Protein AF-A0A453R6P7-F1 (afdb_monomer_lite)

Organism: Aegilops tauschii subsp. strangulata (NCBI:txid200361)

InterPro domains:
  IPR002710 Dilute domain [PS51126] (337-469)
  IPR027417 P-loop containing nucleoside triphosphate hydrolase [SSF52540] (13-60)
  IPR052072 Vascular development regulator domain-containing protein [PTHR16027] (50-469)

Sequence (469 aa):
MSSDIKSDLRQRLQFRARYRCHRAHSYHKKLKAAAIVAQCRWRGRIARKELRKLKMEARETGALKQAKDKLEKTVEELTWRVQLEKRMRTDLEEAKAQELSKFQSSMDALQAKLDETNAVLLKEREAAKKAIAEAPPVVKETEVIVQDTEKVHTLKAEVDELKTSLQSEKQRADELEKKRSEEAQANEEKQKKIEETEVKIRQFQDYLRRLEEKLSNVESENKVLRQQAVSVAPAKILSGRSKSNLQRNAESGHVSVSDSKITPESAVVASPKKEYDIDDKPQKSLNEKQQENQDLLIRCIAQHLGFAGNRPVAACIIYKCLLHWRSFEVERTSVFDRIIQTIGHAIETQDNNEVLAYWLSNASTLLLLLQRTLKASGSTGMAPQRRRSSSATLFGRMTQSFRGTPQGVNLALINGSMVSGVETLRQVEAKYPALLFKQQLTAYVEKIYGMIRDNLKKEISPLLGLCIQ

pLDDT: mean 76.2, std 24.87, range [26.17, 98.06]

Structure (mmCIF, N/CA/C/O backbone):
data_AF-A0A453R6P7-F1
#
_entry.id   AF-A0A453R6P7-F1
#
loop_
_atom_site.group_PDB
_atom_site.id
_atom_site.type_symbol
_atom_site.label_atom_id
_atom_site.label_alt_id
_atom_site.label_comp_id
_atom_site.label_asym_id
_atom_site.label_entity_id
_atom_site.label_seq_id
_atom_site.pdbx_PDB_ins_code
_atom_site.Cartn_x
_atom_site.Cartn_y
_atom_site.Cartn_z
_atom_site.occupancy
_atom_site.B_iso_or_equiv
_atom_site.auth_seq_id
_atom_site.auth_comp_id
_atom_site.auth_asym_id
_atom_site.auth_atom_id
_atom_site.pdbx_PDB_model_num
ATOM 1 N N . MET A 1 1 ? 47.457 -13.062 -76.653 1.00 58.88 1 MET A N 1
ATOM 2 C CA . MET A 1 1 ? 46.719 -11.897 -76.097 1.00 58.88 1 MET A CA 1
ATOM 3 C C . MET A 1 1 ? 45.221 -12.162 -75.894 1.00 58.88 1 MET A C 1
ATOM 5 O O . MET A 1 1 ? 44.773 -12.182 -74.753 1.00 58.88 1 MET A O 1
ATOM 9 N N . SER A 1 2 ? 44.404 -12.351 -76.948 1.00 69.38 2 SER A N 1
ATOM 10 C CA . SER A 1 2 ? 42.933 -12.510 -76.785 1.00 69.38 2 SER A CA 1
ATOM 11 C C . SER A 1 2 ? 42.535 -13.757 -75.971 1.00 69.38 2 SER A C 1
ATOM 13 O O . SER A 1 2 ? 41.555 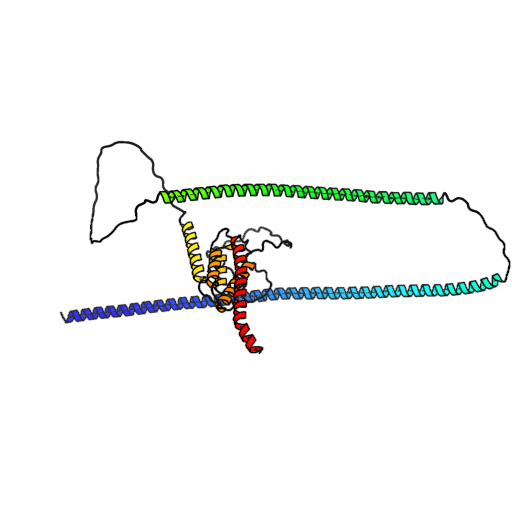-13.736 -75.228 1.00 69.38 2 SER A O 1
ATOM 15 N N . SER A 1 3 ? 43.320 -14.830 -76.076 1.00 70.94 3 SER A N 1
ATOM 16 C CA . SER A 1 3 ? 43.245 -16.051 -75.262 1.00 70.94 3 SER A CA 1
ATOM 17 C C . SER A 1 3 ? 43.363 -15.782 -73.758 1.00 70.94 3 SER A C 1
ATOM 19 O O . SER A 1 3 ? 42.597 -16.327 -72.963 1.00 70.94 3 SER A O 1
ATOM 21 N N . ASP A 1 4 ? 44.299 -14.914 -73.387 1.00 74.62 4 ASP A N 1
ATOM 22 C CA . ASP A 1 4 ? 44.862 -14.829 -72.035 1.00 74.62 4 ASP A CA 1
ATOM 23 C C . ASP A 1 4 ? 44.023 -13.883 -71.169 1.00 74.62 4 ASP A C 1
ATOM 25 O O . ASP A 1 4 ? 43.687 -14.177 -70.025 1.00 74.62 4 ASP A O 1
ATOM 29 N N . ILE A 1 5 ? 43.527 -12.807 -71.784 1.00 79.19 5 ILE A N 1
ATOM 30 C CA . ILE A 1 5 ? 42.480 -11.954 -71.208 1.00 79.19 5 ILE A CA 1
ATOM 31 C C . ILE A 1 5 ? 41.210 -12.787 -70.944 1.00 79.19 5 ILE A C 1
ATOM 33 O O . ILE A 1 5 ? 40.559 -12.639 -69.908 1.00 79.19 5 ILE A O 1
ATOM 37 N N . LYS A 1 6 ? 40.867 -13.725 -71.844 1.00 81.31 6 LYS A N 1
ATOM 38 C CA . LYS A 1 6 ? 39.719 -14.631 -71.668 1.00 81.31 6 LYS A CA 1
ATOM 39 C C . LYS A 1 6 ? 39.958 -15.708 -70.602 1.00 81.31 6 LYS A C 1
ATOM 41 O O . LYS A 1 6 ? 38.973 -16.207 -70.057 1.00 81.31 6 LYS A O 1
ATOM 46 N N . SER A 1 7 ? 41.190 -16.123 -70.298 1.00 82.25 7 SER A N 1
ATOM 47 C CA . SER A 1 7 ? 41.460 -17.047 -69.181 1.00 82.25 7 SER A CA 1
ATOM 48 C C . SER A 1 7 ? 41.469 -16.315 -67.836 1.00 82.25 7 SER A C 1
ATOM 50 O O . SER A 1 7 ? 40.773 -16.765 -66.925 1.00 82.25 7 SER A O 1
ATOM 52 N N . ASP A 1 8 ? 42.115 -15.151 -67.734 1.00 85.62 8 ASP A N 1
ATOM 53 C CA . ASP A 1 8 ? 42.104 -14.303 -66.532 1.00 85.62 8 ASP A CA 1
ATOM 54 C C . ASP A 1 8 ? 40.672 -13.896 -66.129 1.00 85.62 8 ASP A C 1
ATOM 56 O O . ASP A 1 8 ? 40.233 -14.162 -65.008 1.00 85.62 8 ASP A O 1
ATOM 60 N N . LEU A 1 9 ? 39.860 -13.382 -67.064 1.00 87.06 9 LEU A N 1
ATOM 61 C CA . LEU A 1 9 ? 38.448 -13.064 -66.794 1.00 87.06 9 LEU A CA 1
ATOM 62 C C . LEU A 1 9 ? 37.658 -14.271 -66.254 1.00 87.06 9 LEU A C 1
ATOM 64 O O . LEU A 1 9 ? 36.848 -14.115 -65.336 1.00 87.06 9 LEU A O 1
ATOM 68 N N . ARG A 1 10 ? 37.913 -15.484 -66.767 1.00 86.19 10 ARG A N 1
ATOM 69 C CA . ARG A 1 10 ? 37.281 -16.718 -66.268 1.00 86.19 10 ARG A CA 1
ATOM 70 C C . ARG A 1 10 ? 37.772 -17.088 -64.865 1.00 86.19 10 ARG A C 1
ATOM 72 O O . ARG A 1 10 ? 36.942 -17.444 -64.029 1.00 86.19 10 ARG A O 1
ATOM 79 N N . GLN A 1 11 ? 39.062 -16.940 -64.562 1.00 90.25 11 GLN A N 1
ATOM 80 C CA . GLN A 1 11 ? 39.603 -17.154 -63.213 1.00 90.25 11 GLN A CA 1
ATOM 81 C C . GLN A 1 11 ? 39.025 -16.147 -62.202 1.00 90.25 11 GLN A C 1
ATOM 83 O O . GLN A 1 11 ? 38.522 -16.555 -61.152 1.00 90.25 11 GLN A O 1
ATOM 88 N N . ARG A 1 12 ? 38.982 -14.848 -62.541 1.00 90.25 12 ARG A N 1
ATOM 89 C CA . ARG A 1 12 ? 38.360 -13.797 -61.709 1.00 90.25 12 ARG A CA 1
ATOM 90 C C . ARG A 1 12 ? 36.877 -14.069 -61.448 1.00 90.25 12 ARG A C 1
ATOM 92 O O . ARG A 1 12 ? 36.415 -13.917 -60.315 1.00 90.25 12 ARG A O 1
ATOM 99 N N . LEU A 1 13 ? 36.126 -14.513 -62.461 1.00 91.94 13 LEU A N 1
ATOM 100 C CA . LEU A 1 13 ? 34.717 -14.900 -62.317 1.00 91.94 13 LEU A CA 1
ATOM 101 C C . LEU A 1 13 ? 34.543 -16.119 -61.398 1.00 91.94 13 LEU A C 1
ATOM 103 O O . LEU A 1 13 ? 33.717 -16.070 -60.484 1.00 91.94 13 LEU A O 1
ATOM 107 N N . GLN A 1 14 ? 35.346 -17.174 -61.575 1.00 92.94 14 GLN A N 1
ATOM 108 C CA . GLN A 1 14 ? 35.319 -18.355 -60.704 1.00 92.94 14 GLN A CA 1
ATOM 109 C C . GLN A 1 14 ? 35.674 -18.006 -59.252 1.00 92.94 14 GLN A C 1
ATOM 111 O O . GLN A 1 14 ? 34.979 -18.445 -58.335 1.00 92.94 14 GLN A O 1
ATOM 116 N N . PHE A 1 15 ? 36.695 -17.176 -59.022 1.00 93.56 15 PHE A N 1
ATOM 117 C CA . PHE A 1 15 ? 37.054 -16.697 -57.686 1.00 93.56 15 PHE A CA 1
ATOM 118 C C . PHE A 1 15 ? 35.908 -15.899 -57.045 1.00 93.56 15 PHE A C 1
ATOM 120 O O . PHE A 1 15 ? 35.499 -16.190 -55.920 1.00 93.56 15 PHE A O 1
ATOM 127 N N . ARG A 1 16 ? 35.308 -14.953 -57.784 1.00 93.94 16 ARG A N 1
ATOM 128 C CA . ARG A 1 16 ? 34.164 -14.151 -57.313 1.00 93.94 16 ARG A CA 1
ATOM 129 C C . ARG A 1 16 ? 32.939 -15.018 -56.994 1.00 93.94 16 ARG A C 1
ATOM 131 O O . ARG A 1 16 ? 32.235 -14.731 -56.024 1.00 93.94 16 ARG A O 1
ATOM 138 N N . ALA A 1 17 ? 32.696 -16.080 -57.763 1.00 94.56 17 ALA A N 1
ATOM 139 C CA . ALA A 1 17 ? 31.634 -17.054 -57.507 1.00 94.56 17 ALA A CA 1
ATOM 140 C C . ALA A 1 17 ? 31.916 -17.905 -56.254 1.00 94.56 17 ALA A C 1
ATOM 142 O O . ALA A 1 17 ? 31.064 -17.981 -55.366 1.00 94.56 17 ALA A O 1
ATOM 143 N N . ARG A 1 18 ? 33.127 -18.470 -56.127 1.00 95.75 18 ARG A N 1
ATOM 144 C CA . ARG A 1 18 ? 33.565 -19.239 -54.944 1.00 95.75 18 ARG A CA 1
ATOM 145 C C . ARG A 1 18 ? 33.486 -18.398 -53.666 1.00 95.75 18 ARG A C 1
ATOM 147 O O . ARG A 1 18 ? 32.909 -18.852 -52.680 1.00 95.75 18 ARG A O 1
ATOM 154 N N . TYR A 1 19 ? 33.961 -17.150 -53.701 1.00 95.75 19 TYR A N 1
ATOM 155 C CA . TYR A 1 19 ? 33.863 -16.212 -52.577 1.00 95.75 19 TYR A CA 1
ATOM 156 C C . TYR A 1 19 ? 32.405 -15.904 -52.196 1.00 95.75 19 TYR A C 1
ATOM 158 O O . TYR A 1 19 ? 32.053 -15.960 -51.017 1.00 95.75 19 TYR A O 1
ATOM 166 N N . ARG A 1 20 ? 31.526 -15.631 -53.175 1.00 95.88 20 ARG A N 1
ATOM 167 C CA . ARG A 1 20 ? 30.085 -15.420 -52.929 1.00 95.88 20 ARG A CA 1
ATOM 168 C C . ARG A 1 20 ? 29.433 -16.644 -52.275 1.00 95.88 20 ARG A C 1
ATOM 170 O O . ARG A 1 20 ? 28.716 -16.477 -51.290 1.00 95.88 20 ARG A O 1
ATOM 177 N N . CYS A 1 21 ? 29.724 -17.848 -52.772 1.00 95.81 21 CYS A N 1
ATOM 178 C CA . CYS A 1 21 ? 29.221 -19.105 -52.214 1.00 95.81 21 CYS A CA 1
ATOM 179 C C . CYS A 1 21 ? 29.709 -19.325 -50.770 1.00 95.81 21 CYS A C 1
ATOM 181 O O . CYS A 1 21 ? 28.896 -19.525 -49.867 1.00 95.81 21 CYS A O 1
ATOM 183 N N . HIS A 1 22 ? 31.014 -19.173 -50.515 1.00 96.56 22 HIS A N 1
ATOM 184 C CA . HIS A 1 22 ? 31.581 -19.272 -49.168 1.00 96.56 22 HIS A CA 1
ATOM 185 C C . HIS A 1 22 ? 30.956 -18.249 -48.204 1.00 96.56 22 HIS A C 1
ATOM 187 O O . HIS A 1 22 ? 30.577 -18.601 -47.086 1.00 96.56 22 HIS A O 1
ATOM 193 N N . ARG A 1 23 ? 30.783 -16.990 -48.636 1.00 96.69 23 ARG A N 1
ATOM 194 C CA . ARG A 1 23 ? 30.159 -15.936 -47.822 1.00 96.69 23 ARG A CA 1
ATOM 195 C C . ARG A 1 23 ? 28.703 -16.267 -47.481 1.00 96.69 23 ARG A C 1
ATOM 197 O O . ARG A 1 23 ? 28.307 -16.095 -46.330 1.00 96.69 23 ARG A O 1
ATOM 204 N N . ALA A 1 24 ? 27.930 -16.776 -48.443 1.00 96.50 24 ALA A N 1
ATOM 205 C CA . ALA A 1 24 ? 26.548 -17.206 -48.230 1.00 96.50 24 ALA A CA 1
ATOM 206 C C . ALA A 1 24 ? 26.455 -18.411 -47.275 1.00 96.50 24 ALA A C 1
ATOM 208 O O . ALA A 1 24 ? 25.670 -18.382 -46.329 1.00 96.50 24 ALA A O 1
ATOM 209 N N . HIS A 1 25 ? 27.304 -19.429 -47.451 1.00 96.62 25 HIS A N 1
ATOM 210 C CA . HIS A 1 25 ? 27.363 -20.590 -46.557 1.00 96.62 25 HIS A CA 1
ATOM 211 C C . HIS A 1 25 ? 27.763 -20.192 -45.124 1.00 96.62 25 HIS A C 1
ATOM 213 O O . HIS A 1 25 ? 27.122 -20.606 -44.158 1.00 96.62 25 HIS A O 1
ATOM 219 N N . SER A 1 26 ? 28.789 -19.347 -44.976 1.00 96.69 26 SER A N 1
ATOM 220 C CA . SER A 1 26 ? 29.249 -18.827 -43.681 1.00 96.69 26 SER A CA 1
ATOM 221 C C . SER A 1 26 ? 28.155 -18.016 -42.975 1.00 96.69 26 SER A C 1
ATOM 223 O O . SER A 1 26 ? 27.906 -18.216 -41.784 1.00 96.69 26 SER A O 1
ATOM 225 N N . TYR A 1 27 ? 27.431 -17.166 -43.713 1.00 97.31 27 TYR A N 1
ATOM 226 C CA . TYR A 1 27 ? 26.267 -16.441 -43.198 1.00 97.31 27 TYR A CA 1
ATOM 227 C C . TYR A 1 27 ? 25.141 -17.390 -42.756 1.00 97.31 27 TYR A C 1
ATOM 229 O O . TYR A 1 27 ? 24.670 -17.279 -41.627 1.00 97.31 27 TYR A O 1
ATOM 237 N N . HIS A 1 28 ? 24.768 -18.377 -43.578 1.00 97.38 28 HIS A N 1
ATOM 238 C CA . HIS A 1 28 ? 23.732 -19.368 -43.246 1.00 97.38 28 HIS A CA 1
ATOM 239 C C . HIS A 1 28 ? 24.083 -20.200 -42.005 1.00 97.38 28 HIS A C 1
ATOM 241 O O . HIS A 1 28 ? 23.236 -20.421 -41.139 1.00 97.38 28 HIS A O 1
ATOM 247 N N . LYS A 1 29 ? 25.350 -20.613 -41.861 1.00 98.06 29 LYS A N 1
ATOM 248 C CA . LYS A 1 29 ? 25.838 -21.338 -40.676 1.00 98.06 29 LYS A CA 1
ATOM 249 C C . LYS A 1 29 ? 25.751 -20.475 -39.410 1.00 98.06 29 LYS A C 1
ATOM 251 O O . LYS A 1 29 ? 25.288 -20.961 -38.378 1.00 98.06 29 LYS A O 1
ATOM 256 N N . LYS A 1 30 ? 26.122 -19.189 -39.494 1.00 97.31 30 LYS A N 1
ATOM 257 C CA . LYS A 1 30 ? 25.967 -18.216 -38.394 1.00 97.31 30 LYS A CA 1
ATOM 258 C C . LYS A 1 30 ? 24.494 -17.968 -38.050 1.00 97.31 30 LYS A C 1
ATOM 260 O O . LYS A 1 30 ? 24.147 -17.970 -36.873 1.00 97.31 30 LYS A O 1
ATOM 265 N N . LEU A 1 31 ? 23.625 -17.824 -39.053 1.00 97.62 31 LEU A N 1
ATOM 266 C CA . LEU A 1 31 ? 22.186 -17.616 -38.872 1.00 97.62 31 LEU A CA 1
ATOM 267 C C . LEU A 1 31 ? 21.514 -18.822 -38.198 1.00 97.62 31 LEU A C 1
ATOM 269 O O . LEU A 1 31 ? 20.770 -18.640 -37.238 1.00 97.62 31 LEU A O 1
ATOM 273 N N . LYS A 1 32 ? 21.837 -20.055 -38.620 1.00 98.06 32 LYS A N 1
ATOM 274 C CA . LYS A 1 32 ? 21.371 -21.287 -37.958 1.00 98.06 32 LYS A CA 1
ATOM 275 C C . LYS A 1 32 ? 21.800 -21.351 -36.489 1.00 98.06 32 LYS A C 1
ATOM 277 O O . LYS A 1 32 ? 20.966 -21.624 -35.629 1.00 98.06 32 LYS A O 1
ATOM 282 N N . ALA A 1 33 ? 23.064 -21.050 -36.183 1.00 96.75 33 ALA A N 1
ATOM 283 C CA . ALA A 1 33 ? 23.549 -21.016 -34.802 1.00 96.75 33 ALA A CA 1
ATOM 284 C C . ALA A 1 33 ? 22.824 -19.948 -33.958 1.00 96.75 33 ALA A C 1
ATOM 286 O O . ALA A 1 33 ? 22.369 -20.238 -32.851 1.00 96.75 33 ALA A O 1
ATOM 287 N N . ALA A 1 34 ? 22.647 -18.736 -34.495 1.00 95.94 34 ALA A N 1
ATOM 288 C CA . ALA A 1 34 ? 21.918 -17.657 -33.829 1.00 95.94 34 ALA A CA 1
ATOM 289 C C . ALA A 1 34 ? 20.440 -18.014 -33.579 1.00 95.94 34 ALA A C 1
ATOM 291 O O . ALA A 1 34 ? 19.931 -17.767 -32.485 1.00 95.94 34 ALA A O 1
ATOM 292 N N . ALA A 1 35 ? 19.771 -18.651 -34.547 1.00 97.06 35 ALA A N 1
ATOM 293 C CA . ALA A 1 35 ? 18.391 -19.112 -34.415 1.00 97.06 35 ALA A CA 1
ATOM 294 C C . ALA A 1 35 ? 18.237 -20.164 -33.303 1.00 97.06 35 ALA A C 1
ATOM 296 O O . ALA A 1 35 ? 17.347 -20.033 -32.464 1.00 97.06 35 ALA A O 1
ATOM 297 N N . ILE A 1 36 ? 19.139 -21.152 -33.230 1.00 97.62 36 ILE A N 1
ATOM 298 C CA . ILE A 1 36 ? 19.148 -22.162 -32.156 1.00 97.62 36 ILE A CA 1
ATOM 299 C C . ILE A 1 36 ? 19.354 -21.492 -30.788 1.00 97.62 36 ILE A C 1
ATOM 301 O O . ILE A 1 36 ? 18.599 -21.753 -29.850 1.00 97.62 36 ILE A O 1
ATOM 305 N N . VAL A 1 37 ? 20.318 -20.571 -30.665 1.00 97.19 37 VAL A N 1
ATOM 306 C CA . VAL A 1 37 ? 20.559 -19.829 -29.414 1.00 97.19 37 VAL A CA 1
ATOM 307 C C . VAL A 1 37 ? 19.336 -18.994 -29.010 1.00 97.19 37 VAL A C 1
ATOM 309 O O . VAL A 1 37 ? 18.968 -18.983 -27.832 1.00 97.19 37 VAL A O 1
ATOM 312 N N . ALA A 1 38 ? 18.669 -18.332 -29.958 1.00 94.69 38 ALA A N 1
ATOM 313 C CA . ALA A 1 38 ? 17.445 -17.574 -29.703 1.00 94.69 38 ALA A CA 1
ATOM 314 C C . ALA A 1 38 ? 16.292 -18.482 -29.238 1.00 94.69 38 ALA A C 1
ATOM 316 O O . ALA A 1 38 ? 15.679 -18.207 -28.203 1.00 94.69 38 ALA A O 1
ATOM 317 N N . GLN A 1 39 ? 16.046 -19.597 -29.934 1.00 97.50 39 GLN A N 1
ATOM 318 C CA . GLN A 1 39 ? 15.016 -20.581 -29.584 1.00 97.50 39 GLN A CA 1
ATOM 319 C C . GLN A 1 39 ? 15.255 -21.197 -28.198 1.00 97.50 39 GLN A C 1
ATOM 321 O O . GLN A 1 39 ? 14.333 -21.245 -27.385 1.00 97.50 39 GLN A O 1
ATOM 326 N N . CYS A 1 40 ? 16.486 -21.603 -27.877 1.00 96.25 40 CYS A N 1
ATOM 327 C CA . CYS A 1 40 ? 16.828 -22.151 -26.562 1.00 96.25 40 CYS A CA 1
ATOM 328 C C . CYS A 1 40 ? 16.684 -21.107 -25.441 1.00 96.25 40 CYS A C 1
ATOM 330 O O . CYS A 1 40 ? 16.142 -21.413 -24.375 1.00 96.25 40 CYS A O 1
ATOM 332 N N . ARG A 1 41 ? 17.083 -19.847 -25.677 1.00 95.56 41 ARG A N 1
ATOM 333 C CA . ARG A 1 41 ? 16.866 -18.746 -24.716 1.00 95.56 41 ARG A CA 1
ATOM 334 C C . ARG A 1 41 ? 15.379 -18.432 -24.518 1.00 95.56 41 ARG A C 1
ATOM 336 O O . ARG A 1 41 ? 14.988 -18.114 -23.394 1.00 95.56 41 ARG A O 1
ATOM 343 N N . TRP A 1 42 ? 14.559 -18.550 -25.564 1.00 96.06 42 TRP A N 1
ATOM 344 C CA . TRP A 1 42 ? 13.107 -18.357 -25.504 1.00 96.06 42 TRP A CA 1
ATOM 345 C C . TRP A 1 42 ? 12.396 -19.501 -24.767 1.00 96.06 42 TRP A C 1
ATOM 347 O O . TRP A 1 42 ? 11.698 -19.241 -23.788 1.00 96.06 42 TRP A O 1
ATOM 357 N N . ARG A 1 43 ? 12.661 -20.765 -25.129 1.00 97.12 43 ARG A N 1
ATOM 358 C CA . ARG A 1 43 ? 12.159 -21.956 -24.413 1.00 97.12 43 ARG A CA 1
ATOM 359 C C . ARG A 1 43 ? 12.524 -21.909 -22.926 1.00 97.12 43 ARG A C 1
ATOM 361 O O . ARG A 1 43 ? 11.655 -22.030 -22.070 1.00 97.12 43 ARG A O 1
ATOM 368 N N . GLY A 1 44 ? 13.781 -21.592 -22.600 1.00 95.19 44 GLY A N 1
ATOM 369 C CA . GLY A 1 44 ? 14.217 -21.412 -21.213 1.00 95.19 44 GLY A CA 1
ATOM 370 C C . GLY A 1 44 ? 13.573 -20.216 -20.491 1.00 95.19 44 GLY A C 1
ATOM 371 O O . GLY A 1 44 ? 13.489 -20.220 -19.264 1.00 95.19 44 GLY A O 1
ATOM 372 N N . ARG A 1 45 ? 13.112 -19.178 -21.205 1.00 94.75 45 ARG A N 1
ATOM 373 C CA . ARG A 1 45 ? 12.324 -18.071 -20.626 1.00 94.75 45 ARG A CA 1
ATOM 374 C C . ARG A 1 45 ? 10.899 -18.527 -20.294 1.00 94.75 45 ARG A C 1
ATOM 376 O O . ARG A 1 45 ? 10.417 -18.167 -19.223 1.00 94.75 45 ARG A O 1
ATOM 383 N N . ILE A 1 46 ? 10.273 -19.321 -21.164 1.00 95.00 46 ILE A N 1
ATOM 384 C CA . ILE A 1 46 ? 8.938 -19.906 -20.955 1.00 95.00 46 ILE A CA 1
ATOM 385 C C . ILE A 1 46 ? 8.951 -20.870 -19.759 1.00 95.00 46 ILE A C 1
ATOM 387 O O . ILE A 1 46 ? 8.269 -20.596 -18.774 1.00 95.00 46 ILE A O 1
ATOM 391 N N . ALA A 1 47 ? 9.843 -21.865 -19.748 1.00 94.56 47 ALA A N 1
ATOM 392 C CA . ALA A 1 47 ? 9.954 -22.828 -18.645 1.00 94.56 47 ALA A CA 1
ATOM 393 C C . ALA A 1 47 ? 10.211 -22.157 -17.277 1.00 94.56 47 ALA A C 1
ATOM 395 O O . ALA A 1 47 ? 9.681 -22.571 -16.248 1.00 94.56 47 ALA A O 1
ATOM 396 N N . ARG A 1 48 ? 10.977 -21.052 -17.243 1.00 94.25 48 ARG A N 1
ATOM 397 C CA . ARG A 1 48 ? 11.169 -20.250 -16.017 1.00 94.25 48 ARG A CA 1
ATOM 398 C C . ARG A 1 48 ? 9.952 -19.406 -15.618 1.00 94.25 48 ARG A C 1
ATOM 400 O O . ARG A 1 48 ? 9.876 -19.017 -14.456 1.00 94.25 48 ARG A O 1
ATOM 407 N N . LYS A 1 49 ? 9.026 -19.097 -16.531 1.00 93.19 49 LYS A N 1
ATOM 408 C CA . LYS A 1 49 ? 7.731 -18.465 -16.218 1.00 93.19 49 LYS A CA 1
ATOM 409 C C . LYS A 1 49 ? 6.768 -19.502 -15.631 1.00 93.19 49 LYS A C 1
ATOM 411 O O . LYS A 1 49 ? 6.157 -19.236 -14.602 1.00 93.19 49 LYS A O 1
ATOM 416 N N . GLU A 1 50 ? 6.701 -20.686 -16.231 1.00 95.44 50 GLU A N 1
ATOM 417 C CA . GLU A 1 50 ? 5.870 -21.814 -15.780 1.00 95.44 50 GLU A CA 1
ATOM 418 C C . GLU A 1 50 ? 6.300 -22.315 -14.398 1.00 95.44 50 GLU A C 1
ATOM 420 O O . GLU A 1 50 ? 5.486 -22.347 -13.479 1.00 95.44 50 GLU A O 1
ATOM 425 N N . LEU A 1 51 ? 7.600 -22.557 -14.187 1.00 95.94 51 LEU A N 1
ATOM 426 C CA . LEU A 1 51 ? 8.145 -22.937 -12.878 1.00 95.94 51 LEU A CA 1
ATOM 427 C C . LEU A 1 51 ? 7.873 -21.887 -11.785 1.00 95.94 51 LEU A C 1
ATOM 429 O O . LEU A 1 51 ? 7.768 -22.237 -10.612 1.00 95.94 51 LEU A O 1
ATOM 433 N N . ARG A 1 52 ? 7.759 -20.599 -12.138 1.00 93.50 52 ARG A N 1
ATOM 434 C CA . ARG A 1 52 ? 7.355 -19.548 -11.188 1.00 93.50 52 ARG A CA 1
ATOM 435 C C . ARG A 1 52 ? 5.864 -19.618 -10.862 1.00 93.50 52 ARG A C 1
ATOM 437 O O . ARG A 1 52 ? 5.534 -19.470 -9.694 1.00 93.50 52 ARG A O 1
ATOM 444 N N . LYS A 1 53 ? 4.997 -19.874 -11.850 1.00 94.50 53 LYS A N 1
ATOM 445 C CA . LYS A 1 53 ? 3.548 -20.065 -11.649 1.00 94.50 53 LYS A CA 1
ATOM 446 C C . LYS A 1 53 ? 3.287 -21.255 -10.718 1.00 94.50 53 LYS A C 1
ATOM 448 O O . LYS A 1 53 ? 2.749 -21.054 -9.636 1.00 94.50 53 LYS A O 1
ATOM 453 N N . LEU A 1 54 ? 3.840 -22.425 -11.048 1.00 93.69 54 LEU A N 1
ATOM 454 C CA . LEU A 1 54 ? 3.737 -23.644 -10.234 1.00 93.69 54 LEU A CA 1
ATOM 455 C C . LEU A 1 54 ? 4.275 -23.452 -8.803 1.00 93.69 54 LEU A C 1
ATOM 457 O O . LEU A 1 54 ? 3.711 -23.977 -7.847 1.00 93.69 54 LEU A O 1
ATOM 461 N N . LYS A 1 55 ? 5.348 -22.664 -8.621 1.00 93.19 55 LYS A N 1
ATOM 462 C CA . LYS A 1 55 ? 5.880 -22.335 -7.285 1.00 93.19 55 LYS A CA 1
ATOM 463 C C . LYS A 1 55 ? 5.034 -21.339 -6.488 1.00 93.19 55 LYS A C 1
ATOM 465 O O . LYS A 1 55 ? 5.183 -21.321 -5.270 1.00 93.19 55 LYS A O 1
ATOM 470 N N . MET A 1 56 ? 4.191 -20.526 -7.125 1.00 89.50 56 MET A N 1
ATOM 471 C CA . MET A 1 56 ? 3.195 -19.716 -6.414 1.00 89.50 56 MET A CA 1
ATOM 472 C C . MET A 1 56 ? 1.987 -20.572 -6.044 1.00 89.50 56 MET A C 1
ATOM 474 O O . MET A 1 56 ? 1.615 -20.600 -4.879 1.00 89.50 56 MET A O 1
ATOM 478 N N . GLU A 1 57 ? 1.486 -21.388 -6.969 1.00 92.00 57 GLU A N 1
ATOM 479 C CA . GLU A 1 57 ? 0.361 -22.305 -6.733 1.00 92.00 57 GLU A CA 1
ATOM 480 C C . GLU A 1 57 ? 0.664 -23.297 -5.593 1.00 92.00 57 GLU A C 1
ATOM 482 O O . GLU A 1 57 ? -0.160 -23.501 -4.701 1.00 92.00 57 GLU A O 1
ATOM 487 N N . ALA A 1 58 ? 1.891 -23.832 -5.530 1.00 89.81 58 ALA A N 1
ATOM 488 C CA . ALA A 1 58 ? 2.365 -24.679 -4.428 1.00 89.81 58 ALA A CA 1
ATOM 489 C C . ALA A 1 58 ? 2.510 -23.945 -3.072 1.00 89.81 58 ALA A C 1
ATOM 491 O O . ALA A 1 58 ? 2.506 -24.580 -2.018 1.00 89.81 58 ALA A O 1
ATOM 492 N N . ARG A 1 59 ? 2.649 -22.611 -3.072 1.00 89.88 59 ARG A N 1
ATOM 493 C CA . ARG A 1 59 ? 2.652 -21.785 -1.848 1.00 89.88 59 ARG A CA 1
ATOM 494 C C . ARG A 1 59 ? 1.240 -21.412 -1.421 1.00 89.88 59 ARG A C 1
ATOM 496 O O . ARG A 1 59 ? 0.938 -21.478 -0.237 1.00 89.88 59 ARG A O 1
ATOM 503 N N . GLU A 1 60 ? 0.390 -21.048 -2.374 1.00 90.19 60 GLU A N 1
ATOM 504 C CA . GLU A 1 60 ? -1.015 -20.697 -2.169 1.00 90.19 60 GLU A CA 1
ATOM 505 C C . GLU A 1 60 ? -1.787 -21.893 -1.602 1.00 90.19 60 GLU A C 1
ATOM 507 O O . GLU A 1 60 ? -2.433 -21.766 -0.569 1.00 90.19 60 GLU A O 1
ATOM 512 N N . THR A 1 61 ? -1.616 -23.088 -2.175 1.00 92.62 61 THR A N 1
ATOM 513 C CA . THR A 1 61 ? -2.155 -24.347 -1.619 1.00 92.62 61 THR A CA 1
ATOM 514 C C . THR A 1 61 ? -1.623 -24.665 -0.217 1.00 92.62 61 THR A C 1
ATOM 516 O O . THR A 1 61 ? -2.395 -25.071 0.650 1.00 92.62 61 THR A O 1
ATOM 519 N N . GLY A 1 62 ? -0.336 -24.419 0.054 1.00 92.00 62 GLY A N 1
ATOM 520 C CA . GLY A 1 62 ? 0.237 -24.545 1.399 1.00 92.00 62 GLY A CA 1
ATOM 521 C C . GLY A 1 62 ? -0.356 -23.555 2.413 1.00 92.00 62 GLY A C 1
ATOM 522 O O . GLY A 1 62 ? -0.656 -23.935 3.545 1.00 92.00 62 GLY A O 1
ATOM 523 N N . ALA A 1 63 ? -0.576 -22.302 2.008 1.00 90.38 63 ALA A N 1
ATOM 524 C CA . ALA A 1 63 ? -1.196 -21.267 2.833 1.00 90.38 63 ALA A CA 1
ATOM 525 C C . ALA A 1 63 ? -2.690 -21.541 3.080 1.00 90.38 63 ALA A C 1
ATOM 527 O O . ALA A 1 63 ? -3.153 -21.411 4.212 1.00 90.38 63 ALA A O 1
ATOM 528 N N . LEU A 1 64 ? -3.423 -21.989 2.055 1.00 92.12 64 LEU A N 1
ATOM 529 C CA . LEU A 1 64 ? -4.816 -22.428 2.161 1.00 92.12 64 LEU A CA 1
ATOM 530 C C . LEU A 1 64 ? -4.952 -23.620 3.110 1.00 92.12 64 LEU A C 1
ATOM 532 O O . LEU A 1 64 ? -5.844 -23.614 3.955 1.00 92.12 64 LEU A O 1
ATOM 536 N N . LYS A 1 65 ? -4.032 -24.596 3.051 1.00 94.75 65 LYS A N 1
ATOM 537 C CA . LYS A 1 65 ? -4.000 -25.684 4.034 1.00 94.75 65 LYS A CA 1
ATOM 538 C C . LYS A 1 65 ? -3.769 -25.149 5.450 1.00 94.75 65 LYS A C 1
ATOM 540 O O . LYS A 1 65 ? -4.558 -25.448 6.331 1.00 94.75 65 LYS A O 1
ATOM 545 N N . GLN A 1 66 ? -2.780 -24.281 5.673 1.00 94.19 66 GLN A N 1
ATOM 546 C CA . GLN A 1 66 ? -2.566 -23.678 6.999 1.00 94.19 66 GLN A CA 1
ATOM 547 C C . GLN A 1 66 ? -3.745 -22.822 7.494 1.00 94.19 66 GLN A C 1
ATOM 549 O O . GLN A 1 66 ? -3.898 -22.657 8.703 1.00 94.19 66 GLN A O 1
ATOM 554 N N . ALA A 1 67 ? -4.548 -22.240 6.600 1.00 93.06 67 ALA A N 1
ATOM 555 C CA . ALA A 1 67 ? -5.777 -21.539 6.962 1.00 93.06 67 ALA A CA 1
ATOM 556 C C . ALA A 1 67 ? -6.885 -22.528 7.357 1.00 93.06 67 ALA A C 1
ATOM 558 O O . ALA A 1 67 ? -7.504 -22.352 8.404 1.00 93.06 67 ALA A O 1
ATOM 559 N N . LYS A 1 68 ? -7.071 -23.604 6.582 1.00 95.19 68 LYS A N 1
ATOM 560 C CA . LYS A 1 68 ? -7.988 -24.712 6.886 1.00 95.19 68 LYS A CA 1
ATOM 561 C C . LYS A 1 68 ? -7.649 -25.375 8.229 1.00 95.19 68 LYS A C 1
ATOM 563 O O . LYS A 1 68 ? -8.487 -25.372 9.121 1.00 95.19 68 LYS A O 1
ATOM 568 N N . ASP A 1 69 ? -6.398 -25.797 8.418 1.00 96.19 69 ASP A N 1
ATOM 569 C CA . ASP A 1 69 ? -5.891 -26.441 9.641 1.00 96.19 69 ASP A CA 1
ATOM 570 C C . ASP A 1 69 ? -6.031 -25.541 10.900 1.00 96.19 69 ASP A C 1
ATOM 572 O O . ASP A 1 69 ? -5.997 -26.033 12.030 1.00 96.19 69 ASP A O 1
ATOM 576 N N . LYS A 1 70 ? -6.149 -24.211 10.732 1.00 96.75 70 LYS A N 1
ATOM 577 C CA . LYS A 1 70 ? -6.460 -23.252 11.812 1.00 96.75 70 LYS A CA 1
ATOM 578 C C . LYS A 1 70 ? -7.961 -23.111 12.042 1.00 96.75 70 LYS A C 1
ATOM 580 O O . LYS A 1 70 ? -8.383 -23.107 13.193 1.00 96.75 70 LYS A O 1
ATOM 585 N N . LEU A 1 71 ? -8.744 -22.989 10.969 1.00 94.31 71 LEU A N 1
ATOM 586 C CA . LEU A 1 71 ? -10.200 -22.875 11.045 1.00 94.31 71 LEU A CA 1
ATOM 587 C C . LEU A 1 71 ? -10.814 -24.118 11.694 1.00 94.31 71 LEU A C 1
ATOM 589 O O . LEU A 1 71 ? -11.640 -23.975 12.589 1.00 94.31 71 LEU A O 1
ATOM 593 N N . GLU A 1 72 ? -10.344 -25.312 11.329 1.00 95.88 72 GLU A N 1
ATOM 594 C CA . GLU A 1 72 ? -10.771 -26.580 11.933 1.00 95.88 72 GLU A CA 1
ATOM 595 C C . GLU A 1 72 ? -10.535 -26.578 13.449 1.00 95.88 72 GLU A C 1
ATOM 597 O O . GLU A 1 72 ? -11.476 -26.797 14.204 1.00 95.88 72 GLU A O 1
ATOM 602 N N . LYS A 1 73 ? -9.352 -26.156 13.913 1.00 97.38 73 LYS A N 1
ATOM 603 C CA . LYS A 1 73 ? -9.059 -26.014 15.352 1.00 97.38 73 LYS A CA 1
ATOM 604 C C . LYS A 1 73 ? -9.936 -24.981 16.056 1.00 97.38 73 LYS A C 1
ATOM 606 O O . LYS A 1 73 ? -10.346 -25.209 17.189 1.00 97.38 73 LYS A O 1
ATOM 611 N N . THR A 1 74 ? -10.258 -23.857 15.411 1.00 94.50 74 THR A N 1
ATOM 612 C CA . THR A 1 74 ? -11.199 -22.886 15.999 1.00 94.50 74 THR A CA 1
ATOM 613 C C . THR A 1 74 ? -12.636 -23.408 16.030 1.00 94.50 74 THR A C 1
ATOM 615 O O . THR A 1 74 ? -13.367 -23.088 16.959 1.00 94.50 74 THR A O 1
ATOM 618 N N . VAL A 1 75 ? -13.043 -24.242 15.066 1.00 97.25 75 VAL A N 1
ATOM 619 C CA . VAL A 1 75 ? -14.358 -24.902 15.063 1.00 97.25 75 VAL A CA 1
ATOM 620 C C . VAL A 1 75 ? -14.421 -25.980 16.146 1.00 97.25 75 VAL A C 1
ATOM 622 O O . VAL A 1 75 ? -15.411 -26.036 16.871 1.00 97.25 75 VAL A O 1
ATOM 625 N N . GLU A 1 76 ? -13.366 -26.777 16.325 1.00 97.31 76 GLU A N 1
ATOM 626 C CA . GLU A 1 76 ? -13.218 -27.715 17.446 1.00 97.31 76 GLU A CA 1
ATOM 627 C C . GLU A 1 76 ? -13.309 -26.980 18.794 1.00 97.31 76 GLU A C 1
ATOM 629 O O . GLU A 1 76 ? -14.129 -27.341 19.638 1.00 97.31 76 GLU A O 1
ATOM 634 N N . GLU A 1 77 ? -12.535 -25.905 18.988 1.00 96.88 77 GLU A N 1
ATOM 635 C CA . GLU A 1 77 ? -12.533 -25.122 20.231 1.00 96.88 77 GLU A CA 1
ATOM 636 C C . GLU A 1 77 ? -13.899 -24.477 20.521 1.00 96.88 77 GLU A C 1
ATOM 638 O O . GLU A 1 77 ? -14.398 -24.555 21.645 1.00 96.88 77 GLU A O 1
ATOM 643 N N . LEU A 1 78 ? -14.542 -23.870 19.517 1.00 96.31 78 LEU A N 1
ATOM 644 C CA . LEU A 1 78 ? -15.884 -23.297 19.658 1.00 96.31 78 LEU A CA 1
ATOM 645 C C . LEU A 1 78 ? -16.937 -24.378 19.934 1.00 96.31 78 LEU A C 1
ATOM 647 O O . LEU A 1 78 ? -17.828 -24.156 20.751 1.00 96.31 78 LEU A O 1
ATOM 651 N N . THR A 1 79 ? -16.812 -25.562 19.329 1.00 97.50 79 THR A N 1
ATOM 652 C CA . THR A 1 79 ? -17.700 -26.702 19.608 1.00 97.50 79 THR A CA 1
ATOM 653 C C . THR A 1 79 ? -17.566 -27.153 21.063 1.00 97.50 79 THR A C 1
ATOM 655 O O . THR A 1 79 ? -18.580 -27.319 21.740 1.00 97.50 79 THR A O 1
ATOM 658 N N . TRP A 1 80 ? -16.339 -27.269 21.585 1.00 97.94 80 TRP A N 1
ATOM 659 C CA . TRP A 1 80 ? -16.095 -27.571 23.000 1.00 97.94 80 TRP A CA 1
ATOM 660 C C . TRP A 1 80 ? -16.641 -26.486 23.936 1.00 97.94 80 TRP A C 1
ATOM 662 O O . TRP A 1 80 ? -17.313 -26.814 24.914 1.00 97.94 80 TRP A O 1
ATOM 672 N N . ARG A 1 81 ? -16.422 -25.200 23.624 1.00 94.62 81 ARG A N 1
ATOM 673 C CA . ARG A 1 81 ? -16.966 -24.068 24.398 1.00 94.62 81 ARG A CA 1
ATOM 674 C C . ARG A 1 81 ? -18.497 -24.102 24.458 1.00 94.62 81 ARG A C 1
ATOM 676 O O . ARG A 1 81 ? -19.052 -23.975 25.543 1.00 94.62 81 ARG A O 1
ATOM 683 N N . VAL A 1 82 ? -19.176 -24.338 23.332 1.00 96.31 82 VAL A N 1
ATOM 684 C CA . VAL A 1 82 ? -20.648 -24.432 23.268 1.00 96.31 82 VAL A CA 1
ATOM 685 C C . VAL A 1 82 ? -21.175 -25.672 24.000 1.00 96.31 82 VAL A C 1
ATOM 687 O O . VAL A 1 82 ? -22.218 -25.599 24.645 1.00 96.31 82 VAL A O 1
ATOM 690 N N . GLN A 1 83 ? -20.474 -26.809 23.950 1.00 97.12 83 GLN A N 1
ATOM 691 C CA . GLN A 1 83 ? -20.847 -27.988 24.744 1.00 97.12 83 GLN A CA 1
ATOM 692 C C . GLN A 1 83 ? -20.701 -27.741 26.252 1.00 97.12 83 GLN A C 1
ATOM 694 O O . GLN A 1 83 ? -21.571 -28.153 27.018 1.00 97.12 83 GLN A O 1
ATOM 699 N N . LEU A 1 84 ? -19.639 -27.050 26.678 1.00 97.12 84 LEU A N 1
ATOM 700 C CA . LEU A 1 84 ? -19.434 -26.670 28.076 1.00 97.12 84 LEU A CA 1
ATOM 701 C C . LEU A 1 84 ? -20.494 -25.664 28.549 1.00 97.12 84 LEU A C 1
ATOM 703 O O . LEU A 1 84 ? -21.070 -25.847 29.616 1.00 97.12 84 LEU A O 1
ATOM 707 N N . GLU A 1 85 ? -20.804 -24.646 27.741 1.00 95.31 85 GLU A N 1
ATOM 708 C CA . GLU A 1 85 ? -21.853 -23.669 28.053 1.00 95.31 85 GLU A CA 1
ATOM 709 C C . GLU A 1 85 ? -23.230 -24.331 28.190 1.00 95.31 85 GLU A C 1
ATOM 711 O O . GLU A 1 85 ? -23.968 -24.018 29.121 1.00 95.31 85 GLU A O 1
ATOM 716 N N . LYS A 1 86 ? -23.567 -25.286 27.312 1.00 97.56 86 LYS A N 1
ATOM 717 C CA . LYS A 1 86 ? -24.821 -26.048 27.413 1.00 97.56 86 LYS A CA 1
ATOM 718 C C . LYS A 1 86 ? -24.938 -26.815 28.730 1.00 97.56 86 LYS A C 1
ATOM 720 O O . LYS A 1 86 ? -26.013 -26.785 29.313 1.00 97.56 86 LYS A O 1
ATOM 725 N N . ARG A 1 87 ? -23.852 -27.439 29.209 1.00 96.38 87 ARG A N 1
ATOM 726 C CA . ARG A 1 87 ? -23.827 -28.106 30.525 1.00 96.38 87 ARG A CA 1
ATOM 727 C C . ARG A 1 87 ? -24.013 -27.099 31.656 1.00 96.38 87 ARG A C 1
ATOM 729 O O . ARG A 1 87 ? -24.960 -27.214 32.411 1.00 96.38 87 ARG A O 1
ATOM 736 N N . MET A 1 88 ? -23.228 -26.020 31.683 1.00 94.88 88 MET A N 1
ATOM 737 C CA . MET A 1 88 ? -23.385 -24.986 32.718 1.00 94.88 88 MET A CA 1
ATOM 738 C C . MET A 1 88 ? -24.796 -24.369 32.742 1.00 94.88 88 MET A C 1
ATOM 740 O O . MET A 1 88 ? -25.269 -23.980 33.804 1.00 94.88 88 MET A O 1
ATOM 744 N N . ARG A 1 89 ? -25.491 -24.288 31.596 1.00 95.00 89 ARG A N 1
ATOM 745 C CA . ARG A 1 89 ? -26.905 -23.880 31.537 1.00 95.00 89 ARG A CA 1
ATOM 746 C C . ARG A 1 89 ? -27.841 -24.927 32.152 1.00 95.00 89 ARG A C 1
ATOM 748 O O . ARG A 1 89 ? -28.660 -24.532 32.973 1.00 95.00 89 ARG A O 1
ATOM 755 N N . THR A 1 90 ? -27.702 -26.217 31.825 1.00 96.00 90 THR A N 1
ATOM 756 C CA . THR A 1 90 ? -28.516 -27.275 32.459 1.00 96.00 90 THR A CA 1
ATOM 757 C C . THR A 1 90 ? -28.260 -27.355 33.961 1.00 96.00 90 THR A C 1
ATOM 759 O O . THR A 1 90 ? -29.213 -27.357 34.729 1.00 96.00 90 THR A O 1
ATOM 762 N N . ASP A 1 91 ? -27.000 -27.283 34.393 1.00 96.06 91 ASP A N 1
ATOM 763 C CA . ASP A 1 91 ? -26.615 -27.324 35.809 1.00 96.06 91 ASP A CA 1
ATOM 764 C C . ASP A 1 91 ? -27.239 -26.143 36.593 1.00 96.06 91 ASP A C 1
ATOM 766 O O . ASP A 1 91 ? -27.699 -26.296 37.726 1.00 96.06 91 ASP A O 1
ATOM 770 N N . LEU A 1 92 ? -27.314 -24.953 35.976 1.00 95.94 92 LEU A N 1
ATOM 771 C CA . LEU A 1 92 ? -27.972 -23.765 36.541 1.00 95.94 92 LEU A CA 1
ATOM 772 C C . LEU A 1 92 ? -29.507 -23.836 36.515 1.00 95.94 92 LEU A C 1
ATOM 774 O O . LEU A 1 92 ? -30.156 -23.235 37.373 1.00 95.94 92 LEU A O 1
ATOM 778 N N . GLU A 1 93 ? -30.101 -24.514 35.536 1.00 95.50 93 GLU A N 1
ATOM 779 C CA . GLU A 1 93 ? -31.549 -24.745 35.458 1.00 95.50 93 GLU A CA 1
ATOM 780 C C . GLU A 1 93 ? -31.990 -25.793 36.494 1.00 95.50 93 GLU A C 1
ATOM 782 O O . GLU A 1 93 ? -32.958 -25.558 37.220 1.00 95.50 93 GLU A O 1
ATOM 787 N N . GLU A 1 94 ? -31.220 -26.870 36.671 1.00 96.06 94 GLU A N 1
ATOM 788 C CA . GLU A 1 94 ? -31.409 -27.864 37.733 1.00 96.06 94 GLU A CA 1
ATOM 789 C C . GLU A 1 94 ? -31.239 -27.252 39.130 1.00 96.06 94 GLU A C 1
ATOM 791 O O . GLU A 1 94 ? -32.098 -27.448 39.990 1.00 96.06 94 GLU A O 1
ATOM 796 N N . ALA A 1 95 ? -30.195 -26.445 39.360 1.00 95.75 95 ALA A N 1
ATOM 797 C CA . ALA A 1 95 ? -30.004 -25.752 40.637 1.00 95.75 95 ALA A CA 1
ATOM 798 C C . ALA A 1 95 ? -31.181 -24.816 40.971 1.00 95.75 95 ALA A C 1
ATOM 800 O O . ALA A 1 95 ? -31.664 -24.802 42.104 1.00 95.75 95 ALA A O 1
ATOM 801 N N . LYS A 1 96 ? -31.709 -24.078 39.983 1.00 95.06 96 LYS A N 1
ATOM 802 C CA . LYS A 1 96 ? -32.916 -23.251 40.164 1.00 95.06 96 LYS A CA 1
ATOM 803 C C . LYS A 1 96 ? -34.154 -24.091 40.469 1.00 95.06 96 LYS A C 1
ATOM 805 O O . LYS A 1 96 ? -34.929 -23.699 41.335 1.00 95.06 96 LYS A O 1
ATOM 810 N N . ALA A 1 97 ? -34.341 -25.227 39.798 1.00 96.00 97 ALA A N 1
ATOM 811 C CA . ALA A 1 97 ? -35.456 -26.131 40.074 1.00 96.00 97 ALA A CA 1
ATOM 812 C C . ALA A 1 97 ? -35.382 -26.714 41.499 1.00 96.00 97 ALA A C 1
ATOM 814 O O . ALA A 1 97 ? -36.400 -26.786 42.186 1.00 96.00 97 ALA A O 1
ATOM 815 N N . GLN A 1 98 ? -34.179 -27.053 41.977 1.00 95.88 98 GLN A N 1
ATOM 816 C CA . GLN A 1 98 ? -33.956 -27.503 43.354 1.00 95.88 98 GLN A CA 1
ATOM 817 C C . GLN A 1 98 ? -34.281 -26.409 44.381 1.00 95.88 98 GLN A C 1
ATOM 819 O O . GLN A 1 98 ? -34.990 -26.686 45.347 1.00 95.88 98 GLN A O 1
ATOM 824 N N . GLU A 1 99 ? -33.821 -25.169 44.182 1.00 95.69 99 GLU A N 1
ATOM 825 C CA . GLU A 1 99 ? -34.163 -24.061 45.088 1.00 95.69 99 GLU A CA 1
ATOM 826 C C . GLU A 1 99 ? -35.661 -23.732 45.060 1.00 95.69 99 GLU A C 1
ATOM 828 O O . GLU A 1 99 ? -36.268 -23.592 46.118 1.00 95.69 99 GLU A O 1
ATOM 833 N N . LEU A 1 100 ? -36.300 -23.696 43.884 1.00 93.88 100 LEU A N 1
ATOM 834 C CA . LEU A 1 100 ? -37.753 -23.511 43.777 1.00 93.88 100 LEU A CA 1
ATOM 835 C C . LEU A 1 100 ? -38.527 -24.615 44.512 1.00 93.88 100 LEU A C 1
ATOM 837 O O . LEU A 1 100 ? -39.487 -24.314 45.216 1.00 93.88 100 LEU A O 1
ATOM 841 N N . SER A 1 101 ? -38.081 -25.873 44.429 1.00 96.31 101 SER A N 1
ATOM 842 C CA . SER A 1 101 ? -38.677 -26.978 45.190 1.00 96.31 101 SER A CA 1
ATOM 843 C C . SER A 1 101 ? -38.512 -26.802 46.705 1.00 96.31 101 SER A C 1
ATOM 845 O O . SER A 1 101 ? -39.445 -27.097 47.453 1.00 96.31 101 SER A O 1
ATOM 847 N N . LYS A 1 102 ? -37.358 -26.303 47.176 1.00 96.88 102 LYS A N 1
ATOM 848 C CA . LYS A 1 102 ? -37.137 -25.985 48.599 1.00 96.88 102 LYS A CA 1
ATOM 849 C C . LYS A 1 102 ? -38.055 -24.851 49.057 1.00 96.88 102 LYS A C 1
ATOM 851 O O . LYS A 1 102 ? -38.716 -25.004 50.082 1.00 96.88 102 LYS A O 1
ATOM 856 N N . PHE A 1 103 ? -38.141 -23.759 48.292 1.00 94.38 103 PHE A N 1
ATOM 857 C CA . PHE A 1 103 ? -39.026 -22.627 48.590 1.00 94.38 103 PHE A CA 1
ATOM 858 C C . PHE A 1 103 ? -40.505 -23.022 48.591 1.00 94.38 103 PHE A C 1
ATOM 860 O O . PHE A 1 103 ? -41.226 -22.605 49.492 1.00 94.38 103 PHE A O 1
ATOM 867 N N . GLN A 1 104 ? -40.950 -23.871 47.660 1.00 96.00 104 GLN A N 1
ATOM 868 C CA . GLN A 1 104 ? -42.313 -24.402 47.688 1.00 96.00 104 GLN A CA 1
ATOM 869 C C . GLN A 1 104 ? -42.551 -25.205 48.975 1.00 96.00 104 GLN A C 1
ATOM 871 O O . GLN A 1 104 ? -43.467 -24.892 49.725 1.00 96.00 104 GLN A O 1
ATOM 876 N N . SER A 1 105 ? -41.661 -26.150 49.307 1.00 95.62 105 SER A N 1
ATOM 877 C CA . SER A 1 105 ? -41.809 -26.976 50.515 1.00 95.62 105 SER A CA 1
ATOM 878 C C . SER A 1 105 ? -41.790 -26.174 51.826 1.00 95.62 105 SER A C 1
ATOM 880 O O . SER A 1 105 ? -42.460 -26.553 52.787 1.00 95.62 105 SER A O 1
ATOM 882 N N . SER A 1 106 ? -41.059 -25.053 51.883 1.00 95.19 106 SER A N 1
ATOM 883 C CA . SER A 1 106 ? -41.048 -24.178 53.060 1.00 95.19 106 SER A CA 1
ATOM 884 C C . SER A 1 106 ? -42.263 -23.250 53.113 1.00 95.19 106 SER A C 1
ATOM 886 O O . SER A 1 106 ? -42.759 -22.997 54.210 1.00 95.19 106 SER A O 1
ATOM 888 N N . MET A 1 107 ? -42.803 -22.814 51.969 1.00 95.31 107 MET A N 1
ATOM 889 C CA . MET A 1 107 ? -44.102 -22.136 51.915 1.00 95.31 107 MET A CA 1
ATOM 890 C C . MET A 1 107 ? -45.247 -23.062 52.331 1.00 95.31 107 MET A C 1
ATOM 892 O O . MET A 1 107 ? -46.044 -22.669 53.178 1.00 95.31 107 MET A O 1
ATOM 896 N N . ASP A 1 108 ? -45.290 -24.297 51.830 1.00 95.69 108 ASP A N 1
ATOM 897 C CA . ASP A 1 108 ? -46.316 -25.285 52.189 1.00 95.69 108 ASP A CA 1
ATOM 898 C C . ASP A 1 108 ? -46.270 -25.605 53.697 1.00 95.69 108 ASP A C 1
ATOM 900 O O . ASP A 1 108 ? -47.301 -25.650 54.369 1.00 95.69 108 ASP A O 1
ATOM 904 N N . ALA A 1 109 ? -45.066 -25.741 54.268 1.00 95.31 109 ALA A N 1
ATOM 905 C CA . ALA A 1 109 ? -44.875 -25.954 55.705 1.00 95.31 109 ALA A CA 1
ATOM 906 C C . ALA A 1 109 ? -45.221 -24.721 56.569 1.00 95.31 109 ALA A C 1
ATOM 908 O O . ALA A 1 109 ? -45.641 -24.876 57.718 1.00 95.31 109 ALA A O 1
ATOM 909 N N . LEU A 1 110 ? -45.050 -23.499 56.051 1.00 93.50 110 LEU A N 1
ATOM 910 C CA . LEU A 1 110 ? -45.495 -22.272 56.722 1.00 93.50 110 LEU A CA 1
ATOM 911 C C . LEU A 1 110 ? -47.016 -22.102 56.640 1.00 93.50 110 LEU A C 1
ATOM 913 O O . LEU A 1 110 ? -47.624 -21.705 57.631 1.00 93.50 110 LEU A O 1
ATOM 917 N N . GLN A 1 111 ? -47.631 -22.457 55.510 1.00 94.44 111 GLN A N 1
ATOM 918 C CA . GLN A 1 111 ? -49.082 -22.461 55.334 1.00 94.44 111 GLN A CA 1
ATOM 919 C C . GLN A 1 111 ? -49.742 -23.466 56.288 1.00 94.44 111 GLN A C 1
ATOM 921 O O . GLN A 1 111 ? -50.641 -23.088 57.032 1.00 94.44 111 GLN A O 1
ATOM 926 N N . ALA A 1 112 ? -49.223 -24.696 56.378 1.00 94.56 112 ALA A N 1
ATOM 927 C CA . ALA A 1 112 ? -49.705 -25.688 57.342 1.00 94.56 112 ALA A CA 1
ATOM 928 C C . ALA A 1 112 ? -49.656 -25.164 58.793 1.00 94.56 112 ALA A C 1
ATOM 930 O O . ALA A 1 112 ? -50.634 -25.287 59.526 1.00 94.56 112 ALA A O 1
ATOM 931 N N . LYS A 1 113 ? -48.564 -24.493 59.194 1.00 93.88 113 LYS A N 1
ATOM 932 C CA . LYS A 1 113 ? -48.449 -23.855 60.520 1.00 93.88 113 LYS A CA 1
ATOM 933 C C . LYS A 1 113 ? -49.397 -22.671 60.716 1.00 93.88 113 LYS A C 1
ATOM 935 O O . LYS A 1 113 ? -49.858 -22.442 61.835 1.00 93.88 113 LYS A O 1
ATOM 940 N N . LEU A 1 114 ? -49.688 -21.906 59.666 1.00 92.69 114 LEU A N 1
ATOM 941 C CA . LEU A 1 114 ? -50.685 -20.836 59.708 1.00 92.69 114 LEU A CA 1
ATOM 942 C C . LEU A 1 114 ? -52.092 -21.414 59.923 1.00 92.69 114 LEU A C 1
ATOM 944 O O . LEU A 1 114 ? -52.848 -20.903 60.744 1.00 92.69 114 LEU A O 1
ATOM 948 N N . ASP A 1 115 ? -52.423 -22.519 59.260 1.00 92.44 115 ASP A N 1
ATOM 949 C CA . ASP A 1 115 ? -53.713 -23.195 59.412 1.00 92.44 115 ASP A CA 1
ATOM 950 C C . ASP A 1 115 ? -53.843 -23.895 60.780 1.00 92.44 115 ASP A C 1
ATOM 952 O O . ASP A 1 115 ? -54.886 -23.788 61.431 1.00 92.44 115 ASP A O 1
ATOM 956 N N . GLU A 1 116 ? -52.767 -24.505 61.293 1.00 93.25 116 GLU A N 1
ATOM 957 C CA . GLU A 1 116 ? -52.684 -25.016 62.670 1.00 93.25 116 GLU A CA 1
ATOM 958 C C . GLU A 1 116 ? -52.890 -23.905 63.713 1.00 93.25 116 GLU A C 1
ATOM 960 O O . GLU A 1 116 ? -53.719 -24.042 64.615 1.00 93.25 116 GLU A O 1
ATOM 965 N N . THR A 1 117 ? -52.167 -22.786 63.596 1.00 90.94 117 THR A N 1
ATOM 966 C CA . THR A 1 117 ? -52.273 -21.668 64.551 1.00 90.94 117 THR A CA 1
ATOM 967 C C . THR A 1 117 ? -53.617 -20.950 64.459 1.00 90.94 117 THR A C 1
ATOM 969 O O . THR A 1 117 ? -54.175 -20.599 65.497 1.00 90.94 117 THR A O 1
ATOM 972 N N . ASN A 1 118 ? -54.215 -20.828 63.271 1.00 89.38 118 ASN A N 1
ATOM 973 C CA . ASN A 1 118 ? -55.600 -20.377 63.116 1.00 89.38 118 ASN A CA 1
ATOM 974 C C . ASN A 1 118 ? -56.591 -21.336 63.801 1.00 89.38 118 ASN A C 1
ATOM 976 O O . ASN A 1 118 ? -57.499 -20.884 64.501 1.00 89.38 118 ASN A O 1
ATOM 980 N N . ALA A 1 119 ? -56.409 -22.654 63.668 1.00 90.69 119 ALA A N 1
ATOM 981 C CA . ALA A 1 119 ? -57.250 -23.644 64.343 1.00 90.69 119 ALA A CA 1
ATOM 982 C C . ALA A 1 119 ? -57.092 -23.619 65.878 1.00 90.69 119 ALA A C 1
ATOM 984 O O . ALA A 1 119 ? -58.064 -23.873 66.595 1.00 90.69 119 ALA A O 1
ATOM 985 N N . VAL A 1 120 ? -55.905 -23.286 66.399 1.00 90.06 120 VAL A N 1
ATOM 986 C CA . VAL A 1 120 ? -55.687 -23.027 67.834 1.00 90.06 120 VAL A CA 1
ATOM 987 C C . VAL A 1 120 ? -56.361 -21.720 68.260 1.00 90.06 120 VAL A C 1
ATOM 989 O O . VAL A 1 120 ? -57.157 -21.744 69.193 1.00 90.06 120 VAL A O 1
ATOM 992 N N . LEU A 1 121 ? -56.158 -20.613 67.539 1.00 85.88 121 LEU A N 1
ATOM 993 C CA . LEU A 1 121 ? -56.781 -19.314 67.835 1.00 85.88 121 LEU A CA 1
ATOM 994 C C . LEU A 1 121 ? -58.316 -19.356 67.793 1.00 85.88 121 LEU A C 1
ATOM 996 O O . LEU A 1 121 ? -58.972 -18.627 68.536 1.00 85.8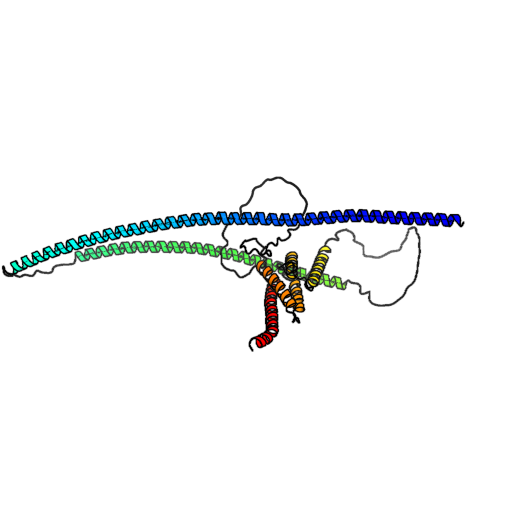8 121 LEU A O 1
ATOM 1000 N N . LEU A 1 122 ? -58.917 -20.206 66.955 1.00 85.69 122 LEU A N 1
ATOM 1001 C CA . LEU A 1 122 ? -60.363 -20.443 66.967 1.00 85.69 122 LEU A CA 1
ATOM 1002 C C . LEU A 1 122 ? -60.808 -21.158 68.252 1.00 85.69 122 LEU A C 1
ATOM 1004 O O . LEU A 1 122 ? -61.742 -20.690 68.904 1.00 85.69 122 LEU A O 1
ATOM 1008 N N . LYS A 1 123 ? -60.101 -22.216 68.673 1.00 86.00 123 LYS A N 1
ATOM 1009 C CA . LYS A 1 123 ? -60.361 -22.914 69.947 1.00 86.00 123 LYS A CA 1
ATOM 1010 C C . LYS A 1 123 ? -60.161 -21.994 71.153 1.00 86.00 123 LYS A C 1
ATOM 1012 O O . LYS A 1 123 ? -60.987 -22.001 72.062 1.00 86.00 123 LYS A O 1
ATOM 1017 N N . GLU A 1 124 ? -59.121 -21.161 71.148 1.00 80.19 124 GLU A N 1
ATOM 1018 C CA . GLU A 1 124 ? -58.890 -20.155 72.188 1.00 80.19 124 GLU A CA 1
ATOM 1019 C C . GLU A 1 124 ? -59.968 -19.070 72.188 1.00 80.19 124 GLU A C 1
ATOM 1021 O O . GLU A 1 124 ? -60.431 -18.687 73.254 1.00 80.19 124 GLU A O 1
ATOM 1026 N N . ARG A 1 125 ? -60.454 -18.616 71.025 1.00 79.44 125 ARG A N 1
ATOM 1027 C CA . ARG A 1 125 ? -61.594 -17.684 70.950 1.00 79.44 125 ARG A CA 1
ATOM 1028 C C . ARG A 1 125 ? -62.898 -18.304 71.450 1.00 79.44 125 ARG A C 1
ATOM 1030 O O . ARG A 1 125 ? -63.715 -17.591 72.027 1.00 79.44 125 ARG A O 1
ATOM 1037 N N . GLU A 1 126 ? -63.114 -19.602 71.262 1.00 79.00 126 GLU A N 1
ATOM 1038 C CA . GLU A 1 126 ? -64.254 -20.317 71.849 1.00 79.00 126 GLU A CA 1
ATOM 1039 C C . GLU A 1 126 ? -64.104 -20.517 73.362 1.00 79.00 126 GLU A C 1
ATOM 1041 O O . GLU A 1 126 ? -65.074 -20.332 74.098 1.00 79.00 126 GLU A O 1
ATOM 1046 N N . ALA A 1 127 ? -62.900 -20.834 73.845 1.00 77.38 127 ALA A N 1
ATOM 1047 C CA . ALA A 1 127 ? -62.595 -20.913 75.272 1.00 77.38 127 ALA A CA 1
ATOM 1048 C C . ALA A 1 127 ? -62.723 -19.540 75.957 1.00 77.38 127 ALA A C 1
ATOM 1050 O O . ALA A 1 127 ? -63.364 -19.434 76.997 1.00 77.38 127 ALA A O 1
ATOM 1051 N N . ALA A 1 128 ? -62.219 -18.474 75.334 1.00 69.62 128 ALA A N 1
ATOM 1052 C CA . ALA A 1 128 ? -62.351 -17.102 75.809 1.00 69.62 128 ALA A CA 1
ATOM 1053 C C . ALA A 1 128 ? -63.813 -16.635 75.810 1.00 69.62 128 ALA A C 1
ATOM 1055 O O . ALA A 1 128 ? -64.239 -16.005 76.767 1.00 69.62 128 ALA A O 1
ATOM 1056 N N . LYS A 1 129 ? -64.625 -16.993 74.803 1.00 68.00 129 LYS A N 1
ATOM 1057 C CA . LYS A 1 129 ? -66.079 -16.736 74.831 1.00 68.00 129 LYS A CA 1
ATOM 1058 C C . LYS A 1 129 ? -66.788 -17.446 75.988 1.00 68.00 129 LYS A C 1
ATOM 1060 O O . LYS A 1 129 ? -67.740 -16.888 76.521 1.00 68.00 129 LYS A O 1
ATOM 1065 N N . LYS A 1 130 ? -66.336 -18.644 76.378 1.00 65.25 130 LYS A N 1
ATOM 1066 C CA . LYS A 1 130 ? -66.844 -19.354 77.566 1.00 65.25 130 LYS A CA 1
ATOM 1067 C C . LYS A 1 130 ? -66.386 -18.665 78.857 1.00 65.25 130 LYS A C 1
ATOM 1069 O O . LYS A 1 130 ? -67.224 -18.371 79.695 1.00 65.25 130 LYS A O 1
ATOM 1074 N N . ALA A 1 131 ? -65.107 -18.301 78.965 1.00 60.72 131 ALA A N 1
ATOM 1075 C CA . ALA A 1 131 ? -64.565 -17.580 80.121 1.00 60.72 131 ALA A CA 1
ATOM 1076 C C . ALA A 1 131 ? -65.162 -16.166 80.299 1.00 60.72 131 ALA A C 1
ATOM 1078 O O . ALA A 1 131 ? -65.384 -15.728 81.416 1.00 60.72 131 ALA A O 1
ATOM 1079 N N . ILE A 1 132 ? -65.501 -15.458 79.217 1.00 53.16 132 ILE A N 1
ATOM 1080 C CA . ILE A 1 132 ? -66.178 -14.146 79.274 1.00 53.16 132 ILE A CA 1
ATOM 1081 C C . ILE A 1 132 ? -67.615 -14.259 79.823 1.00 53.16 132 ILE A C 1
ATOM 1083 O O . ILE A 1 132 ? -68.170 -13.266 80.291 1.00 53.16 132 ILE A O 1
ATOM 1087 N N . ALA A 1 133 ? -68.215 -15.454 79.819 1.00 55.03 133 ALA A N 1
ATOM 1088 C CA . ALA A 1 133 ? -69.481 -15.716 80.502 1.00 55.03 133 ALA A CA 1
ATOM 1089 C C . ALA A 1 133 ? -69.310 -16.052 82.002 1.00 55.03 133 ALA A C 1
ATOM 1091 O O . ALA A 1 133 ? -70.313 -16.200 82.698 1.00 55.03 133 ALA A O 1
ATOM 1092 N N . GLU A 1 134 ? -68.075 -16.176 82.507 1.00 47.81 134 GLU A N 1
ATOM 1093 C CA . GLU A 1 134 ? -67.776 -16.762 83.817 1.00 47.81 134 GLU A CA 1
ATOM 1094 C C . GLU A 1 134 ? -66.664 -15.987 84.570 1.00 47.81 134 GLU A C 1
ATOM 1096 O O . GLU A 1 134 ? -65.475 -16.240 84.399 1.00 47.81 134 GLU A O 1
ATOM 1101 N N . ALA A 1 135 ? -67.101 -15.101 85.483 1.00 35.62 135 ALA A N 1
ATOM 1102 C CA . ALA A 1 135 ? -66.346 -14.369 86.527 1.00 35.62 135 ALA A CA 1
ATOM 1103 C C . ALA A 1 135 ? -65.857 -12.908 86.236 1.00 35.62 135 ALA A C 1
ATOM 1105 O O . ALA A 1 135 ? -65.756 -12.499 85.079 1.00 35.62 135 ALA A O 1
ATOM 1106 N N . PRO A 1 136 ? -65.629 -12.071 87.288 1.00 40.81 136 PRO A N 1
ATOM 1107 C CA . PRO A 1 136 ? -65.523 -10.601 87.187 1.00 40.81 136 PRO A CA 1
ATOM 1108 C C . PRO A 1 136 ? -64.097 -10.016 87.422 1.00 40.81 136 PRO A C 1
ATOM 1110 O O . PRO A 1 136 ? -63.195 -10.744 87.838 1.00 40.81 136 PRO A O 1
ATOM 1113 N N . PRO A 1 137 ? -63.863 -8.700 87.188 1.00 46.22 137 PRO A N 1
ATOM 1114 C CA . PRO A 1 137 ? -62.514 -8.110 87.126 1.00 46.22 137 PRO A CA 1
ATOM 1115 C C . PRO A 1 137 ? -61.979 -7.505 88.443 1.00 46.22 137 PRO A C 1
ATOM 1117 O O . PRO A 1 137 ? -62.736 -6.971 89.253 1.00 46.22 137 PRO A O 1
ATOM 1120 N N . VAL A 1 138 ? -60.645 -7.479 88.592 1.00 29.28 138 VAL A N 1
ATOM 1121 C CA . VAL A 1 138 ? -59.895 -6.719 89.620 1.00 29.28 138 VAL A CA 1
ATOM 1122 C C . VAL A 1 138 ? -58.651 -6.063 88.987 1.00 29.28 138 VAL A C 1
ATOM 1124 O O . VAL A 1 138 ? -58.133 -6.537 87.980 1.00 29.28 138 VAL A O 1
ATOM 1127 N N . VAL A 1 139 ? -58.203 -4.939 89.555 1.00 34.31 139 VAL A N 1
ATOM 1128 C CA . VAL A 1 139 ? -57.254 -3.957 88.984 1.00 34.31 139 VAL A CA 1
ATOM 1129 C C . VAL A 1 139 ? -55.915 -3.943 89.740 1.00 34.31 139 VAL A C 1
ATOM 1131 O O . VAL A 1 139 ? -55.945 -4.094 90.963 1.00 34.31 139 VAL A O 1
ATOM 1134 N N . LYS A 1 140 ? -54.784 -3.653 89.056 1.00 30.86 140 LYS A N 1
ATOM 1135 C CA . LYS A 1 140 ? -53.744 -2.680 89.499 1.00 30.86 140 LYS A CA 1
ATOM 1136 C C . LYS A 1 140 ? -52.571 -2.476 88.527 1.00 30.86 140 LYS A C 1
ATOM 1138 O O . LYS A 1 140 ? -52.153 -3.393 87.832 1.00 30.86 140 LYS A O 1
ATOM 1143 N N . GLU A 1 141 ? -52.048 -1.250 88.545 1.00 40.47 141 GLU A N 1
ATOM 1144 C CA . GLU A 1 141 ? -50.775 -0.816 87.950 1.00 40.47 141 GLU A CA 1
ATOM 1145 C C . GLU A 1 141 ? -49.594 -1.101 88.901 1.00 40.47 141 GLU A C 1
ATOM 1147 O O . GLU A 1 141 ? -49.792 -1.356 90.093 1.00 40.47 141 GLU A O 1
ATOM 1152 N N . THR A 1 142 ? -48.351 -1.016 88.412 1.00 29.38 142 THR A N 1
ATOM 1153 C CA . THR A 1 142 ? -47.142 -0.847 89.250 1.00 29.38 142 THR A CA 1
ATOM 1154 C C . THR A 1 142 ? -46.029 -0.143 88.455 1.00 29.38 142 THR A C 1
ATOM 1156 O O . THR A 1 142 ? -46.151 0.033 87.244 1.00 29.38 142 THR A O 1
ATOM 1159 N N . GLU A 1 143 ? -44.998 0.350 89.143 1.00 32.25 143 GLU A N 1
ATOM 1160 C CA . GLU A 1 143 ? -44.309 1.601 88.785 1.00 32.25 143 GLU A CA 1
ATOM 1161 C C . GLU A 1 143 ? -42.957 1.474 88.046 1.00 32.25 143 GLU A C 1
ATOM 1163 O O . GLU A 1 143 ? -42.351 0.410 87.928 1.00 32.25 143 GLU A O 1
ATOM 1168 N N . VAL A 1 144 ? -42.480 2.629 87.569 1.00 49.69 144 VAL A N 1
ATOM 1169 C CA . VAL A 1 144 ? -41.174 2.880 86.932 1.00 49.69 144 VAL A CA 1
ATOM 1170 C C . VAL A 1 144 ? -40.027 2.832 87.949 1.00 49.69 144 VAL A C 1
ATOM 1172 O O . VAL A 1 144 ? -40.151 3.434 89.011 1.00 49.69 144 VAL A O 1
ATOM 1175 N N . ILE A 1 145 ? -38.860 2.268 87.587 1.00 42.94 145 ILE A N 1
ATOM 1176 C CA . ILE A 1 145 ? -37.582 2.562 88.269 1.00 42.94 145 ILE A CA 1
ATOM 1177 C C . ILE A 1 145 ? -36.342 2.320 87.372 1.00 42.94 145 ILE A C 1
ATOM 1179 O O . ILE A 1 145 ? -36.258 1.319 86.673 1.00 42.94 145 ILE A O 1
ATOM 1183 N N . VAL A 1 146 ? -35.395 3.271 87.424 1.00 46.66 146 VAL A N 1
ATOM 1184 C CA . VAL A 1 146 ? -33.960 3.237 87.026 1.00 46.66 146 VAL A CA 1
ATOM 1185 C C . VAL A 1 146 ? -33.563 2.535 85.706 1.00 46.66 146 VAL A C 1
ATOM 1187 O O . VAL A 1 146 ? -33.356 1.328 85.655 1.00 46.66 146 VAL A O 1
ATOM 1190 N N . GLN A 1 147 ? -33.242 3.340 84.681 1.00 48.25 147 GLN A N 1
ATOM 1191 C CA . GLN A 1 147 ? -32.467 2.930 83.495 1.00 48.25 147 GLN A CA 1
ATOM 1192 C C . GLN A 1 147 ? -31.129 3.689 83.414 1.00 48.25 147 GLN A C 1
ATOM 1194 O O . GLN A 1 147 ? -31.024 4.640 82.642 1.00 48.25 147 GLN A O 1
ATOM 1199 N N . ASP A 1 148 ? -30.096 3.278 84.150 1.00 56.12 148 ASP A N 1
ATOM 1200 C CA . ASP A 1 148 ? -28.744 3.866 83.999 1.00 56.12 148 ASP A CA 1
ATOM 1201 C C . ASP A 1 148 ? -27.634 2.820 83.792 1.00 56.12 148 ASP A C 1
ATOM 1203 O O . ASP A 1 148 ? -26.665 3.079 83.081 1.00 56.12 148 ASP A O 1
ATOM 1207 N N . THR A 1 149 ? -27.793 1.596 84.302 1.00 58.03 149 THR A N 1
ATOM 1208 C CA . THR A 1 149 ? -26.852 0.484 84.066 1.00 58.03 149 THR A CA 1
ATOM 1209 C C . THR A 1 149 ? -26.860 -0.009 82.618 1.00 58.03 149 THR A C 1
ATOM 1211 O O . THR A 1 149 ? -25.794 -0.229 82.044 1.00 58.03 149 THR A O 1
ATOM 1214 N N . GLU A 1 150 ? -28.037 -0.142 82.000 1.00 64.50 150 GLU A N 1
ATOM 1215 C CA . GLU A 1 150 ? -28.177 -0.589 80.604 1.00 64.50 150 GLU A CA 1
ATOM 1216 C C . GLU A 1 150 ? -27.536 0.406 79.625 1.00 64.50 150 GLU A C 1
ATOM 1218 O O . GLU A 1 150 ? -26.751 0.010 78.764 1.00 64.50 150 GLU A O 1
ATOM 1223 N N . LYS A 1 151 ? -27.780 1.709 79.824 1.00 70.94 151 LYS A N 1
ATOM 1224 C CA . LYS A 1 151 ? -27.195 2.795 79.017 1.00 70.94 151 LYS A CA 1
ATOM 1225 C C . LYS A 1 151 ? -25.669 2.832 79.118 1.00 70.94 151 LYS A C 1
ATOM 1227 O O . LYS A 1 151 ? -24.987 3.069 78.127 1.00 70.94 151 LYS A O 1
ATOM 1232 N N . VAL A 1 152 ? -25.106 2.559 80.298 1.00 69.44 152 VAL A N 1
ATOM 1233 C CA . VAL A 1 152 ? -23.647 2.442 80.478 1.00 69.44 152 VAL A CA 1
ATOM 1234 C C . VAL A 1 152 ? -23.079 1.212 79.754 1.00 69.44 152 VAL A C 1
ATOM 1236 O O . VAL A 1 152 ? -21.932 1.248 79.308 1.00 69.44 152 VAL A O 1
ATOM 1239 N N . HIS A 1 153 ? -23.861 0.142 79.585 1.00 73.31 153 HIS A N 1
ATOM 1240 C CA . HIS A 1 153 ? -23.458 -1.015 78.784 1.00 73.31 153 HIS A CA 1
ATOM 1241 C C . HIS A 1 153 ? -23.542 -0.761 77.271 1.00 73.31 153 HIS A C 1
ATOM 1243 O O . HIS A 1 153 ? -22.598 -1.127 76.570 1.00 73.31 153 HIS A O 1
ATOM 1249 N N . THR A 1 154 ? -24.585 -0.093 76.763 1.00 79.94 154 THR A N 1
ATOM 1250 C CA . THR A 1 154 ? -24.651 0.280 75.335 1.00 79.94 154 THR A CA 1
ATOM 1251 C C . THR A 1 154 ? -23.562 1.287 74.969 1.00 79.94 154 THR A C 1
ATOM 1253 O O . THR A 1 154 ? -22.822 1.050 74.021 1.00 79.94 154 THR A O 1
ATOM 1256 N N . LEU A 1 155 ? -23.350 2.328 75.785 1.00 80.75 155 LEU A N 1
ATOM 1257 C CA . LEU A 1 155 ? -22.274 3.305 75.569 1.00 80.75 155 LEU A CA 1
ATOM 1258 C C . LEU A 1 155 ? -20.872 2.669 75.618 1.00 80.75 155 LEU A C 1
ATOM 1260 O O . LEU A 1 155 ? -19.973 3.117 74.912 1.00 80.75 155 LEU A O 1
ATOM 1264 N N . LYS A 1 156 ? -20.660 1.606 76.409 1.00 81.81 156 LYS A N 1
ATOM 1265 C CA . LYS A 1 156 ? -19.407 0.829 76.357 1.00 81.81 156 LYS A CA 1
ATOM 1266 C C . LYS A 1 156 ? -19.251 0.058 75.048 1.00 81.81 156 LYS A C 1
ATOM 1268 O O . LYS A 1 156 ? -18.163 0.082 74.480 1.00 81.81 156 LYS A O 1
ATOM 1273 N N . ALA A 1 157 ? -20.311 -0.601 74.577 1.00 86.00 157 ALA A N 1
ATOM 1274 C CA . ALA A 1 157 ? -20.287 -1.325 73.308 1.00 86.00 157 ALA A CA 1
ATOM 1275 C C . ALA A 1 157 ? -20.003 -0.3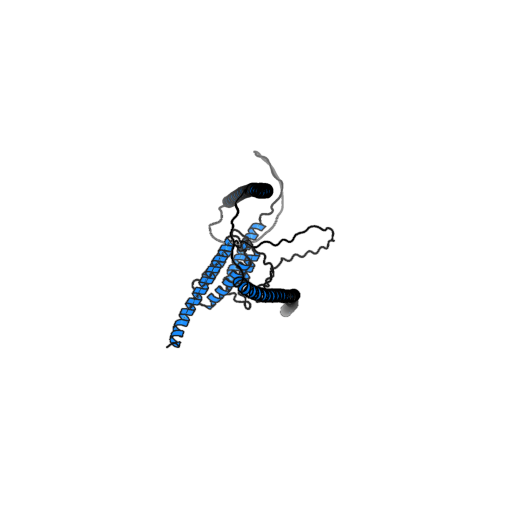75 72.130 1.00 86.00 157 ALA A C 1
ATOM 1277 O O . ALA A 1 157 ? -19.099 -0.642 71.343 1.00 86.00 157 ALA A O 1
ATOM 1278 N N . GLU A 1 158 ? -20.679 0.778 72.084 1.00 87.12 158 GLU A N 1
ATOM 1279 C CA . GLU A 1 158 ? -20.432 1.840 71.101 1.00 87.12 158 GLU A CA 1
ATOM 1280 C C . GLU A 1 158 ? -18.987 2.362 71.164 1.00 87.12 158 GLU A C 1
ATOM 1282 O O . GLU A 1 158 ? -18.352 2.543 70.129 1.00 87.12 158 GLU A O 1
ATOM 1287 N N . VAL A 1 159 ? -18.419 2.566 72.360 1.00 85.56 159 VAL A N 1
ATOM 1288 C CA . VAL A 1 159 ? -17.021 3.013 72.514 1.00 85.56 159 VAL A CA 1
ATOM 1289 C C . VAL A 1 159 ? -16.015 1.971 72.014 1.00 85.56 159 VAL A C 1
ATOM 1291 O O . VAL A 1 159 ? -15.039 2.352 71.365 1.00 85.56 159 VAL A O 1
ATOM 1294 N N . ASP A 1 160 ? -16.219 0.677 72.275 1.00 88.94 160 ASP A N 1
ATOM 1295 C CA . ASP A 1 160 ? -15.326 -0.365 71.753 1.00 88.94 160 ASP A CA 1
ATOM 1296 C C . ASP A 1 160 ? -15.529 -0.612 70.238 1.00 88.94 160 ASP A C 1
ATOM 1298 O O . ASP A 1 160 ? -14.551 -0.869 69.533 1.00 88.94 160 ASP A O 1
ATOM 1302 N N . GLU A 1 161 ? -16.737 -0.430 69.690 1.00 92.62 161 GLU A N 1
ATOM 1303 C CA . GLU A 1 161 ? -16.997 -0.464 68.239 1.00 92.62 161 GLU A CA 1
ATOM 1304 C C . GLU A 1 161 ? -16.378 0.742 67.506 1.00 92.62 161 GLU A C 1
ATOM 1306 O O . GLU A 1 161 ? -15.660 0.582 66.515 1.00 92.62 161 GLU A O 1
ATOM 1311 N N . LEU A 1 162 ? -16.532 1.959 68.037 1.00 90.75 162 LEU A N 1
ATOM 1312 C CA . LEU A 1 162 ? -15.859 3.159 67.522 1.00 90.75 162 LEU A CA 1
ATOM 1313 C C . LEU A 1 162 ? -14.329 3.022 67.564 1.00 90.75 162 LEU A C 1
ATOM 1315 O O . LEU A 1 162 ? -13.626 3.558 66.708 1.00 90.75 162 LEU A O 1
ATOM 1319 N N . LYS A 1 163 ? -13.798 2.279 68.536 1.00 91.94 163 LYS A N 1
ATOM 1320 C CA . LYS A 1 163 ? -12.365 2.023 68.715 1.00 91.94 163 LYS A CA 1
ATOM 1321 C C . LYS A 1 163 ? -11.815 0.977 67.741 1.00 91.94 163 LYS A C 1
ATOM 1323 O O . LYS A 1 163 ? -10.683 1.153 67.289 1.00 91.94 163 LYS A O 1
ATOM 1328 N N . THR A 1 164 ? -12.583 -0.048 67.357 1.00 92.75 164 THR A N 1
ATOM 1329 C CA . THR A 1 164 ? -12.190 -0.948 66.250 1.00 92.75 164 THR A CA 1
ATOM 1330 C C . THR A 1 164 ? -12.308 -0.247 64.895 1.00 92.75 164 THR A C 1
ATOM 1332 O O . THR A 1 164 ? -11.390 -0.347 64.082 1.00 92.75 164 THR A O 1
ATOM 1335 N N . SER A 1 165 ? -13.355 0.559 64.687 1.00 91.00 165 SER A N 1
ATOM 1336 C CA . SER A 1 165 ? -13.514 1.427 63.509 1.00 91.00 165 SER A CA 1
ATOM 1337 C C . SER A 1 165 ? -12.343 2.416 63.353 1.00 91.00 165 SER A C 1
ATOM 1339 O O . SER A 1 165 ? -11.720 2.510 62.296 1.00 91.00 165 SER A O 1
ATOM 1341 N N . LEU A 1 166 ? -11.931 3.077 64.440 1.00 93.19 166 LEU A N 1
ATOM 1342 C CA . LEU A 1 166 ? -10.763 3.964 64.449 1.00 93.19 166 LEU A CA 1
ATOM 1343 C C . LEU A 1 166 ? -9.442 3.228 64.151 1.00 93.19 166 LEU A C 1
ATOM 1345 O O . LEU A 1 166 ? -8.516 3.832 63.608 1.00 93.19 166 LEU A O 1
ATOM 1349 N N . GLN A 1 167 ? -9.320 1.945 64.505 1.00 93.19 167 GLN A N 1
ATOM 1350 C CA . GLN A 1 167 ? -8.152 1.138 64.141 1.00 93.19 167 GLN A CA 1
ATOM 1351 C C . GLN A 1 167 ? -8.154 0.753 62.655 1.00 93.19 167 GLN A C 1
ATOM 1353 O O . GLN A 1 167 ? -7.096 0.821 62.027 1.00 93.19 167 GLN A O 1
ATOM 1358 N N . SER A 1 168 ? -9.308 0.406 62.074 1.00 92.62 168 SER A N 1
ATOM 1359 C CA . SER A 1 168 ? -9.394 0.039 60.655 1.00 92.62 168 SER A CA 1
ATOM 1360 C C . SER A 1 168 ? -9.151 1.236 59.728 1.00 92.62 168 SER A C 1
ATOM 1362 O O . SER A 1 168 ? -8.380 1.116 58.777 1.00 92.62 168 SER A O 1
ATOM 1364 N N . GLU A 1 169 ? -9.691 2.420 60.037 1.00 90.00 169 GLU A N 1
ATOM 1365 C CA . GLU A 1 169 ? -9.407 3.636 59.257 1.00 90.00 169 GLU A CA 1
ATOM 1366 C C . GLU A 1 169 ? -7.958 4.130 59.418 1.00 90.00 169 GLU A C 1
ATOM 1368 O O . GLU A 1 169 ? -7.393 4.669 58.467 1.00 90.00 169 GLU A O 1
ATOM 1373 N N . LYS A 1 170 ? -7.292 3.872 60.555 1.00 92.81 170 LYS A N 1
ATOM 1374 C CA . LYS A 1 170 ? -5.839 4.101 60.677 1.00 92.81 170 LYS A CA 1
ATOM 1375 C C . LYS A 1 170 ? -5.036 3.185 59.753 1.00 92.81 170 LYS A C 1
ATOM 1377 O O . LYS A 1 170 ? -4.256 3.685 58.953 1.00 92.81 170 LYS A O 1
ATOM 1382 N N . GLN A 1 171 ? -5.294 1.876 59.778 1.00 94.31 171 GLN A N 1
ATOM 1383 C CA . GLN A 1 171 ? -4.636 0.926 58.867 1.00 94.31 171 GLN A CA 1
ATOM 1384 C C . GLN A 1 171 ? -4.883 1.286 57.392 1.00 94.31 171 GLN A C 1
ATOM 1386 O O . GLN A 1 171 ? -3.976 1.207 56.562 1.00 94.31 171 GLN A O 1
ATOM 1391 N N . ARG A 1 172 ? -6.095 1.750 57.066 1.00 94.81 172 ARG A N 1
ATOM 1392 C CA . ARG A 1 172 ? -6.455 2.250 55.734 1.00 94.81 172 ARG A CA 1
ATOM 1393 C C . ARG A 1 172 ? -5.672 3.510 55.348 1.00 94.81 172 ARG A C 1
ATOM 1395 O O . ARG A 1 172 ? -5.258 3.622 54.194 1.00 94.81 172 ARG A O 1
ATOM 1402 N N . ALA A 1 173 ? -5.464 4.442 56.279 1.00 89.44 173 ALA A N 1
ATOM 1403 C CA . ALA A 1 173 ? -4.646 5.632 56.061 1.00 89.44 173 ALA A CA 1
ATOM 1404 C C . ALA A 1 173 ? -3.171 5.263 55.820 1.00 89.44 173 ALA A C 1
ATOM 1406 O O . ALA A 1 173 ? -2.609 5.691 54.811 1.00 89.44 173 ALA A O 1
ATOM 1407 N N . ASP A 1 174 ? -2.596 4.397 56.661 1.00 93.06 174 ASP A N 1
ATOM 1408 C CA . ASP A 1 174 ? -1.216 3.903 56.537 1.00 93.06 174 ASP A CA 1
ATOM 1409 C C . ASP A 1 174 ? -0.991 3.206 55.175 1.00 93.06 174 ASP A C 1
ATOM 1411 O O . ASP A 1 174 ? -0.001 3.448 54.478 1.00 93.06 174 ASP A O 1
ATOM 1415 N N . GLU A 1 175 ? -1.948 2.378 54.733 1.00 95.25 175 GLU A N 1
ATOM 1416 C CA . GLU A 1 175 ? -1.925 1.747 53.408 1.00 95.25 175 GLU A CA 1
ATOM 1417 C C . GLU A 1 175 ? -1.968 2.758 52.251 1.00 95.25 175 GLU A C 1
ATOM 1419 O O . GLU A 1 175 ? -1.325 2.543 51.218 1.00 95.25 175 GLU A O 1
ATOM 1424 N N . LEU A 1 176 ? -2.755 3.829 52.379 1.00 90.62 176 LEU A N 1
ATOM 1425 C CA . LEU A 1 176 ? -2.881 4.869 51.354 1.00 90.62 176 LEU A CA 1
ATOM 1426 C C . LEU A 1 176 ? -1.638 5.764 51.298 1.00 90.62 176 LEU A C 1
ATOM 1428 O O . LEU A 1 176 ? -1.220 6.145 50.204 1.00 90.62 176 LEU A O 1
ATOM 1432 N N . GLU A 1 177 ? -1.016 6.061 52.438 1.00 93.31 177 GLU A N 1
ATOM 1433 C CA . GLU A 1 177 ? 0.265 6.768 52.495 1.00 93.31 177 GLU A CA 1
ATOM 1434 C C . GLU A 1 177 ? 1.392 5.926 51.880 1.00 93.31 177 GLU A C 1
ATOM 1436 O O . GLU A 1 177 ? 2.129 6.420 51.020 1.00 93.31 177 GLU A O 1
ATOM 1441 N N . LYS A 1 178 ? 1.449 4.621 52.190 1.00 95.50 178 LYS A N 1
ATOM 1442 C CA . LYS A 1 178 ? 2.381 3.689 51.538 1.00 95.50 178 LYS A CA 1
ATOM 1443 C C . LYS A 1 178 ? 2.210 3.691 50.016 1.00 95.50 178 LYS A C 1
ATOM 1445 O O . LYS A 1 178 ? 3.184 3.945 49.308 1.00 95.50 178 LYS A O 1
ATOM 1450 N N . LYS A 1 179 ? 0.984 3.503 49.509 1.00 95.75 179 LYS A N 1
ATOM 1451 C CA . LYS A 1 179 ? 0.687 3.523 48.059 1.00 95.75 179 LYS A CA 1
ATOM 1452 C C . LYS A 1 179 ? 1.091 4.852 47.406 1.00 95.75 179 LYS A C 1
ATOM 1454 O O . LYS A 1 179 ? 1.721 4.837 46.353 1.00 95.75 179 LYS A O 1
ATOM 1459 N N . ARG A 1 180 ? 0.833 5.994 48.057 1.00 90.12 180 ARG A N 1
ATOM 1460 C CA . ARG A 1 180 ? 1.285 7.318 47.585 1.00 90.12 180 ARG A CA 1
ATOM 1461 C C . ARG A 1 180 ? 2.809 7.435 47.505 1.00 90.12 180 ARG A C 1
ATOM 1463 O O . ARG A 1 180 ? 3.310 8.004 46.540 1.00 90.12 180 ARG A O 1
ATOM 1470 N N . SER A 1 181 ? 3.550 6.903 48.480 1.00 92.56 181 SER A N 1
ATOM 1471 C CA . SER A 1 181 ? 5.022 6.923 48.440 1.00 92.56 181 SER A CA 1
ATOM 1472 C C . SER A 1 181 ? 5.603 6.030 47.332 1.00 92.56 181 SER A C 1
ATOM 1474 O O . SER A 1 181 ? 6.533 6.447 46.641 1.00 92.56 181 SER A O 1
ATOM 1476 N N . GLU A 1 182 ? 5.010 4.856 47.091 1.00 95.31 182 GLU A N 1
ATOM 1477 C CA . GLU A 1 182 ? 5.365 3.969 45.973 1.00 95.31 182 GLU A CA 1
ATOM 1478 C C . GLU A 1 182 ? 5.075 4.637 44.613 1.00 95.31 182 GLU A C 1
ATOM 1480 O O . GLU A 1 182 ? 5.923 4.629 43.717 1.00 95.31 182 GLU A O 1
ATOM 1485 N N . GLU A 1 183 ? 3.917 5.291 44.466 1.00 91.19 183 GLU A N 1
ATOM 1486 C CA . GLU A 1 183 ? 3.567 6.066 43.268 1.00 91.19 183 GLU A CA 1
ATOM 1487 C C . GLU A 1 183 ? 4.495 7.271 43.048 1.00 91.19 183 GLU A C 1
ATOM 1489 O O . GLU A 1 183 ? 4.892 7.531 41.909 1.00 91.19 183 GLU A O 1
ATOM 1494 N N . ALA A 1 184 ? 4.888 7.976 44.115 1.00 91.00 184 ALA A N 1
ATOM 1495 C CA . ALA A 1 184 ? 5.816 9.103 44.051 1.00 91.00 184 ALA A CA 1
ATOM 1496 C C . ALA A 1 184 ? 7.212 8.671 43.571 1.00 91.00 184 ALA A C 1
ATOM 1498 O O . ALA A 1 184 ? 7.737 9.263 42.625 1.00 91.00 184 ALA A O 1
ATOM 1499 N N . GLN A 1 185 ? 7.775 7.596 44.135 1.00 95.12 185 GLN A N 1
ATOM 1500 C CA . GLN A 1 185 ? 9.053 7.022 43.685 1.00 95.12 185 GLN A CA 1
ATOM 1501 C C . GLN A 1 185 ? 8.974 6.555 42.222 1.00 95.12 185 GLN A C 1
ATOM 1503 O O . GLN A 1 185 ? 9.838 6.880 41.403 1.00 95.12 185 GLN A O 1
ATOM 1508 N N . ALA A 1 186 ? 7.888 5.870 41.850 1.00 94.50 186 ALA A N 1
ATOM 1509 C CA . ALA A 1 186 ? 7.644 5.446 40.474 1.00 94.50 186 ALA A CA 1
ATOM 1510 C C . ALA A 1 186 ? 7.414 6.622 39.502 1.00 94.50 186 ALA A C 1
ATOM 1512 O O . ALA A 1 186 ? 7.498 6.429 38.285 1.00 94.50 186 ALA A O 1
ATOM 1513 N N . ASN A 1 187 ? 7.102 7.824 39.996 1.00 88.12 187 ASN A N 1
ATOM 1514 C CA . ASN A 1 187 ? 7.021 9.046 39.200 1.00 88.12 187 ASN A CA 1
ATOM 1515 C C . ASN A 1 187 ? 8.392 9.730 39.066 1.00 88.12 187 ASN A C 1
ATOM 1517 O O . ASN A 1 187 ? 8.783 10.087 37.957 1.00 88.12 187 ASN A O 1
ATOM 1521 N N . GLU A 1 188 ? 9.167 9.816 40.149 1.00 95.94 188 GLU A N 1
ATOM 1522 C CA . GLU A 1 188 ? 10.549 10.318 40.140 1.00 95.94 188 GLU A CA 1
ATOM 1523 C C . GLU A 1 188 ? 11.442 9.501 39.182 1.00 95.94 188 GLU A C 1
ATOM 1525 O O . GLU A 1 188 ? 12.204 10.055 38.388 1.00 95.94 188 GLU A O 1
ATOM 1530 N N . GLU A 1 189 ? 11.282 8.174 39.166 1.00 94.56 189 GLU A N 1
ATOM 1531 C CA . GLU A 1 189 ? 11.941 7.292 38.199 1.00 94.56 189 GLU A CA 1
ATOM 1532 C C . GLU A 1 189 ? 11.571 7.592 36.737 1.00 94.56 189 GLU A C 1
ATOM 1534 O O . GLU A 1 189 ? 12.407 7.418 35.847 1.00 94.56 189 GLU A O 1
ATOM 1539 N N . LYS A 1 190 ? 10.324 7.993 36.456 1.00 92.31 190 LYS A N 1
ATOM 1540 C CA . LYS A 1 190 ? 9.889 8.374 35.100 1.00 92.31 190 LYS A CA 1
ATOM 1541 C C . LYS A 1 190 ? 10.467 9.733 34.723 1.00 92.31 190 LYS A C 1
ATOM 1543 O O . LYS A 1 190 ? 10.960 9.873 33.609 1.00 92.31 190 LYS A O 1
ATOM 1548 N N . GLN A 1 191 ? 10.468 10.683 35.656 1.00 91.88 191 GLN A N 1
ATOM 1549 C CA . GLN A 1 191 ? 11.019 12.021 35.466 1.00 91.88 191 GLN A CA 1
ATOM 1550 C C . GLN A 1 191 ? 12.511 11.969 35.096 1.00 91.88 191 GLN A C 1
ATOM 1552 O O . GLN A 1 191 ? 12.896 12.489 34.051 1.00 91.88 191 GLN A O 1
ATOM 1557 N N . LYS A 1 192 ? 13.327 11.211 35.842 1.00 96.19 192 LYS A N 1
ATOM 1558 C CA . LYS A 1 192 ? 14.752 10.991 35.515 1.00 96.19 192 LYS A CA 1
ATOM 1559 C C . LYS A 1 192 ? 14.956 10.382 34.121 1.00 96.19 192 LYS A C 1
ATOM 1561 O O . LYS A 1 192 ? 15.861 10.777 33.390 1.00 96.19 192 LYS A O 1
ATOM 1566 N N . LYS A 1 193 ? 14.088 9.447 33.710 1.00 95.12 193 LYS A N 1
ATOM 1567 C CA . LYS A 1 193 ? 14.129 8.834 32.367 1.00 95.12 193 LYS A CA 1
ATOM 1568 C C . LYS A 1 193 ? 13.732 9.823 31.263 1.00 95.12 193 LYS A C 1
ATOM 1570 O O . LYS A 1 193 ? 14.297 9.749 30.173 1.00 95.12 193 LYS A O 1
ATOM 1575 N N . ILE A 1 194 ? 12.812 10.752 31.535 1.00 91.25 194 ILE A N 1
ATOM 1576 C CA . ILE A 1 194 ? 12.457 11.850 30.621 1.00 91.25 194 ILE A CA 1
ATOM 1577 C C . ILE A 1 194 ? 13.654 12.795 30.461 1.00 91.25 194 ILE A C 1
ATOM 1579 O O . ILE A 1 194 ? 14.095 13.014 29.333 1.00 91.25 194 ILE A O 1
ATOM 1583 N N . GLU A 1 195 ? 14.250 13.257 31.561 1.00 94.50 195 GLU A N 1
ATOM 1584 C CA . GLU A 1 195 ? 15.434 14.132 31.569 1.00 94.50 195 GLU A CA 1
ATOM 1585 C C . GLU A 1 195 ? 16.621 13.508 30.814 1.00 94.50 195 GLU A C 1
ATOM 1587 O O . GLU A 1 195 ? 17.231 14.148 29.954 1.00 94.50 195 GLU A O 1
ATOM 1592 N N . GLU A 1 196 ? 16.890 12.217 31.033 1.00 95.44 196 GLU A N 1
ATOM 1593 C CA . GLU A 1 196 ? 17.859 11.447 30.249 1.00 95.44 196 GLU A CA 1
ATOM 1594 C C . GLU A 1 196 ? 17.570 11.470 28.738 1.00 95.44 196 GLU A C 1
ATOM 1596 O O . GLU A 1 196 ? 18.504 11.523 27.931 1.00 95.44 196 GLU A O 1
ATOM 1601 N N . THR A 1 197 ? 16.300 11.378 28.329 1.00 89.81 197 THR A N 1
ATOM 1602 C CA . THR A 1 197 ? 15.928 11.453 26.907 1.00 89.81 197 THR A CA 1
ATOM 1603 C C . THR A 1 197 ? 16.008 12.870 26.353 1.00 89.81 197 THR A C 1
ATOM 1605 O O . THR A 1 197 ? 16.451 13.028 25.218 1.00 89.81 197 THR A O 1
ATOM 1608 N N . GLU A 1 198 ? 15.697 13.902 27.140 1.00 90.19 198 GLU A N 1
ATOM 1609 C CA . GLU A 1 198 ? 15.897 15.295 26.736 1.00 90.19 198 GLU A CA 1
ATOM 1610 C C . GLU A 1 198 ? 17.371 15.614 26.489 1.00 90.19 198 GLU A C 1
ATOM 1612 O O . GLU A 1 198 ? 17.700 16.211 25.466 1.00 90.19 198 GLU A O 1
ATOM 1617 N N . VAL A 1 199 ? 18.277 15.179 27.371 1.00 96.19 199 VAL A N 1
ATOM 1618 C CA . VAL A 1 199 ? 19.726 15.360 27.178 1.00 96.19 199 VAL A CA 1
ATOM 1619 C C . VAL A 1 199 ? 20.184 14.703 25.871 1.00 96.19 199 VAL A C 1
ATOM 1621 O O . VAL A 1 199 ? 20.917 15.321 25.097 1.00 96.19 199 VAL A O 1
ATOM 1624 N N . LYS A 1 200 ? 19.697 13.493 25.568 1.00 94.19 200 LYS A N 1
ATOM 1625 C CA . LYS A 1 200 ? 19.991 12.786 24.307 1.00 94.19 200 LYS A CA 1
ATOM 1626 C C . LYS A 1 200 ? 19.398 13.517 23.090 1.00 94.19 200 LYS A C 1
ATOM 1628 O O . LYS A 1 200 ? 20.063 13.617 22.063 1.00 94.19 200 LYS A O 1
ATOM 1633 N N . ILE A 1 201 ? 18.195 14.089 23.199 1.00 91.38 201 ILE A N 1
ATOM 1634 C CA . ILE A 1 201 ? 17.574 14.909 22.142 1.00 91.38 201 ILE A CA 1
ATOM 1635 C C . ILE A 1 201 ? 18.396 16.178 21.873 1.00 91.38 201 ILE A C 1
ATOM 1637 O O . ILE A 1 201 ? 18.696 16.458 20.714 1.00 91.38 201 ILE A O 1
ATOM 1641 N N . ARG A 1 202 ? 18.820 16.904 22.917 1.00 93.69 202 ARG A N 1
ATOM 1642 C CA . ARG A 1 202 ? 19.668 18.105 22.790 1.00 93.69 202 ARG A CA 1
ATOM 1643 C C . ARG A 1 202 ? 21.009 17.767 22.122 1.00 93.69 202 ARG A C 1
ATOM 1645 O O . ARG A 1 202 ? 21.411 18.440 21.178 1.00 93.69 202 ARG A O 1
ATOM 1652 N N . GLN A 1 203 ? 21.643 16.655 22.512 1.00 94.62 203 GLN A N 1
ATOM 1653 C CA . GLN A 1 203 ? 22.851 16.144 21.846 1.00 94.62 203 GLN A CA 1
ATOM 1654 C C . GLN A 1 203 ? 22.620 15.862 20.351 1.00 94.62 203 GLN A C 1
ATOM 1656 O O . GLN A 1 203 ? 23.433 16.269 19.522 1.00 94.62 203 GLN A O 1
ATOM 1661 N N . PHE A 1 204 ? 21.513 15.211 19.972 1.00 93.12 204 PHE A N 1
ATOM 1662 C CA . PHE A 1 204 ? 21.192 14.978 18.558 1.00 93.12 204 PHE A CA 1
ATOM 1663 C C . PHE A 1 204 ? 20.896 16.270 17.782 1.00 93.12 204 PHE A C 1
ATOM 1665 O O . PHE A 1 204 ? 21.296 16.369 16.623 1.00 93.12 204 PHE A O 1
ATOM 1672 N N . GLN A 1 205 ? 20.266 17.271 18.401 1.00 90.56 205 GLN A N 1
ATOM 1673 C CA . GLN A 1 205 ? 20.058 18.591 17.793 1.00 90.56 205 GLN A CA 1
ATOM 1674 C C . GLN A 1 205 ? 21.391 19.296 17.496 1.00 90.56 205 GLN A C 1
ATOM 1676 O O . GLN A 1 205 ? 21.565 19.834 16.404 1.00 90.56 205 GLN A O 1
ATOM 1681 N N . ASP A 1 206 ? 22.366 19.229 18.406 1.00 95.00 206 ASP A N 1
ATOM 1682 C CA . ASP A 1 206 ? 23.700 19.798 18.171 1.00 95.00 206 ASP A CA 1
ATOM 1683 C C . ASP A 1 206 ? 24.523 19.000 17.147 1.00 95.00 206 ASP A C 1
ATOM 1685 O O . ASP A 1 206 ? 25.281 19.591 16.374 1.00 95.00 206 ASP A O 1
ATOM 1689 N N . TYR A 1 207 ? 24.359 17.673 17.073 1.00 94.62 207 TYR A N 1
ATOM 1690 C CA . TYR A 1 207 ? 24.941 16.881 15.983 1.00 94.62 207 TYR A CA 1
ATOM 1691 C C . TYR A 1 207 ? 24.344 17.249 14.618 1.00 94.62 207 TYR A C 1
ATOM 1693 O O . TYR A 1 207 ? 25.101 17.354 13.653 1.00 94.62 207 TYR A O 1
ATOM 1701 N N . LEU A 1 208 ? 23.028 17.475 14.528 1.00 93.06 208 LEU A N 1
ATOM 1702 C CA . LEU A 1 208 ? 22.372 17.928 13.296 1.00 93.06 208 LEU A CA 1
ATOM 1703 C C . LEU A 1 208 ? 22.870 19.316 12.882 1.00 93.06 208 LEU A C 1
ATOM 1705 O O . LEU A 1 208 ? 23.359 19.460 11.765 1.00 93.06 208 LEU A O 1
ATOM 1709 N N . ARG A 1 209 ? 22.879 20.290 13.800 1.00 94.19 209 ARG A N 1
ATOM 1710 C CA . ARG A 1 209 ? 23.383 21.652 13.549 1.00 94.19 209 ARG A CA 1
ATOM 1711 C C . ARG A 1 209 ? 24.813 21.645 12.991 1.00 94.19 209 ARG A C 1
ATOM 1713 O O . ARG A 1 209 ? 25.088 22.252 11.962 1.00 94.19 209 ARG A O 1
ATOM 1720 N N . ARG A 1 210 ? 25.711 20.859 13.599 1.00 95.25 210 ARG A N 1
ATOM 1721 C CA . ARG A 1 210 ? 27.109 20.693 13.147 1.00 95.25 210 ARG A CA 1
ATOM 1722 C C . ARG A 1 210 ? 27.251 19.972 11.802 1.00 95.25 210 ARG A C 1
ATOM 1724 O O . ARG A 1 210 ? 28.298 20.080 11.163 1.00 95.25 210 ARG A O 1
ATOM 1731 N N . LEU A 1 211 ? 26.252 19.197 11.379 1.00 89.88 211 LEU A N 1
ATOM 1732 C CA . LEU A 1 211 ? 26.205 18.592 10.044 1.00 89.88 211 LEU A CA 1
ATOM 1733 C C . LEU A 1 211 ? 25.652 19.576 9.006 1.00 89.88 211 LEU A C 1
ATOM 1735 O O . LEU A 1 211 ? 26.182 19.625 7.900 1.00 89.88 211 LEU A O 1
ATOM 1739 N N . GLU A 1 212 ? 24.662 20.393 9.365 1.00 92.56 212 GLU A N 1
ATOM 1740 C CA . GLU A 1 212 ? 24.123 21.479 8.533 1.00 92.56 212 GLU A CA 1
ATOM 1741 C C . GLU A 1 212 ? 25.184 22.560 8.263 1.00 92.56 212 GLU A C 1
ATOM 1743 O O . GLU A 1 212 ? 25.391 22.945 7.113 1.00 92.56 212 GLU A O 1
ATOM 1748 N N . GLU A 1 213 ? 25.935 22.973 9.290 1.00 94.25 213 GLU A N 1
ATOM 1749 C CA . GLU A 1 213 ? 27.095 23.873 9.182 1.00 94.25 213 GLU A CA 1
ATOM 1750 C C . GLU A 1 213 ? 28.143 23.333 8.192 1.00 94.25 213 GLU A C 1
ATOM 1752 O O . GLU A 1 213 ? 28.572 24.036 7.274 1.00 94.25 213 GLU A O 1
ATOM 1757 N N . LYS A 1 214 ? 28.516 22.051 8.323 1.00 95.50 214 LYS A N 1
ATOM 1758 C CA . LYS A 1 214 ? 29.470 21.389 7.416 1.00 95.50 214 LYS A CA 1
ATOM 1759 C C . LYS A 1 214 ? 28.933 21.250 5.995 1.00 95.50 214 LYS A C 1
ATOM 1761 O O . LYS A 1 214 ? 29.693 21.438 5.049 1.00 95.50 214 LYS A O 1
ATOM 1766 N N . LEU A 1 215 ? 27.648 20.936 5.832 1.00 91.19 215 LEU A N 1
ATOM 1767 C CA . LEU A 1 215 ? 27.008 20.834 4.522 1.00 91.19 215 LEU A CA 1
ATOM 1768 C C . LEU A 1 215 ? 26.986 22.197 3.817 1.00 91.19 215 LEU A C 1
ATOM 1770 O O . LEU A 1 215 ? 27.327 22.274 2.641 1.00 91.19 215 LEU A O 1
ATOM 1774 N N . SER A 1 216 ? 26.665 23.266 4.551 1.00 93.12 216 SER A N 1
ATOM 1775 C CA . SER A 1 216 ? 26.700 24.649 4.063 1.00 93.12 216 SER A CA 1
ATOM 1776 C C . SER A 1 216 ? 28.105 25.057 3.601 1.00 93.12 216 SER A C 1
ATOM 1778 O O . SER A 1 216 ? 28.260 25.598 2.505 1.00 93.12 216 SER A O 1
ATOM 1780 N N . ASN A 1 217 ? 29.140 24.717 4.379 1.00 94.31 217 ASN A N 1
ATOM 1781 C CA . ASN A 1 217 ? 30.535 24.972 4.012 1.00 94.31 217 ASN A CA 1
ATOM 1782 C C . ASN A 1 217 ? 30.976 24.181 2.763 1.00 94.31 217 ASN A C 1
ATOM 1784 O O . ASN A 1 217 ? 31.572 24.742 1.851 1.00 94.31 217 ASN A O 1
ATOM 1788 N N . VAL A 1 218 ? 30.625 22.896 2.657 1.00 94.12 218 VAL A N 1
ATOM 1789 C CA . VAL A 1 218 ? 30.918 22.106 1.445 1.00 94.12 218 VAL A CA 1
ATOM 1790 C C . VAL A 1 218 ? 30.131 22.627 0.230 1.00 94.12 218 VAL A C 1
ATOM 1792 O O . VAL A 1 218 ? 30.632 22.591 -0.895 1.00 94.12 218 VAL A O 1
ATOM 1795 N N . GLU A 1 219 ? 28.917 23.159 0.416 1.00 92.00 219 GLU A N 1
ATOM 1796 C CA . GLU A 1 219 ? 28.149 23.777 -0.672 1.00 92.00 219 GLU A CA 1
ATOM 1797 C C . GLU A 1 219 ? 28.753 25.122 -1.122 1.00 92.00 219 GLU A C 1
ATOM 1799 O O . GLU A 1 219 ? 28.752 25.413 -2.323 1.00 92.00 219 GLU A O 1
ATOM 1804 N N . SER A 1 220 ? 29.299 25.935 -0.208 1.00 91.56 220 SER A N 1
ATOM 1805 C CA . SER A 1 220 ? 29.996 27.181 -0.560 1.00 91.56 220 SER A CA 1
ATOM 1806 C C . SER A 1 220 ? 31.330 26.905 -1.265 1.00 91.56 220 SER A C 1
ATOM 1808 O O . SER A 1 220 ? 31.571 27.475 -2.331 1.00 91.56 220 SER A O 1
ATOM 1810 N N . GLU A 1 221 ? 32.127 25.949 -0.781 1.00 90.88 221 GLU A N 1
ATOM 1811 C CA . GLU A 1 221 ? 33.332 25.456 -1.463 1.00 90.88 221 GLU A CA 1
ATOM 1812 C C . GLU A 1 221 ? 33.010 24.946 -2.878 1.00 90.88 221 GLU A C 1
ATOM 1814 O O . GLU A 1 221 ? 33.676 25.320 -3.847 1.00 90.88 221 GLU A O 1
ATOM 1819 N N . ASN A 1 222 ? 31.935 24.163 -3.050 1.00 88.56 222 ASN A N 1
ATOM 1820 C CA . ASN A 1 222 ? 31.530 23.670 -4.371 1.00 88.56 222 ASN A CA 1
ATOM 1821 C C . ASN A 1 222 ? 31.105 24.804 -5.323 1.00 88.56 222 ASN A C 1
ATOM 1823 O O . ASN A 1 222 ? 31.342 24.707 -6.529 1.00 88.56 222 ASN A O 1
ATOM 1827 N N . LYS A 1 223 ? 30.503 25.887 -4.809 1.00 89.25 223 LYS A N 1
ATOM 1828 C CA . LYS A 1 223 ? 30.173 27.090 -5.596 1.00 89.25 223 LYS A CA 1
ATOM 1829 C C . LYS A 1 223 ? 31.435 27.838 -6.030 1.00 89.25 223 LYS A C 1
ATOM 1831 O O . LYS A 1 223 ? 31.553 28.151 -7.213 1.00 89.25 223 LYS A O 1
ATOM 1836 N N . VAL A 1 224 ? 32.392 28.049 -5.122 1.00 90.62 224 VAL A N 1
ATOM 1837 C CA . VAL A 1 224 ? 33.678 28.704 -5.428 1.00 90.62 224 VAL A CA 1
ATOM 1838 C C . VAL A 1 224 ? 34.462 27.908 -6.475 1.00 90.62 224 VAL A C 1
ATOM 1840 O O . VAL A 1 224 ? 34.881 28.478 -7.480 1.00 90.62 224 VAL A O 1
ATOM 1843 N N . LEU A 1 225 ? 34.578 26.585 -6.318 1.00 86.75 225 LEU A N 1
ATOM 1844 C CA . LEU A 1 225 ? 35.270 25.718 -7.282 1.00 86.75 225 LEU A CA 1
ATOM 1845 C C . LEU A 1 225 ? 34.617 25.743 -8.676 1.00 86.75 225 LEU A C 1
ATOM 1847 O O . LEU A 1 225 ? 35.320 25.780 -9.686 1.00 86.75 225 LEU A O 1
ATOM 1851 N N . ARG A 1 226 ? 33.278 25.778 -8.758 1.00 84.56 226 ARG A N 1
ATOM 1852 C CA . ARG A 1 226 ? 32.562 25.953 -10.038 1.00 84.56 226 ARG A CA 1
ATOM 1853 C C . ARG A 1 226 ? 32.843 27.313 -10.669 1.00 84.56 226 ARG A C 1
ATOM 1855 O O . ARG A 1 226 ? 33.075 27.377 -11.872 1.00 84.56 226 ARG A O 1
ATOM 1862 N N . GLN A 1 227 ? 32.830 28.384 -9.877 1.00 81.38 227 GLN A N 1
ATOM 1863 C CA . GLN A 1 227 ? 33.104 29.734 -10.363 1.00 81.38 227 GLN A CA 1
ATOM 1864 C C . GLN A 1 227 ? 34.548 29.851 -10.875 1.00 81.38 227 GLN A C 1
ATOM 1866 O O . GLN A 1 227 ? 34.766 30.344 -11.977 1.00 81.38 227 GLN A O 1
ATOM 1871 N N . GLN A 1 228 ? 35.519 29.305 -10.139 1.00 75.25 228 GLN A N 1
ATOM 1872 C CA . GLN A 1 228 ? 36.923 29.256 -10.546 1.00 75.25 228 GLN A CA 1
ATOM 1873 C C . GLN A 1 228 ? 37.120 28.451 -11.842 1.00 75.25 228 GLN A C 1
ATOM 1875 O O . GLN A 1 228 ? 37.847 28.896 -12.728 1.00 75.25 228 GLN A O 1
ATOM 1880 N N . ALA A 1 229 ? 36.432 27.315 -12.004 1.00 72.31 229 ALA A N 1
ATOM 1881 C CA . ALA A 1 229 ? 36.481 26.523 -13.235 1.00 72.31 229 ALA A CA 1
ATOM 1882 C C . ALA A 1 229 ? 35.925 27.273 -14.463 1.00 72.31 229 ALA A C 1
ATOM 1884 O O . ALA A 1 229 ? 36.432 27.085 -15.568 1.00 72.31 229 ALA A O 1
ATOM 1885 N N . VAL A 1 230 ? 34.924 28.145 -14.284 1.00 72.06 230 VAL A N 1
ATOM 1886 C CA . VAL A 1 230 ? 34.417 29.026 -15.354 1.00 72.06 230 VAL A CA 1
ATOM 1887 C C . VAL A 1 230 ? 35.423 30.137 -15.677 1.00 72.06 230 VAL A C 1
ATOM 1889 O O . VAL A 1 230 ? 35.688 30.387 -16.851 1.00 72.06 230 VAL A O 1
ATOM 1892 N N . SER A 1 231 ? 36.042 30.754 -14.666 1.00 66.56 231 SER A N 1
ATOM 1893 C CA . SER A 1 231 ? 37.039 31.826 -14.844 1.00 66.56 231 SER A CA 1
ATOM 1894 C C . SER A 1 231 ? 38.345 31.384 -15.520 1.00 66.56 231 SER A C 1
ATOM 1896 O O . SER A 1 231 ? 39.078 32.227 -16.031 1.00 66.56 231 SER A O 1
ATOM 1898 N N . VAL A 1 232 ? 38.665 30.085 -15.508 1.00 59.50 232 VAL A N 1
ATOM 1899 C CA . VAL A 1 232 ? 39.922 29.523 -16.048 1.00 59.50 232 VAL A CA 1
ATOM 1900 C C . VAL A 1 232 ? 39.776 29.017 -17.498 1.00 59.50 232 VAL A C 1
ATOM 1902 O O . VAL A 1 232 ? 40.769 28.681 -18.145 1.00 59.50 232 VAL A O 1
ATOM 1905 N N . ALA A 1 233 ? 38.565 29.010 -18.065 1.00 44.28 233 ALA A N 1
ATOM 1906 C CA . ALA A 1 233 ? 38.355 28.654 -19.469 1.00 44.28 233 ALA A CA 1
ATOM 1907 C C . ALA A 1 233 ? 38.882 29.763 -20.417 1.00 44.28 233 ALA A C 1
ATOM 1909 O O . ALA A 1 233 ? 38.431 30.907 -20.329 1.00 44.28 233 ALA A O 1
ATOM 1910 N N . PRO A 1 234 ? 39.809 29.472 -21.354 1.00 45.62 234 PRO A N 1
ATOM 1911 C CA . PRO A 1 234 ? 40.390 30.501 -22.215 1.00 45.62 234 PRO A CA 1
ATOM 1912 C C . PRO A 1 234 ? 39.368 31.024 -23.234 1.00 45.62 234 PRO A C 1
ATOM 1914 O O . PRO A 1 234 ? 38.868 30.278 -24.076 1.00 45.62 234 PRO A O 1
ATOM 1917 N N . ALA A 1 235 ? 39.106 32.333 -23.203 1.00 46.28 235 ALA A N 1
ATOM 1918 C CA . ALA A 1 235 ? 38.128 33.019 -24.052 1.00 46.28 235 ALA A CA 1
ATOM 1919 C C . ALA A 1 235 ? 38.580 33.173 -25.525 1.00 46.28 235 ALA A C 1
ATOM 1921 O O . ALA A 1 235 ? 38.742 34.281 -26.037 1.00 46.28 235 ALA A O 1
ATOM 1922 N N . LYS A 1 236 ? 38.798 32.051 -26.224 1.00 49.19 236 LYS A N 1
ATOM 1923 C CA . LYS A 1 236 ? 39.098 31.989 -27.664 1.00 49.19 236 LYS A CA 1
ATOM 1924 C C . LYS A 1 236 ? 38.450 30.764 -28.319 1.00 49.19 236 LYS A C 1
ATOM 1926 O O . LYS A 1 236 ? 39.083 29.721 -28.390 1.00 49.19 236 LYS A O 1
ATOM 1931 N N . ILE A 1 237 ? 37.222 30.928 -28.823 1.00 48.25 237 ILE A N 1
ATOM 1932 C CA . ILE A 1 237 ? 36.655 30.343 -30.064 1.00 48.25 237 ILE A CA 1
ATOM 1933 C C . ILE A 1 237 ? 35.250 30.947 -30.237 1.00 48.25 237 ILE A C 1
ATOM 1935 O O . ILE A 1 237 ? 34.303 30.493 -29.613 1.00 48.25 237 ILE A O 1
ATOM 1939 N N . LEU A 1 238 ? 35.132 31.995 -31.060 1.00 40.28 238 LEU A N 1
ATOM 1940 C CA . LEU A 1 238 ? 33.935 32.370 -31.837 1.00 40.28 238 LEU A CA 1
ATOM 1941 C C . LEU A 1 238 ? 34.303 33.529 -32.786 1.00 40.28 238 LEU A C 1
ATOM 1943 O O . LEU A 1 238 ? 34.294 34.681 -32.371 1.00 40.28 238 LEU A O 1
ATOM 1947 N N . SER A 1 239 ? 34.641 33.212 -34.045 1.00 37.91 239 SER A N 1
ATOM 1948 C CA . SER A 1 239 ? 34.417 34.015 -35.273 1.00 37.91 239 SER A CA 1
ATOM 1949 C C . SER A 1 239 ? 35.366 33.568 -36.401 1.00 37.91 239 SER A C 1
ATOM 1951 O O . SER A 1 239 ? 36.531 33.283 -36.145 1.00 37.91 239 SER A O 1
ATOM 1953 N N . GLY A 1 240 ? 34.898 33.584 -37.658 1.00 32.38 240 GLY A N 1
ATOM 1954 C CA . GLY A 1 240 ? 35.785 33.878 -38.798 1.00 32.38 240 GLY A CA 1
ATOM 1955 C C . GLY A 1 240 ? 36.301 32.740 -39.704 1.00 32.38 240 GLY A C 1
ATOM 1956 O O . GLY A 1 240 ? 37.480 32.426 -39.692 1.00 32.38 240 GLY A O 1
ATOM 1957 N N . ARG A 1 241 ? 35.459 32.321 -40.662 1.00 32.53 241 ARG A N 1
ATOM 1958 C CA . ARG A 1 241 ? 35.746 32.430 -42.121 1.00 32.53 241 ARG A CA 1
ATOM 1959 C C . ARG A 1 241 ? 36.867 31.582 -42.801 1.00 32.53 241 ARG A C 1
ATOM 1961 O O . ARG A 1 241 ? 38.009 32.002 -42.894 1.00 32.53 241 ARG A O 1
ATOM 1968 N N . SER A 1 242 ? 36.402 30.582 -43.573 1.00 31.66 242 SER A N 1
ATOM 1969 C CA . SER A 1 242 ? 36.852 30.190 -44.943 1.00 31.66 242 SER A CA 1
ATOM 1970 C C . SER A 1 242 ? 38.110 29.327 -45.218 1.00 31.66 242 SER A C 1
ATOM 1972 O O . SER A 1 242 ? 39.202 29.651 -44.791 1.00 31.66 242 SER A O 1
ATOM 1974 N N . LYS A 1 243 ? 37.921 28.382 -46.173 1.00 36.47 243 LYS A N 1
ATOM 1975 C CA . LYS A 1 243 ? 38.873 27.792 -47.166 1.00 36.47 243 LYS A CA 1
ATOM 1976 C C . LYS A 1 243 ? 40.095 27.021 -46.601 1.00 36.47 243 LYS A C 1
ATOM 1978 O O . LYS A 1 243 ? 40.893 27.562 -45.863 1.00 36.47 243 LYS A O 1
ATOM 1983 N N . SER A 1 244 ? 40.258 25.715 -46.847 1.00 30.39 244 SER A N 1
ATOM 1984 C CA . SER A 1 244 ? 40.520 25.010 -48.127 1.00 30.39 244 SER A CA 1
ATOM 1985 C C . SER A 1 244 ? 41.939 25.202 -48.690 1.00 30.39 244 SER A C 1
ATOM 1987 O O . SER A 1 244 ? 42.170 26.192 -49.387 1.00 30.39 244 SER A O 1
ATOM 1989 N N . ASN A 1 245 ? 42.837 24.217 -48.479 1.00 30.44 245 ASN A N 1
ATOM 1990 C CA . ASN A 1 245 ? 43.497 23.491 -49.584 1.00 30.44 245 ASN A CA 1
ATOM 1991 C C . ASN A 1 245 ? 44.329 22.245 -49.179 1.00 30.44 245 ASN A C 1
ATOM 1993 O O . ASN A 1 245 ? 44.392 21.859 -48.016 1.00 30.44 245 ASN A O 1
ATOM 1997 N N . LEU A 1 246 ? 44.890 21.603 -50.210 1.00 33.47 246 LEU A N 1
ATOM 1998 C CA . LEU A 1 246 ? 45.525 20.284 -50.298 1.00 33.47 246 LEU A CA 1
ATOM 1999 C C . LEU A 1 246 ? 47.029 20.242 -49.910 1.00 33.47 246 LEU A C 1
ATOM 2001 O O . LEU A 1 246 ? 47.789 21.060 -50.420 1.00 33.47 246 LEU A O 1
ATOM 2005 N N . GLN A 1 247 ? 47.454 19.237 -49.120 1.00 31.88 247 GLN A N 1
ATOM 2006 C CA . GLN A 1 247 ? 48.779 18.546 -49.113 1.00 31.88 247 GLN A CA 1
ATOM 2007 C C . GLN A 1 247 ? 48.735 17.387 -48.067 1.00 31.88 247 GLN A C 1
ATOM 2009 O O . GLN A 1 247 ? 47.990 17.530 -47.102 1.00 31.88 247 GLN A O 1
ATOM 2014 N N . ARG A 1 248 ? 49.360 16.189 -48.120 1.00 32.94 248 ARG A N 1
ATOM 2015 C CA . ARG A 1 248 ? 50.287 15.436 -49.016 1.00 32.94 248 ARG A CA 1
ATOM 2016 C C . ARG A 1 248 ? 51.786 15.372 -48.616 1.00 32.94 248 ARG A C 1
ATOM 2018 O O . ARG A 1 248 ? 52.554 16.220 -49.043 1.00 32.94 248 ARG A O 1
ATOM 2025 N N . ASN A 1 249 ? 52.174 14.240 -48.001 1.00 28.33 249 ASN A N 1
ATOM 2026 C CA . ASN A 1 249 ? 53.539 13.669 -47.832 1.00 28.33 249 ASN A CA 1
ATOM 2027 C C . ASN A 1 249 ? 54.506 14.498 -46.923 1.00 28.33 249 ASN A C 1
ATOM 2029 O O . ASN A 1 249 ? 54.374 15.712 -46.882 1.00 28.33 249 ASN A O 1
ATOM 2033 N N . ALA A 1 250 ? 55.408 13.989 -46.055 1.00 33.50 250 ALA A N 1
ATOM 2034 C CA . ALA A 1 250 ? 56.209 12.743 -45.897 1.00 33.50 250 ALA A CA 1
ATOM 2035 C C . ALA A 1 250 ? 57.642 12.840 -46.503 1.00 33.50 250 ALA A C 1
ATOM 2037 O O . ALA A 1 250 ? 57.759 13.307 -47.632 1.00 33.50 250 ALA A O 1
ATOM 2038 N N . GLU A 1 251 ? 58.752 12.421 -45.854 1.00 29.45 251 GLU A N 1
ATOM 2039 C CA . GLU A 1 251 ? 58.952 11.736 -44.543 1.00 29.45 251 GLU A CA 1
ATOM 2040 C C . GLU A 1 251 ? 60.426 11.815 -44.013 1.00 29.45 251 GLU A C 1
ATOM 2042 O O . GLU A 1 251 ? 61.318 12.160 -44.783 1.00 29.45 251 GLU A O 1
ATOM 2047 N N . SER A 1 252 ? 60.688 11.410 -42.746 1.00 28.56 252 SER A N 1
ATOM 2048 C CA . SER A 1 252 ? 62.010 11.365 -42.028 1.00 28.56 252 SER A CA 1
ATOM 2049 C C . SER A 1 252 ? 62.717 12.723 -41.743 1.00 28.56 252 SER A C 1
ATOM 2051 O O . SER A 1 252 ? 62.361 13.726 -42.344 1.00 28.56 252 SER A O 1
ATOM 2053 N N . GLY A 1 253 ? 63.709 12.871 -40.833 1.00 28.27 253 GLY A N 1
ATOM 2054 C CA . GLY A 1 253 ? 64.255 11.986 -39.772 1.00 28.27 253 GLY A CA 1
ATOM 2055 C C . GLY A 1 253 ? 65.606 12.470 -39.149 1.00 28.27 253 GLY A C 1
ATOM 2056 O O . GLY A 1 253 ? 66.288 13.296 -39.743 1.00 28.27 253 GLY A O 1
ATOM 2057 N N . HIS A 1 254 ? 66.019 11.878 -38.008 1.00 29.08 254 HIS A N 1
ATOM 2058 C CA . HIS A 1 254 ? 67.343 11.953 -37.310 1.00 29.08 254 HIS A CA 1
ATOM 2059 C C . HIS A 1 254 ? 67.675 13.108 -36.305 1.00 29.08 254 HIS A C 1
ATOM 2061 O O . HIS A 1 254 ? 66.928 14.069 -36.160 1.00 29.08 254 HIS A O 1
ATOM 2067 N N . VAL A 1 255 ? 68.762 12.917 -35.522 1.00 30.16 255 VAL A N 1
ATOM 2068 C CA . VAL A 1 255 ? 69.084 13.461 -34.172 1.00 30.16 255 VAL A CA 1
ATOM 2069 C C . VAL A 1 255 ? 70.507 14.064 -34.048 1.00 30.16 255 VAL A C 1
ATOM 2071 O O . VAL A 1 255 ? 71.446 13.405 -34.487 1.00 30.16 255 VAL A O 1
ATOM 2074 N N . SER A 1 256 ? 70.663 15.213 -33.352 1.00 28.14 256 SER A N 1
ATOM 2075 C CA . SER A 1 256 ? 71.779 15.651 -32.443 1.00 28.14 256 SER A CA 1
ATOM 2076 C C . SER A 1 256 ? 71.533 17.127 -31.990 1.00 28.14 256 SER A C 1
ATOM 2078 O O . SER A 1 256 ? 70.959 17.873 -32.773 1.00 28.14 256 SER A O 1
ATOM 2080 N N . VAL A 1 257 ? 71.741 17.653 -30.761 1.00 26.53 257 VAL A N 1
ATOM 2081 C CA . VAL A 1 257 ? 72.817 17.559 -29.727 1.00 26.53 257 VAL A CA 1
ATOM 2082 C C . VAL A 1 257 ? 74.106 18.273 -30.210 1.00 26.53 257 VAL A C 1
ATOM 2084 O O . VAL A 1 257 ? 74.600 17.883 -31.260 1.00 26.53 257 VAL A O 1
ATOM 2087 N N . SER A 1 258 ? 74.699 19.309 -29.573 1.00 28.86 258 SER A N 1
ATOM 2088 C CA . SER A 1 258 ? 74.507 19.985 -28.254 1.00 28.86 258 SER A CA 1
ATOM 2089 C C . SER A 1 258 ? 75.179 21.388 -28.155 1.00 28.86 258 SER A C 1
ATOM 2091 O O . SER A 1 258 ? 76.203 21.579 -28.801 1.00 28.86 258 SER A O 1
ATOM 2093 N N . ASP A 1 259 ? 74.718 22.242 -27.215 1.00 29.02 259 ASP A N 1
ATOM 2094 C CA . ASP A 1 259 ? 75.483 23.263 -26.430 1.00 29.02 259 ASP A CA 1
ATOM 2095 C C . ASP A 1 259 ? 76.160 24.497 -27.116 1.00 29.02 259 ASP A C 1
ATOM 2097 O O . ASP A 1 259 ? 76.418 24.482 -28.311 1.00 29.02 259 ASP A O 1
ATOM 2101 N N . SER A 1 260 ? 76.467 25.635 -26.443 1.00 32.28 260 SER A N 1
ATOM 2102 C CA . SER A 1 260 ? 76.394 26.008 -25.002 1.00 32.28 260 SER A CA 1
ATOM 2103 C C . SER A 1 260 ? 76.307 27.544 -24.732 1.00 32.28 260 SER A C 1
ATOM 2105 O O . SER A 1 260 ? 76.939 28.309 -25.452 1.00 32.28 260 SER A O 1
ATOM 2107 N N . LYS A 1 261 ? 75.682 27.946 -23.597 1.00 29.41 261 LYS A N 1
ATOM 2108 C CA . LYS A 1 261 ? 75.810 29.232 -22.817 1.00 29.41 261 LYS A CA 1
ATOM 2109 C C . LYS A 1 261 ? 75.389 30.565 -23.500 1.00 29.41 261 LYS A C 1
ATOM 2111 O O . LYS A 1 261 ? 75.351 30.653 -24.715 1.00 29.41 261 LYS A O 1
ATOM 2116 N N . ILE A 1 262 ? 74.969 31.639 -22.798 1.00 32.28 262 ILE A N 1
ATOM 2117 C CA . ILE A 1 262 ? 75.348 32.221 -21.477 1.00 32.28 262 ILE A CA 1
ATOM 2118 C C . ILE A 1 262 ? 74.112 32.573 -20.582 1.00 32.28 262 ILE A C 1
ATOM 2120 O O . ILE A 1 262 ? 73.015 32.783 -21.085 1.00 32.28 262 ILE A O 1
ATOM 2124 N N . THR A 1 263 ? 74.307 32.619 -19.253 1.00 29.98 263 THR A N 1
ATOM 2125 C CA . THR A 1 263 ? 73.367 32.930 -18.124 1.00 29.98 263 THR A CA 1
ATOM 2126 C C . THR A 1 263 ? 73.601 34.343 -17.518 1.00 29.98 263 THR A C 1
ATOM 2128 O O . THR A 1 263 ? 74.578 34.952 -17.952 1.00 29.98 263 THR A O 1
ATOM 2131 N N . PRO A 1 264 ? 72.880 34.869 -16.481 1.00 45.84 264 PRO A N 1
ATOM 2132 C CA . PRO A 1 264 ? 71.792 34.344 -15.608 1.00 45.84 264 PRO A CA 1
ATOM 2133 C C . PRO A 1 264 ? 70.505 35.256 -15.656 1.00 45.84 264 PRO A C 1
ATOM 2135 O O . PRO A 1 264 ? 70.378 35.998 -16.620 1.00 45.84 264 PRO A O 1
ATOM 2138 N N . GLU A 1 265 ? 69.450 35.241 -14.808 1.00 26.27 265 GLU A N 1
ATOM 2139 C CA . GLU A 1 265 ? 69.298 35.011 -13.348 1.00 26.27 265 GLU A CA 1
ATOM 2140 C C . GLU A 1 265 ? 67.928 34.464 -12.853 1.00 26.27 265 GLU A C 1
ATOM 2142 O O . GLU A 1 265 ? 66.876 34.723 -13.428 1.00 26.27 265 GLU A O 1
ATOM 2147 N N . SER A 1 266 ? 67.992 33.858 -11.650 1.00 30.77 266 SER A N 1
ATOM 2148 C CA . SER A 1 266 ? 66.973 33.791 -10.575 1.00 30.77 266 SER A CA 1
ATOM 2149 C C . SER A 1 266 ? 65.892 32.678 -10.520 1.00 30.77 266 SER A C 1
ATOM 2151 O O . SER A 1 266 ? 65.433 32.142 -11.521 1.00 30.77 266 SER A O 1
ATOM 2153 N N . ALA A 1 267 ? 65.479 32.376 -9.274 1.00 30.56 267 ALA A N 1
ATOM 2154 C CA . ALA A 1 267 ? 64.306 31.591 -8.820 1.00 30.56 267 ALA A CA 1
ATOM 2155 C C . ALA A 1 267 ? 64.239 30.055 -9.074 1.00 30.56 267 ALA A C 1
ATOM 2157 O O . ALA A 1 267 ? 63.285 29.504 -9.617 1.00 30.56 267 ALA A O 1
ATOM 2158 N N . VAL A 1 268 ? 65.244 29.360 -8.544 1.00 27.91 268 VAL A N 1
ATOM 2159 C CA . VAL A 1 268 ? 65.389 27.903 -8.318 1.00 27.91 268 VAL A CA 1
ATOM 2160 C C . VAL A 1 268 ? 64.228 27.205 -7.545 1.00 27.91 268 VAL A C 1
ATOM 2162 O O . VAL A 1 268 ? 63.962 27.583 -6.412 1.00 27.91 268 VAL A O 1
ATOM 2165 N N . VAL A 1 269 ? 63.697 26.087 -8.102 1.00 27.47 269 VAL A N 1
ATOM 2166 C CA . VAL A 1 269 ? 63.158 24.852 -7.422 1.00 27.47 269 VAL A CA 1
ATOM 2167 C C . VAL A 1 269 ? 61.857 24.986 -6.566 1.00 27.47 269 VAL A C 1
ATOM 2169 O O . VAL A 1 269 ? 61.617 26.003 -5.940 1.00 27.47 269 VAL A O 1
ATOM 2172 N N . ALA A 1 270 ? 60.916 24.019 -6.490 1.00 27.97 270 ALA A N 1
ATOM 2173 C CA . ALA A 1 270 ? 60.969 22.574 -6.772 1.00 27.97 270 ALA A CA 1
ATOM 2174 C C . ALA A 1 270 ? 59.743 21.965 -7.495 1.00 27.97 270 ALA A C 1
ATOM 2176 O O . ALA A 1 270 ? 58.591 22.290 -7.225 1.00 27.97 270 ALA A O 1
ATOM 2177 N N . SER A 1 271 ? 60.016 20.915 -8.270 1.00 33.16 271 SER A N 1
ATOM 2178 C CA . SER A 1 271 ? 59.179 19.713 -8.455 1.00 33.16 271 SER A CA 1
ATOM 2179 C C . SER A 1 271 ? 60.146 18.515 -8.658 1.00 33.16 271 SER A C 1
ATOM 2181 O O . SER A 1 271 ? 61.339 18.786 -8.835 1.00 33.16 271 SER A O 1
ATOM 2183 N N . PRO A 1 272 ? 59.746 17.220 -8.622 1.00 45.19 272 PRO A N 1
ATOM 2184 C CA . PRO A 1 272 ? 58.387 16.669 -8.556 1.00 45.19 272 PRO A CA 1
ATOM 2185 C C . PRO A 1 272 ? 58.160 15.567 -7.488 1.00 45.19 272 PRO A C 1
ATOM 2187 O O . PRO A 1 272 ? 59.084 14.865 -7.078 1.00 45.19 272 PRO A O 1
ATOM 2190 N N . LYS A 1 273 ? 56.888 15.291 -7.163 1.00 27.86 273 LYS A N 1
ATOM 2191 C CA . LYS A 1 273 ? 56.405 13.936 -6.819 1.00 27.86 273 LYS A CA 1
ATOM 2192 C C . LYS A 1 273 ? 55.056 13.673 -7.502 1.00 27.86 273 LYS A C 1
ATOM 2194 O O . LYS A 1 273 ? 54.361 14.611 -7.878 1.00 27.86 273 LYS A O 1
ATOM 2199 N N . LYS A 1 274 ? 54.768 12.393 -7.753 1.00 32.91 274 LYS A N 1
ATOM 2200 C CA . LYS A 1 274 ? 53.625 11.905 -8.542 1.00 32.91 274 LYS A CA 1
ATOM 2201 C C . LYS A 1 274 ? 52.381 11.655 -7.681 1.00 32.91 274 LYS A C 1
ATOM 2203 O O . LYS A 1 274 ? 52.510 11.510 -6.471 1.00 32.91 274 LYS A O 1
ATOM 2208 N N . GLU A 1 275 ? 51.269 11.429 -8.391 1.00 28.12 275 GLU A N 1
ATOM 2209 C CA . GLU A 1 275 ? 50.041 10.745 -7.948 1.00 28.12 275 GLU A CA 1
ATOM 2210 C C . GLU A 1 275 ? 49.168 11.547 -6.944 1.00 28.12 275 GLU A C 1
ATOM 2212 O O . GLU A 1 275 ? 49.679 12.260 -6.090 1.00 28.12 275 GLU A O 1
ATOM 2217 N N . TYR A 1 276 ? 47.828 11.546 -7.028 1.00 35.53 276 TYR A N 1
ATOM 2218 C CA . TYR A 1 276 ? 46.901 10.668 -7.770 1.00 35.53 276 TYR A CA 1
ATOM 2219 C C . TYR A 1 276 ? 45.844 11.459 -8.576 1.00 35.53 276 TYR A C 1
ATOM 2221 O O . TYR A 1 276 ? 45.314 12.450 -8.085 1.00 35.53 276 TYR A O 1
ATOM 2229 N N . ASP A 1 277 ? 45.490 10.979 -9.778 1.00 43.41 277 ASP A N 1
ATOM 2230 C CA . ASP A 1 277 ? 44.370 11.473 -10.615 1.00 43.41 277 ASP A CA 1
ATOM 2231 C C . ASP A 1 277 ? 43.233 10.429 -10.672 1.00 43.41 277 ASP A C 1
ATOM 2233 O O . ASP A 1 277 ? 43.067 9.696 -11.647 1.00 43.41 277 ASP A O 1
ATOM 2237 N N . ILE A 1 278 ? 42.512 10.298 -9.554 1.00 47.38 278 ILE A N 1
ATOM 2238 C CA . ILE A 1 278 ? 41.312 9.466 -9.325 1.00 47.38 278 ILE A CA 1
ATOM 2239 C C . ILE A 1 278 ? 40.547 10.218 -8.199 1.00 47.38 278 ILE A C 1
ATOM 2241 O O . ILE A 1 278 ? 41.193 10.659 -7.256 1.00 47.38 278 ILE A O 1
ATOM 2245 N N . ASP A 1 279 ? 39.235 10.500 -8.190 1.00 44.50 279 ASP A N 1
ATOM 2246 C CA . ASP A 1 279 ? 38.095 9.672 -8.620 1.00 44.50 279 ASP A CA 1
ATOM 2247 C C . ASP A 1 279 ? 36.803 10.478 -8.964 1.00 44.50 279 ASP A C 1
ATOM 2249 O O . ASP A 1 279 ? 35.692 10.021 -8.722 1.00 44.50 279 ASP A O 1
ATOM 2253 N N . ASP A 1 280 ? 36.881 11.709 -9.496 1.00 46.88 280 ASP A N 1
ATOM 2254 C CA . ASP A 1 280 ? 35.691 12.599 -9.642 1.00 46.88 280 ASP A CA 1
ATOM 2255 C C . ASP A 1 280 ? 34.920 12.464 -10.989 1.00 46.88 280 ASP A C 1
ATOM 2257 O O . ASP A 1 280 ? 34.030 13.250 -11.336 1.00 46.88 280 ASP A O 1
ATOM 2261 N N . LYS A 1 281 ? 35.256 11.444 -11.791 1.00 52.09 281 LYS A N 1
ATOM 2262 C CA . LYS A 1 281 ? 34.653 11.148 -13.111 1.00 52.09 281 LYS A CA 1
ATOM 2263 C C . LYS A 1 281 ? 33.385 10.255 -13.108 1.00 52.09 281 LYS A C 1
ATOM 2265 O O . LYS A 1 281 ? 32.530 10.470 -13.979 1.00 52.09 281 LYS A O 1
ATOM 2270 N N . PRO A 1 282 ? 33.189 9.278 -12.192 1.00 51.47 282 PRO A N 1
ATOM 2271 C CA . PRO A 1 282 ? 32.028 8.388 -12.227 1.00 51.47 282 PRO A CA 1
ATOM 2272 C C . PRO A 1 282 ? 30.747 9.056 -11.702 1.00 51.47 282 PRO A C 1
ATOM 2274 O O . PRO A 1 282 ? 29.661 8.735 -12.174 1.00 51.47 282 PRO A O 1
ATOM 2277 N N . GLN A 1 283 ? 30.835 10.009 -10.767 1.00 54.41 283 GLN A N 1
ATOM 2278 C CA . GLN A 1 283 ? 29.645 10.566 -10.109 1.00 54.41 283 GLN A CA 1
ATOM 2279 C C . GLN A 1 283 ? 28.869 11.560 -10.994 1.00 54.41 283 GLN A C 1
ATOM 2281 O O . GLN A 1 283 ? 27.637 11.550 -11.010 1.00 54.41 283 GLN A O 1
ATOM 2286 N N . LYS A 1 284 ? 29.569 12.378 -11.795 1.00 56.91 284 LYS A N 1
ATOM 2287 C CA . LYS A 1 284 ? 28.936 13.286 -12.775 1.00 56.91 284 LYS A CA 1
ATOM 2288 C C . LYS A 1 284 ? 28.231 12.495 -13.883 1.00 56.91 284 LYS A C 1
ATOM 2290 O O . LYS A 1 284 ? 27.050 12.722 -14.133 1.00 56.91 284 LYS A O 1
ATOM 2295 N N . SER A 1 285 ? 28.917 11.499 -14.448 1.00 59.31 285 SER A N 1
ATOM 2296 C CA . SER A 1 285 ? 28.355 10.614 -15.478 1.00 59.31 285 SER A CA 1
ATOM 2297 C C . SER A 1 285 ? 27.231 9.704 -14.953 1.00 59.31 285 SER A C 1
ATOM 2299 O O . SER A 1 285 ? 26.325 9.361 -15.711 1.00 59.31 285 SER A O 1
ATOM 2301 N N . LEU A 1 286 ? 27.208 9.361 -13.656 1.00 61.22 286 LEU A N 1
ATOM 2302 C CA . LEU A 1 286 ? 26.061 8.695 -13.024 1.00 61.22 286 LEU A CA 1
ATOM 2303 C C . LEU A 1 286 ? 24.805 9.583 -13.042 1.00 61.22 286 LEU A C 1
ATOM 2305 O O . LEU A 1 286 ? 23.732 9.102 -13.402 1.00 61.22 286 LEU A O 1
ATOM 2309 N N . ASN A 1 287 ? 24.928 10.858 -12.665 1.00 66.62 287 ASN A N 1
ATOM 2310 C CA . ASN A 1 287 ? 23.798 11.791 -12.603 1.00 66.62 287 ASN A CA 1
ATOM 2311 C C . ASN A 1 287 ? 23.280 12.171 -13.997 1.00 66.62 287 ASN A C 1
ATOM 2313 O O . ASN A 1 287 ? 22.072 12.168 -14.223 1.00 66.62 287 ASN A O 1
ATOM 2317 N N . GLU A 1 288 ? 24.182 12.414 -14.948 1.00 75.12 288 GLU A N 1
ATOM 2318 C CA . GLU A 1 288 ? 23.853 12.628 -16.363 1.00 75.12 288 GLU A CA 1
ATOM 2319 C C . GLU A 1 288 ? 23.064 11.434 -16.928 1.00 75.12 288 GLU A C 1
ATOM 2321 O O . GLU A 1 288 ? 21.959 11.586 -17.447 1.00 75.12 288 GLU A O 1
ATOM 2326 N N . LYS A 1 289 ? 23.539 10.213 -16.668 1.00 78.50 289 LYS A N 1
ATOM 2327 C CA . LYS A 1 289 ? 22.842 8.976 -17.033 1.00 78.50 289 LYS A CA 1
ATOM 2328 C C . LYS A 1 289 ? 21.512 8.783 -16.298 1.00 78.50 289 LYS A C 1
ATOM 2330 O O . LYS A 1 289 ? 20.598 8.171 -16.850 1.00 78.50 289 LYS A O 1
ATOM 2335 N N . GLN A 1 290 ? 21.346 9.272 -15.067 1.00 77.12 290 GLN A N 1
ATOM 2336 C CA . GLN A 1 290 ? 20.032 9.279 -14.407 1.00 77.12 290 GLN A CA 1
ATOM 2337 C C . GLN A 1 290 ? 19.060 10.237 -15.108 1.00 77.12 290 GLN A C 1
ATOM 2339 O O . GLN A 1 290 ? 17.898 9.873 -15.296 1.00 77.12 290 GLN A O 1
ATOM 2344 N N . GLN A 1 291 ? 19.528 11.407 -15.550 1.00 85.31 291 GLN A N 1
ATOM 2345 C CA . GLN A 1 291 ? 18.729 12.360 -16.320 1.00 85.31 291 GLN A CA 1
ATOM 2346 C C . GLN A 1 291 ? 18.297 11.766 -17.673 1.00 85.31 291 GLN A C 1
ATOM 2348 O O . GLN A 1 291 ? 17.102 11.753 -17.967 1.00 85.31 291 GLN A O 1
ATOM 2353 N N . GLU A 1 292 ? 19.215 11.155 -18.434 1.00 87.19 292 GLU A N 1
ATOM 2354 C CA . GLU A 1 292 ? 18.890 10.431 -19.678 1.00 87.19 292 GLU A CA 1
ATOM 2355 C C . GLU 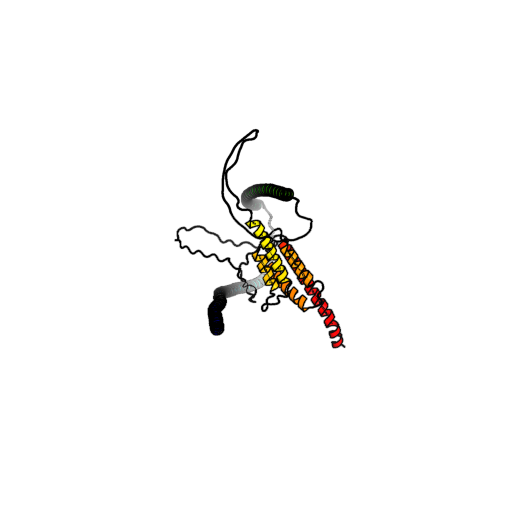A 1 292 ? 17.791 9.374 -19.466 1.00 87.19 292 GLU A C 1
ATOM 2357 O O . GLU A 1 292 ? 16.861 9.248 -20.265 1.00 87.19 292 GLU A O 1
ATOM 2362 N N . ASN A 1 293 ? 17.880 8.610 -18.370 1.00 88.56 293 ASN A N 1
ATOM 2363 C CA . ASN A 1 293 ? 16.907 7.574 -18.025 1.00 88.56 293 ASN A CA 1
ATOM 2364 C C . ASN A 1 293 ? 15.526 8.153 -17.661 1.00 88.56 293 ASN A C 1
ATOM 2366 O O . ASN A 1 293 ? 14.507 7.543 -17.998 1.00 88.56 293 ASN A O 1
ATOM 2370 N N . GLN A 1 294 ? 15.462 9.334 -17.036 1.00 90.06 294 GLN A N 1
ATOM 2371 C CA . GLN A 1 294 ? 14.200 10.057 -16.849 1.00 90.06 294 GLN A CA 1
ATOM 2372 C C . GLN A 1 294 ? 13.646 10.563 -18.187 1.00 90.06 294 GLN A C 1
ATOM 2374 O O . GLN A 1 294 ? 12.460 10.398 -18.460 1.00 90.06 294 GLN A O 1
ATOM 2379 N N . ASP A 1 295 ? 14.490 11.108 -19.063 1.00 92.38 295 ASP A N 1
ATOM 2380 C CA . ASP A 1 295 ? 14.078 11.608 -20.380 1.00 92.38 295 ASP A CA 1
ATOM 2381 C C . ASP A 1 295 ? 13.581 10.479 -21.298 1.00 92.38 295 ASP A C 1
ATOM 2383 O O . ASP A 1 295 ? 12.710 10.685 -22.146 1.00 92.38 295 ASP A O 1
ATOM 2387 N N . LEU A 1 296 ? 14.117 9.266 -21.139 1.00 92.56 296 LEU A N 1
ATOM 2388 C CA . LEU A 1 296 ? 13.602 8.048 -21.770 1.00 92.56 296 LEU A CA 1
ATOM 2389 C C . LEU A 1 296 ? 12.262 7.601 -21.167 1.00 92.56 296 LEU A C 1
ATOM 2391 O O . LEU A 1 296 ? 11.379 7.203 -21.925 1.00 92.56 296 LEU A O 1
ATOM 2395 N N . LEU A 1 297 ? 12.067 7.703 -19.844 1.00 94.00 297 LEU A N 1
ATOM 2396 C CA . LEU A 1 297 ? 10.766 7.432 -19.218 1.00 94.00 297 LEU A CA 1
ATOM 2397 C C . LEU A 1 297 ? 9.692 8.392 -19.740 1.00 94.00 297 LEU A C 1
ATOM 2399 O O . LEU A 1 297 ? 8.658 7.918 -20.200 1.00 94.00 297 LEU A O 1
ATOM 2403 N N . ILE A 1 298 ? 9.942 9.706 -19.722 1.00 95.31 298 ILE A N 1
ATOM 2404 C CA . ILE A 1 298 ? 8.978 10.721 -20.181 1.00 95.31 298 ILE A CA 1
ATOM 2405 C C . ILE A 1 298 ? 8.587 10.486 -21.649 1.00 95.31 298 ILE A C 1
ATOM 2407 O O . ILE A 1 298 ? 7.402 10.379 -21.957 1.00 95.31 298 ILE A O 1
ATOM 2411 N N . ARG A 1 299 ? 9.564 10.273 -22.544 1.00 93.19 299 ARG A N 1
ATOM 2412 C CA . ARG A 1 299 ? 9.299 9.940 -23.960 1.00 93.19 299 ARG A CA 1
ATOM 2413 C C . ARG A 1 299 ? 8.573 8.606 -24.164 1.00 93.19 299 ARG A C 1
ATOM 2415 O O . ARG A 1 299 ? 7.934 8.431 -25.197 1.00 93.19 299 ARG A O 1
ATOM 2422 N N . CYS A 1 300 ? 8.672 7.671 -23.219 1.00 92.38 300 CYS A N 1
ATOM 2423 C CA . CYS A 1 300 ? 7.953 6.397 -23.250 1.00 92.38 300 CYS A CA 1
ATOM 2424 C C . CYS A 1 300 ? 6.492 6.564 -22.801 1.00 92.38 300 CYS A C 1
ATOM 2426 O O . CYS A 1 300 ? 5.591 6.073 -23.472 1.00 92.38 300 CYS A O 1
ATOM 2428 N N . ILE A 1 301 ? 6.237 7.291 -21.706 1.00 93.50 301 ILE A N 1
ATOM 2429 C CA . ILE A 1 301 ? 4.879 7.453 -21.150 1.00 93.50 301 ILE A CA 1
ATOM 2430 C C . ILE A 1 301 ? 4.027 8.483 -21.900 1.00 93.50 301 ILE A C 1
ATOM 2432 O O . ILE A 1 301 ? 2.807 8.412 -21.820 1.00 93.50 301 ILE A O 1
ATOM 2436 N N . ALA A 1 302 ? 4.648 9.390 -22.661 1.00 90.25 302 ALA A N 1
ATOM 2437 C CA . ALA A 1 302 ? 3.954 10.278 -23.596 1.00 90.25 302 ALA A CA 1
ATOM 2438 C C . ALA A 1 302 ? 3.330 9.531 -24.798 1.00 90.25 302 ALA A C 1
ATOM 2440 O O . ALA A 1 302 ? 2.560 10.114 -25.554 1.00 90.25 302 ALA A O 1
ATOM 2441 N N . GLN A 1 303 ? 3.655 8.247 -24.991 1.00 89.19 303 GLN A N 1
ATOM 2442 C CA . GLN A 1 303 ? 3.048 7.389 -26.009 1.00 89.19 303 GLN A CA 1
ATOM 2443 C C . GLN A 1 303 ? 1.868 6.608 -25.414 1.00 89.19 303 GLN A C 1
ATOM 2445 O O . GLN A 1 303 ? 1.861 6.256 -24.232 1.00 89.19 303 GLN A O 1
ATOM 2450 N N . HIS A 1 304 ? 0.876 6.267 -26.240 1.00 87.00 304 HIS A N 1
ATOM 2451 C CA . HIS A 1 304 ? -0.238 5.422 -25.811 1.00 87.00 304 HIS A CA 1
ATOM 2452 C C . HIS A 1 304 ? 0.203 3.948 -25.696 1.00 87.00 304 HIS A C 1
ATOM 2454 O O . HIS A 1 304 ? 0.054 3.146 -26.617 1.00 87.00 304 HIS A O 1
ATOM 2460 N N . LEU A 1 305 ? 0.764 3.592 -24.538 1.00 88.69 305 LEU A N 1
ATOM 2461 C CA . LEU A 1 305 ? 1.303 2.258 -24.234 1.00 88.69 305 LEU A CA 1
ATOM 2462 C C . LEU A 1 305 ? 0.223 1.181 -24.008 1.00 88.69 305 LEU A C 1
ATOM 2464 O O . LEU A 1 305 ? 0.551 -0.002 -23.906 1.00 88.69 305 LEU A O 1
ATOM 2468 N N . GLY A 1 306 ? -1.050 1.577 -23.909 1.00 90.31 306 GLY A N 1
ATOM 2469 C CA . GLY A 1 306 ? -2.192 0.673 -23.777 1.00 90.31 306 GLY A CA 1
ATOM 2470 C C . GLY A 1 306 ? -2.171 -0.213 -22.523 1.00 90.31 306 GLY A C 1
ATOM 2471 O O . GLY A 1 306 ? -1.723 0.187 -21.440 1.00 90.31 306 GLY A O 1
ATOM 2472 N N . PHE A 1 307 ? -2.697 -1.430 -22.677 1.00 91.25 307 PHE A N 1
ATOM 2473 C CA . PHE A 1 307 ? -2.956 -2.376 -21.593 1.00 91.25 307 PHE A CA 1
ATOM 2474 C C . PHE A 1 307 ? -2.354 -3.761 -21.889 1.00 91.25 307 PHE A C 1
ATOM 2476 O O . PHE A 1 307 ? -2.405 -4.251 -23.015 1.00 91.25 307 PHE A O 1
ATOM 2483 N N . ALA A 1 308 ? -1.798 -4.418 -20.867 1.00 87.06 308 ALA A N 1
ATOM 2484 C CA . ALA A 1 308 ? -1.231 -5.767 -20.957 1.00 87.06 308 ALA A CA 1
ATOM 2485 C C . ALA A 1 308 ? -2.135 -6.774 -20.227 1.00 87.06 308 ALA A C 1
ATOM 2487 O O . ALA A 1 308 ? -1.911 -7.096 -19.054 1.00 87.06 308 ALA A O 1
ATOM 2488 N N . GLY A 1 309 ? -3.191 -7.227 -20.910 1.00 82.88 309 GLY A N 1
ATOM 2489 C CA . GLY A 1 309 ? -4.381 -7.753 -20.232 1.00 82.88 309 GLY A CA 1
ATOM 2490 C C . GLY A 1 309 ? -5.032 -6.629 -19.420 1.00 82.88 309 GLY A C 1
ATOM 2491 O O . GLY A 1 309 ? -4.958 -5.471 -19.813 1.00 82.88 309 GLY A O 1
ATOM 2492 N N . ASN A 1 310 ? -5.574 -6.922 -18.241 1.00 81.44 310 ASN A N 1
ATOM 2493 C CA . ASN A 1 310 ? -6.274 -5.934 -17.404 1.00 81.44 310 ASN A CA 1
ATOM 2494 C C . ASN A 1 310 ? -5.305 -5.008 -16.623 1.00 81.44 310 ASN A C 1
ATOM 2496 O O . ASN A 1 310 ? -5.521 -4.726 -15.446 1.00 81.44 310 ASN A O 1
ATOM 2500 N N . ARG A 1 311 ? -4.174 -4.602 -17.221 1.00 83.31 311 ARG A N 1
ATOM 2501 C CA . ARG A 1 311 ? -3.099 -3.844 -16.553 1.00 83.31 311 ARG A CA 1
ATOM 2502 C C . ARG A 1 311 ? -2.657 -2.634 -17.381 1.00 83.31 311 ARG A C 1
ATOM 2504 O O . ARG A 1 311 ? -2.057 -2.851 -18.436 1.00 83.31 311 ARG A O 1
ATOM 2511 N N . PRO A 1 312 ? -2.861 -1.392 -16.905 1.00 92.38 312 PRO A N 1
ATOM 2512 C CA . PRO A 1 312 ? -2.362 -0.194 -17.579 1.00 92.38 312 PRO A CA 1
ATOM 2513 C C . PRO A 1 312 ? -0.828 -0.190 -17.620 1.00 92.38 312 PRO A C 1
ATOM 2515 O O . PRO A 1 312 ? -0.161 -0.307 -16.582 1.00 92.38 312 PRO A O 1
ATOM 2518 N N . VAL A 1 313 ? -0.253 -0.114 -18.823 1.00 91.75 313 VAL A N 1
ATOM 2519 C CA . VAL A 1 313 ? 1.187 -0.345 -19.023 1.00 91.75 313 VAL A CA 1
ATOM 2520 C C . VAL A 1 313 ? 2.023 0.836 -18.535 1.00 91.75 313 VAL A C 1
ATOM 2522 O O . VAL A 1 313 ? 3.029 0.608 -17.857 1.00 91.75 313 VAL A O 1
ATOM 2525 N N . ALA A 1 314 ? 1.599 2.078 -18.797 1.00 93.06 314 ALA A N 1
ATOM 2526 C CA . ALA A 1 314 ? 2.336 3.272 -18.380 1.00 93.06 314 ALA A CA 1
ATOM 2527 C C . ALA A 1 314 ? 2.452 3.353 -16.848 1.00 93.06 314 ALA A C 1
ATOM 2529 O O . ALA A 1 314 ? 3.563 3.449 -16.329 1.00 93.06 314 ALA A O 1
ATOM 2530 N N . ALA A 1 315 ? 1.350 3.177 -16.109 1.00 93.50 315 ALA A N 1
ATOM 2531 C CA . ALA A 1 315 ? 1.355 3.121 -14.642 1.00 93.50 315 ALA A CA 1
ATOM 2532 C C . ALA A 1 315 ? 2.317 2.052 -14.091 1.00 93.50 315 ALA A C 1
ATOM 2534 O O . ALA A 1 315 ? 3.097 2.310 -13.169 1.00 93.50 315 ALA A O 1
ATOM 2535 N N . CYS A 1 316 ? 2.317 0.859 -14.699 1.00 91.38 316 CYS A N 1
ATOM 2536 C CA . CYS A 1 316 ? 3.209 -0.238 -14.326 1.00 91.38 316 CYS A CA 1
ATOM 2537 C C . CYS A 1 316 ? 4.694 0.031 -14.630 1.00 91.38 316 CYS A C 1
ATOM 2539 O O . CYS A 1 316 ? 5.548 -0.620 -14.023 1.00 91.38 316 CYS A O 1
ATOM 2541 N N . ILE A 1 317 ? 5.012 0.914 -15.581 1.00 92.50 317 ILE A N 1
ATOM 2542 C CA . ILE A 1 317 ? 6.382 1.329 -15.915 1.00 92.50 317 ILE A CA 1
ATOM 2543 C C . ILE A 1 317 ? 6.821 2.465 -14.988 1.00 92.50 317 ILE A C 1
ATOM 2545 O O . ILE A 1 317 ? 7.845 2.318 -14.323 1.00 92.50 317 ILE A O 1
ATOM 2549 N N . ILE A 1 318 ? 6.009 3.521 -14.858 1.00 94.62 318 ILE A N 1
ATOM 2550 C CA . ILE A 1 318 ? 6.247 4.665 -13.963 1.00 94.62 318 ILE A CA 1
ATOM 2551 C C . ILE A 1 318 ? 6.577 4.176 -12.550 1.00 94.62 318 ILE A C 1
ATOM 2553 O O . ILE A 1 318 ? 7.649 4.472 -12.026 1.00 94.62 318 ILE A O 1
ATOM 2557 N N . TYR A 1 319 ? 5.710 3.344 -11.965 1.00 93.50 319 TYR A N 1
ATOM 2558 C CA . TYR A 1 319 ? 5.905 2.810 -10.617 1.00 93.50 319 TYR A CA 1
ATOM 2559 C C . TYR A 1 319 ? 7.229 2.040 -10.457 1.00 93.50 319 TYR A C 1
ATOM 2561 O O . TYR A 1 319 ? 7.921 2.191 -9.450 1.00 93.50 319 TYR A O 1
ATOM 2569 N N . LYS A 1 320 ? 7.629 1.247 -11.462 1.00 90.44 320 LYS A N 1
ATOM 2570 C CA . LYS A 1 320 ? 8.890 0.486 -11.425 1.00 90.44 320 LYS A CA 1
ATOM 2571 C C . LYS A 1 320 ? 10.118 1.378 -11.556 1.00 90.44 320 LYS A C 1
ATOM 2573 O O . LYS A 1 320 ? 11.107 1.106 -10.885 1.00 90.44 320 LYS A O 1
ATOM 2578 N N . CYS A 1 321 ? 10.064 2.420 -12.381 1.00 92.00 321 CYS A N 1
ATOM 2579 C CA . CYS A 1 321 ? 11.146 3.396 -12.503 1.00 92.00 321 CYS A CA 1
ATOM 2580 C C . CYS A 1 321 ? 11.330 4.182 -11.197 1.00 92.00 321 CYS A C 1
ATOM 2582 O O . CYS A 1 321 ? 12.439 4.223 -10.670 1.00 92.00 321 CYS A O 1
ATOM 2584 N N . LEU A 1 322 ? 10.240 4.689 -10.611 1.00 91.69 322 LEU A N 1
ATOM 2585 C CA . LEU A 1 322 ? 10.265 5.404 -9.329 1.00 91.69 322 LEU A CA 1
ATOM 2586 C C . LEU A 1 322 ? 10.773 4.522 -8.173 1.00 91.69 322 LEU A C 1
ATOM 2588 O O . LEU A 1 322 ? 11.564 4.985 -7.354 1.00 91.69 322 LEU A O 1
ATOM 2592 N N . LEU A 1 323 ? 10.392 3.237 -8.126 1.00 88.88 323 LEU A N 1
ATOM 2593 C CA . LEU A 1 323 ? 10.979 2.271 -7.186 1.00 88.88 323 LEU A CA 1
ATOM 2594 C C . LEU A 1 323 ? 12.470 2.017 -7.456 1.00 88.88 323 LEU A C 1
ATOM 2596 O O . LEU A 1 323 ? 13.258 1.951 -6.515 1.00 88.88 323 LEU A O 1
ATOM 2600 N N . HIS A 1 324 ? 12.868 1.852 -8.720 1.00 86.31 324 HIS A N 1
ATOM 2601 C CA . HIS A 1 324 ? 14.248 1.529 -9.090 1.00 86.31 324 HIS A CA 1
ATOM 2602 C C . HIS A 1 324 ? 15.225 2.660 -8.742 1.00 86.31 324 HIS A C 1
ATOM 2604 O O . HIS A 1 324 ? 16.306 2.386 -8.223 1.00 86.31 324 HIS A O 1
ATOM 2610 N N . TRP A 1 325 ? 14.821 3.910 -8.973 1.00 89.12 325 TRP A N 1
ATOM 2611 C CA . TRP A 1 325 ? 15.570 5.116 -8.602 1.00 89.12 325 TRP A CA 1
ATOM 2612 C C . TRP A 1 325 ? 15.331 5.557 -7.149 1.00 89.12 325 TRP A C 1
ATOM 2614 O O . TRP A 1 325 ? 15.878 6.566 -6.717 1.00 89.12 325 TRP A O 1
ATOM 2624 N N . ARG A 1 326 ? 14.503 4.814 -6.398 1.00 86.94 326 ARG A N 1
ATOM 2625 C CA . ARG A 1 326 ? 14.036 5.130 -5.039 1.00 86.94 326 ARG A CA 1
ATOM 2626 C C . ARG A 1 326 ? 13.490 6.551 -4.866 1.00 86.94 326 ARG A C 1
ATOM 2628 O O . ARG A 1 326 ? 13.608 7.119 -3.788 1.00 86.94 326 ARG A O 1
ATOM 2635 N N . SER A 1 327 ? 12.849 7.121 -5.886 1.00 87.25 327 SER A N 1
ATOM 2636 C CA . SER A 1 327 ? 12.414 8.529 -5.916 1.00 87.25 327 SER A CA 1
ATOM 2637 C C . SER A 1 327 ? 11.510 8.941 -4.742 1.00 87.25 327 SER A C 1
ATOM 2639 O O . SER A 1 327 ? 11.396 10.123 -4.447 1.00 87.25 327 SER A O 1
ATOM 2641 N N . PHE A 1 328 ? 10.888 7.980 -4.051 1.00 88.31 328 PHE A N 1
ATOM 2642 C CA . PHE A 1 328 ? 10.091 8.197 -2.839 1.00 88.31 328 PHE A CA 1
ATOM 2643 C C . PHE A 1 328 ? 10.918 8.488 -1.567 1.00 88.31 328 PHE A C 1
ATOM 2645 O O . PHE A 1 328 ? 10.407 9.128 -0.651 1.00 88.31 328 PHE A O 1
ATOM 2652 N N . GLU A 1 329 ? 12.177 8.033 -1.517 1.00 85.38 329 GLU A N 1
ATOM 2653 C CA . GLU A 1 329 ? 13.141 8.250 -0.419 1.00 85.38 329 GLU A CA 1
ATOM 2654 C C . GLU A 1 329 ? 13.908 9.592 -0.578 1.00 85.38 329 GLU A C 1
ATOM 2656 O O . GLU A 1 329 ? 14.654 9.983 0.317 1.00 85.38 329 GLU A O 1
ATOM 2661 N N . VAL A 1 330 ? 13.748 10.302 -1.708 1.00 84.88 330 VAL A N 1
ATOM 2662 C CA . VAL A 1 330 ? 14.586 11.451 -2.116 1.00 84.88 330 VAL A CA 1
ATOM 2663 C C . VAL A 1 330 ? 13.914 12.797 -1.817 1.00 84.88 330 VAL A C 1
ATOM 2665 O O . VAL A 1 330 ? 12.748 13.015 -2.134 1.00 84.88 330 VAL A O 1
ATOM 2668 N N . GLU A 1 331 ? 14.673 13.736 -1.246 1.00 80.31 331 GLU A N 1
ATOM 2669 C CA . GLU A 1 331 ? 14.157 15.034 -0.771 1.00 80.31 331 GLU A CA 1
ATOM 2670 C C . GLU A 1 331 ? 13.934 16.075 -1.878 1.00 80.31 331 GLU A C 1
ATOM 2672 O O . GLU A 1 331 ? 13.087 16.954 -1.737 1.00 80.31 331 GLU A O 1
ATOM 2677 N N . ARG A 1 332 ? 14.667 15.969 -2.994 1.00 80.25 332 ARG A N 1
ATOM 2678 C CA . ARG A 1 332 ? 14.514 16.814 -4.188 1.00 80.25 332 ARG A CA 1
ATOM 2679 C C . ARG A 1 332 ? 14.569 15.948 -5.445 1.00 80.25 332 ARG A C 1
ATOM 2681 O O . ARG A 1 332 ? 15.600 15.350 -5.738 1.00 80.25 332 ARG A O 1
ATOM 2688 N N . THR A 1 333 ? 13.478 15.886 -6.205 1.00 87.44 333 THR A N 1
ATOM 2689 C CA . THR A 1 333 ? 13.455 15.237 -7.523 1.00 87.44 333 THR A CA 1
ATOM 2690 C C . THR A 1 333 ? 12.354 15.833 -8.396 1.00 87.44 333 THR A C 1
ATOM 2692 O O . THR A 1 333 ? 11.228 15.988 -7.939 1.00 87.44 333 THR A O 1
ATOM 2695 N N . SER A 1 334 ? 12.680 16.158 -9.648 1.00 91.00 334 SER A N 1
ATOM 2696 C CA . SER A 1 334 ? 11.751 16.725 -10.639 1.00 91.00 334 SER A CA 1
ATOM 2697 C C . SER A 1 334 ? 10.995 15.660 -11.441 1.00 91.00 334 SER A C 1
ATOM 2699 O O . SER A 1 334 ? 10.140 15.987 -12.263 1.00 91.00 334 SER A O 1
ATOM 2701 N N . VAL A 1 335 ? 11.294 14.371 -11.234 1.00 93.44 335 VAL A N 1
ATOM 2702 C CA . VAL A 1 335 ? 10.677 13.278 -12.002 1.00 93.44 335 VAL A CA 1
ATOM 2703 C C . VAL A 1 335 ? 9.156 13.239 -11.816 1.00 93.44 335 VAL A C 1
ATOM 2705 O O . VAL A 1 335 ? 8.432 12.944 -12.763 1.00 93.44 335 VAL A O 1
ATOM 2708 N N . PHE A 1 336 ? 8.673 13.587 -10.620 1.00 94.81 336 PHE A N 1
ATOM 2709 C CA . PHE A 1 336 ? 7.252 13.645 -10.290 1.00 94.81 336 PHE A CA 1
ATOM 2710 C C . PHE A 1 336 ? 6.530 14.731 -11.091 1.00 94.81 336 PHE A C 1
ATOM 2712 O O . PHE A 1 336 ? 5.581 14.416 -11.807 1.00 94.81 336 PHE A O 1
ATOM 2719 N N . ASP A 1 337 ? 7.026 15.970 -11.054 1.00 94.00 337 ASP A N 1
ATOM 2720 C CA . ASP A 1 337 ? 6.430 17.101 -11.774 1.00 94.00 337 ASP A CA 1
ATOM 2721 C C . ASP A 1 3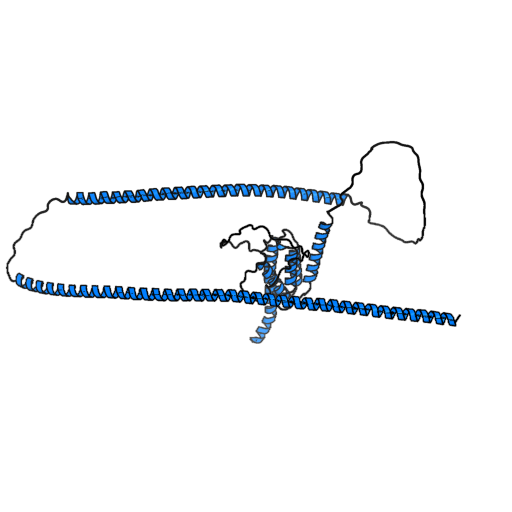37 ? 6.387 16.843 -13.282 1.00 94.00 337 ASP A C 1
ATOM 2723 O O . ASP A 1 337 ? 5.374 17.089 -13.929 1.00 94.00 337 ASP A O 1
ATOM 2727 N N . ARG A 1 338 ? 7.450 16.249 -13.840 1.00 95.06 338 ARG A N 1
ATOM 2728 C CA . ARG A 1 338 ? 7.525 15.889 -15.264 1.00 95.06 338 ARG A CA 1
ATOM 2729 C C . ARG A 1 338 ? 6.520 14.800 -15.654 1.00 95.06 338 ARG A C 1
ATOM 2731 O O . ARG A 1 338 ? 5.954 14.856 -16.746 1.00 95.06 338 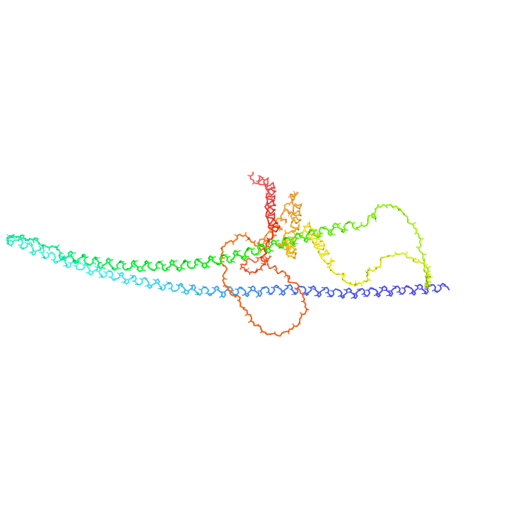ARG A O 1
ATOM 2738 N N . ILE A 1 339 ? 6.262 13.825 -14.777 1.00 95.44 339 ILE A N 1
ATOM 2739 C CA . ILE A 1 339 ? 5.197 12.831 -14.984 1.00 95.44 339 ILE A CA 1
ATOM 2740 C C . ILE A 1 339 ? 3.823 13.516 -14.943 1.00 95.44 339 ILE A C 1
ATOM 2742 O O . ILE A 1 339 ? 3.017 13.284 -15.841 1.00 95.44 339 ILE A O 1
ATOM 2746 N N . ILE A 1 340 ? 3.569 14.390 -13.961 1.00 94.69 340 ILE A N 1
ATOM 2747 C CA . ILE A 1 340 ? 2.305 15.138 -13.851 1.00 94.69 340 ILE A CA 1
ATOM 2748 C C . ILE A 1 340 ? 2.079 16.040 -15.069 1.00 94.69 340 ILE A C 1
ATOM 2750 O O . ILE A 1 340 ? 0.991 16.015 -15.629 1.00 94.69 340 ILE A O 1
ATOM 2754 N N . GLN A 1 341 ? 3.097 16.764 -15.537 1.00 94.56 341 GLN A N 1
ATOM 2755 C CA . GLN A 1 341 ? 3.040 17.573 -16.762 1.00 94.56 341 GLN A CA 1
ATOM 2756 C C . GLN A 1 341 ? 2.721 16.727 -18.002 1.00 94.56 341 GLN A C 1
ATOM 2758 O O . GLN A 1 341 ? 1.948 17.158 -18.854 1.00 94.56 341 GLN A O 1
ATOM 2763 N N . THR A 1 342 ? 3.267 15.508 -18.091 1.00 94.12 342 THR A N 1
ATOM 2764 C CA . THR A 1 342 ? 2.987 14.597 -19.215 1.00 94.12 342 THR A CA 1
ATOM 2765 C C . THR A 1 342 ? 1.541 14.093 -19.191 1.00 94.12 342 THR A C 1
ATOM 2767 O O . THR A 1 342 ? 0.906 14.030 -20.239 1.00 94.12 342 THR A O 1
ATOM 2770 N N . ILE A 1 343 ? 0.998 13.782 -18.007 1.00 93.00 343 ILE A N 1
ATOM 2771 C CA . ILE A 1 343 ? -0.424 13.435 -17.838 1.00 93.00 343 ILE A CA 1
ATOM 2772 C C . ILE A 1 343 ? -1.303 14.656 -18.152 1.00 93.00 343 ILE A C 1
ATOM 2774 O O . ILE A 1 343 ? -2.277 14.523 -18.883 1.00 93.00 343 ILE A O 1
ATOM 2778 N N . GLY A 1 344 ? -0.930 15.839 -17.650 1.00 93.12 344 GLY A N 1
ATOM 2779 C CA . GLY A 1 344 ? -1.577 17.130 -17.899 1.00 93.12 344 GLY A CA 1
ATOM 2780 C C . GLY A 1 344 ? -1.768 17.410 -19.377 1.00 93.12 344 GLY A C 1
ATOM 2781 O O . GLY A 1 344 ? -2.900 17.415 -19.853 1.00 93.12 344 GLY A O 1
ATOM 2782 N N . HIS A 1 345 ? -0.666 17.535 -20.114 1.00 92.38 345 HIS A N 1
ATOM 2783 C CA . HIS A 1 345 ? -0.687 17.800 -21.550 1.00 92.38 345 HIS A CA 1
ATOM 2784 C C . HIS A 1 345 ? -1.507 16.762 -22.341 1.00 92.38 345 HIS A C 1
ATOM 2786 O O . HIS A 1 345 ? -2.151 17.102 -23.330 1.00 92.38 345 HIS A O 1
ATOM 2792 N N . ALA A 1 346 ? -1.539 15.506 -21.884 1.00 89.56 346 ALA A N 1
ATOM 2793 C CA . ALA A 1 346 ? -2.295 14.436 -22.525 1.00 89.56 346 ALA A CA 1
ATOM 2794 C C . ALA A 1 346 ? -3.801 14.395 -22.171 1.00 89.56 346 ALA A C 1
ATOM 2796 O O . ALA A 1 346 ? -4.513 13.570 -22.744 1.00 89.56 346 ALA A O 1
ATOM 2797 N N . ILE A 1 347 ? -4.295 15.259 -21.271 1.00 90.44 347 ILE A N 1
ATOM 2798 C CA . ILE A 1 347 ? -5.734 15.414 -20.961 1.00 90.44 347 ILE A CA 1
ATOM 2799 C C . ILE A 1 347 ? -6.270 16.840 -21.158 1.00 90.44 347 ILE A C 1
ATOM 2801 O O . ILE A 1 347 ? -7.481 17.024 -21.193 1.00 90.44 347 ILE A O 1
ATOM 2805 N N . GLU A 1 348 ? -5.407 17.854 -21.247 1.00 84.31 348 GLU A N 1
ATOM 2806 C CA . GLU A 1 348 ? -5.776 19.275 -21.115 1.00 84.31 348 GLU A CA 1
ATOM 2807 C C . GLU A 1 348 ? -6.755 19.789 -22.184 1.00 84.31 348 GLU A C 1
ATOM 2809 O O . GLU A 1 348 ? -7.478 20.750 -21.937 1.00 84.31 348 GLU A O 1
ATOM 2814 N N . THR A 1 349 ? -6.823 19.114 -23.333 1.00 70.31 349 THR A N 1
ATOM 2815 C CA . THR A 1 349 ? -7.678 19.454 -24.484 1.00 70.31 349 THR A CA 1
ATOM 2816 C C . THR A 1 349 ? -8.393 18.232 -25.087 1.00 70.31 349 THR A C 1
ATOM 2818 O O . THR A 1 349 ? -8.726 18.225 -26.271 1.00 70.31 349 THR A O 1
ATOM 2821 N N . GLN A 1 350 ? -8.602 17.162 -24.308 1.00 68.38 350 GLN A N 1
ATOM 2822 C CA . GLN A 1 350 ? -9.189 15.911 -24.807 1.00 68.38 350 GLN A CA 1
ATOM 2823 C C . GLN A 1 350 ? -10.691 15.800 -24.522 1.00 68.38 350 GLN A C 1
ATOM 2825 O O . GLN A 1 350 ? -11.085 15.502 -23.397 1.00 68.38 350 GLN A O 1
ATOM 2830 N N . ASP A 1 351 ? -11.510 15.915 -25.569 1.00 76.94 351 ASP A N 1
ATOM 2831 C CA . ASP A 1 351 ? -12.909 15.461 -25.545 1.00 76.94 351 ASP A CA 1
ATOM 2832 C C . ASP A 1 351 ? -13.043 13.937 -25.742 1.00 76.94 351 ASP A C 1
ATOM 2834 O O . ASP A 1 351 ? -14.088 13.363 -25.438 1.00 76.94 351 ASP A O 1
ATOM 2838 N N . ASN A 1 352 ? -11.993 13.249 -26.218 1.00 88.44 352 ASN A N 1
ATOM 2839 C CA . ASN A 1 352 ? -12.040 11.805 -26.453 1.00 88.44 352 ASN A CA 1
ATOM 2840 C C . ASN A 1 352 ? -12.060 11.010 -25.132 1.00 88.44 352 ASN A C 1
ATOM 2842 O O . ASN A 1 352 ? -11.029 10.810 -24.476 1.00 88.44 352 ASN A O 1
ATOM 2846 N N . ASN A 1 353 ? -13.238 10.473 -24.805 1.00 90.88 353 ASN A N 1
ATOM 2847 C CA . ASN A 1 353 ? -13.487 9.630 -23.638 1.00 90.88 353 ASN A CA 1
ATOM 2848 C C . ASN A 1 353 ? -12.570 8.390 -23.557 1.00 90.88 353 ASN A C 1
ATOM 2850 O O . ASN A 1 353 ? -12.273 7.951 -22.448 1.00 90.88 353 ASN A O 1
ATOM 2854 N N . GLU A 1 354 ? -12.057 7.846 -24.670 1.00 90.81 354 GLU A N 1
ATOM 2855 C CA . GLU A 1 354 ? -11.088 6.734 -24.655 1.00 90.81 354 GLU A CA 1
ATOM 2856 C C . GLU A 1 354 ? -9.737 7.153 -24.058 1.00 90.81 354 GLU A C 1
ATOM 2858 O O . GLU A 1 354 ? -9.167 6.446 -23.222 1.00 90.81 354 GLU A O 1
ATOM 2863 N N . VAL A 1 355 ? -9.229 8.325 -24.457 1.00 91.69 355 VAL A N 1
ATOM 2864 C CA . VAL A 1 355 ? -7.946 8.872 -23.983 1.00 91.69 355 VAL A CA 1
ATOM 2865 C C . VAL A 1 355 ? -8.059 9.253 -22.510 1.00 91.69 355 VAL A C 1
ATOM 2867 O O . VAL A 1 355 ? -7.173 8.930 -21.712 1.00 91.69 355 VAL A O 1
ATOM 2870 N N . LEU A 1 356 ? -9.186 9.859 -22.126 1.00 93.62 356 LEU A N 1
ATOM 2871 C CA . LEU A 1 356 ? -9.509 10.132 -20.730 1.00 93.62 356 LEU A CA 1
ATOM 2872 C C . LEU A 1 356 ? -9.611 8.827 -19.918 1.00 93.62 356 LEU A C 1
ATOM 2874 O O . LEU A 1 356 ? -8.983 8.719 -18.868 1.00 93.62 356 LEU A O 1
ATOM 2878 N N . ALA A 1 357 ? -10.315 7.797 -20.400 1.00 92.94 357 ALA A N 1
ATOM 2879 C CA . ALA A 1 357 ? -10.444 6.513 -19.703 1.00 92.94 357 ALA A CA 1
ATOM 2880 C C . ALA A 1 357 ? -9.103 5.764 -19.570 1.00 92.94 357 ALA A C 1
ATOM 2882 O O . ALA A 1 357 ? -8.828 5.162 -18.523 1.00 92.94 357 ALA A O 1
ATOM 2883 N N . TYR A 1 358 ? -8.228 5.839 -20.580 1.00 94.56 358 TYR A N 1
ATOM 2884 C CA . TYR A 1 358 ? -6.852 5.341 -20.505 1.00 94.56 358 TYR A CA 1
ATOM 2885 C C . TYR A 1 358 ? -6.057 6.057 -19.404 1.00 94.56 358 TYR A C 1
ATOM 2887 O O . TYR A 1 358 ? -5.438 5.393 -18.562 1.00 94.56 358 TYR A O 1
ATOM 2895 N N . TRP A 1 359 ? -6.089 7.392 -19.353 1.00 94.88 359 TRP A N 1
ATOM 2896 C CA . TRP A 1 359 ? -5.361 8.143 -18.327 1.00 94.88 359 TRP A CA 1
ATOM 2897 C C . TRP A 1 359 ? -5.964 7.990 -16.932 1.00 94.88 359 TRP A C 1
ATOM 2899 O O . TRP A 1 359 ? -5.199 7.808 -15.987 1.00 94.88 359 TRP A O 1
ATOM 2909 N N . LEU A 1 360 ? -7.291 7.924 -16.796 1.00 95.19 360 LEU A N 1
ATOM 2910 C CA . LEU A 1 360 ? -7.976 7.592 -15.543 1.00 95.19 360 LEU A CA 1
ATOM 2911 C C . LEU A 1 360 ? -7.520 6.225 -15.016 1.00 95.19 360 LEU A C 1
ATOM 2913 O O . LEU A 1 360 ? -7.139 6.100 -13.851 1.00 95.19 360 LEU A O 1
ATOM 2917 N N . SER A 1 361 ? -7.490 5.211 -15.885 1.00 95.38 361 SER A N 1
ATOM 2918 C CA . SER A 1 361 ? -7.054 3.851 -15.542 1.00 95.38 361 SER A CA 1
ATOM 2919 C C . SER A 1 361 ? -5.594 3.812 -15.083 1.00 95.38 361 SER A C 1
ATOM 2921 O O . SER A 1 361 ? -5.265 3.156 -14.088 1.00 95.38 361 SER A O 1
ATOM 2923 N N . ASN A 1 362 ? -4.706 4.533 -15.778 1.00 95.31 362 ASN A N 1
ATOM 2924 C CA . ASN A 1 362 ? -3.294 4.635 -15.411 1.00 95.31 362 ASN A CA 1
ATOM 2925 C C . ASN A 1 362 ? -3.095 5.410 -14.099 1.00 95.31 362 ASN A C 1
ATOM 2927 O O . ASN A 1 362 ? -2.419 4.906 -13.202 1.00 95.31 362 ASN A O 1
ATOM 2931 N N . ALA A 1 363 ? -3.697 6.592 -13.956 1.00 95.62 363 ALA A N 1
ATOM 2932 C CA . ALA A 1 363 ? -3.571 7.437 -12.771 1.00 95.62 363 ALA A CA 1
ATOM 2933 C C . ALA A 1 363 ? -4.117 6.737 -11.517 1.00 95.62 363 ALA A C 1
ATOM 2935 O O . ALA A 1 363 ? -3.418 6.667 -10.508 1.00 95.62 363 ALA A O 1
ATOM 2936 N N . SER A 1 364 ? -5.293 6.107 -11.609 1.00 94.62 364 SER A N 1
ATOM 2937 C CA . SER A 1 364 ? -5.907 5.349 -10.507 1.00 94.62 364 SER A CA 1
ATOM 2938 C C . SER A 1 364 ? -5.057 4.142 -10.096 1.00 94.62 364 SER A C 1
ATOM 2940 O O . SER A 1 364 ? -4.844 3.895 -8.909 1.00 94.62 364 SER A O 1
ATOM 2942 N N . THR A 1 365 ? -4.499 3.411 -11.069 1.00 94.31 365 THR A N 1
ATOM 2943 C CA . THR A 1 365 ? -3.599 2.276 -10.795 1.00 94.31 365 THR A CA 1
ATOM 2944 C C . THR A 1 365 ? -2.286 2.733 -10.160 1.00 94.31 365 THR A C 1
ATOM 2946 O O . THR A 1 365 ? -1.798 2.093 -9.228 1.00 94.31 365 THR A O 1
ATOM 2949 N N . LEU A 1 366 ? -1.712 3.846 -10.626 1.00 94.25 366 LEU A N 1
ATOM 2950 C CA . LEU A 1 366 ? -0.498 4.418 -10.050 1.00 94.25 366 LEU A CA 1
ATOM 2951 C C . LEU A 1 366 ? -0.749 4.917 -8.620 1.00 94.25 366 LEU A C 1
ATOM 2953 O O . LEU A 1 366 ? 0.019 4.581 -7.721 1.00 94.25 366 LEU A O 1
ATOM 2957 N N . LEU A 1 367 ? -1.856 5.626 -8.385 1.00 93.62 367 LEU A N 1
ATOM 2958 C CA . LEU A 1 367 ? -2.283 6.091 -7.065 1.00 93.62 367 LEU A CA 1
ATOM 2959 C C . LEU A 1 367 ? -2.473 4.923 -6.082 1.00 93.62 367 LEU A C 1
ATOM 2961 O O . LEU A 1 367 ? -1.961 4.980 -4.966 1.00 93.62 367 LEU A O 1
ATOM 2965 N N . LEU A 1 368 ? -3.113 3.830 -6.508 1.00 91.75 368 LEU A N 1
ATOM 2966 C CA . LEU A 1 368 ? -3.283 2.611 -5.707 1.00 91.75 368 LEU A CA 1
ATOM 2967 C C . LEU A 1 368 ? -1.942 1.935 -5.356 1.00 91.75 368 LEU A C 1
ATOM 2969 O O . LEU A 1 368 ? -1.766 1.420 -4.248 1.00 91.75 368 LEU A O 1
ATOM 2973 N N . LEU A 1 369 ? -0.975 1.946 -6.278 1.00 90.12 369 LEU A N 1
ATOM 2974 C CA . LEU A 1 369 ? 0.380 1.443 -6.028 1.00 90.12 369 LEU A CA 1
ATOM 2975 C C . LEU A 1 369 ? 1.151 2.352 -5.052 1.00 90.12 369 LEU A C 1
ATOM 2977 O O . LEU A 1 369 ? 1.838 1.841 -4.166 1.00 90.12 369 LEU A O 1
ATOM 2981 N N . LEU A 1 370 ? 0.993 3.678 -5.142 1.00 88.81 370 LEU A N 1
ATOM 2982 C CA . LEU A 1 370 ? 1.564 4.634 -4.184 1.00 88.81 370 LEU A CA 1
ATOM 2983 C C . LEU A 1 370 ? 0.954 4.477 -2.786 1.00 88.81 370 LEU A C 1
ATOM 2985 O O . LEU A 1 370 ? 1.697 4.375 -1.814 1.00 88.81 370 LEU A O 1
ATOM 2989 N N . GLN A 1 371 ? -0.375 4.384 -2.675 1.00 87.81 371 GLN A N 1
ATOM 2990 C CA . GLN A 1 371 ? -1.090 4.178 -1.406 1.00 87.81 371 GLN A CA 1
ATOM 2991 C C . GLN A 1 371 ? -0.609 2.935 -0.640 1.00 87.81 371 GLN A C 1
ATOM 2993 O O . GLN A 1 371 ? -0.583 2.952 0.585 1.00 87.81 371 GLN A O 1
ATOM 2998 N N . ARG A 1 372 ? -0.196 1.874 -1.347 1.00 82.56 372 ARG A N 1
ATOM 2999 C CA . ARG A 1 372 ? 0.355 0.641 -0.750 1.00 82.56 372 ARG A CA 1
ATOM 3000 C C . ARG A 1 372 ? 1.872 0.668 -0.519 1.00 82.56 372 ARG A C 1
ATOM 3002 O O . ARG A 1 372 ? 2.400 -0.254 0.095 1.00 82.56 372 ARG A O 1
ATOM 3009 N N . THR A 1 373 ? 2.571 1.690 -1.013 1.00 82.06 373 THR A N 1
ATOM 3010 C CA . THR A 1 373 ? 4.038 1.816 -0.921 1.00 82.06 373 THR A CA 1
ATOM 3011 C C . THR A 1 373 ? 4.465 2.856 0.111 1.00 82.06 373 THR A C 1
ATOM 3013 O O . THR A 1 373 ? 5.420 2.620 0.846 1.00 82.06 373 THR A O 1
ATOM 3016 N N . LEU A 1 374 ? 3.776 3.997 0.170 1.00 81.88 374 LEU A N 1
ATOM 3017 C CA . LEU A 1 374 ? 4.097 5.113 1.059 1.00 81.88 374 LEU A CA 1
ATOM 3018 C C . LEU A 1 374 ? 3.381 4.935 2.404 1.00 81.88 374 LEU A C 1
ATOM 3020 O O . LEU A 1 374 ? 2.168 4.724 2.426 1.00 81.88 374 LEU A O 1
ATOM 3024 N N . LYS A 1 375 ? 4.097 5.058 3.529 1.00 72.12 375 LYS A N 1
ATOM 3025 C CA . LYS A 1 375 ? 3.455 5.053 4.856 1.00 72.12 375 LYS A CA 1
ATOM 3026 C C . LYS A 1 375 ? 2.500 6.237 5.008 1.00 72.12 375 LYS A C 1
ATOM 3028 O O . LYS A 1 375 ? 2.852 7.372 4.693 1.00 72.12 375 LYS A O 1
ATOM 3033 N N . ALA A 1 376 ? 1.317 5.984 5.564 1.00 52.28 376 ALA A N 1
ATOM 3034 C CA . ALA A 1 376 ? 0.451 7.041 6.067 1.00 52.28 376 ALA A CA 1
ATOM 3035 C C . ALA A 1 376 ? 1.011 7.551 7.405 1.00 52.28 376 ALA A C 1
ATOM 3037 O O . ALA A 1 376 ? 0.803 6.929 8.446 1.00 52.28 376 ALA A O 1
ATOM 3038 N N . SER A 1 377 ? 1.735 8.672 7.376 1.00 40.38 377 SER A N 1
ATOM 3039 C CA . SER A 1 377 ? 2.078 9.402 8.600 1.00 40.38 377 SER A CA 1
ATOM 3040 C C . SER A 1 377 ? 0.788 10.002 9.168 1.00 40.38 377 SER A C 1
ATOM 3042 O O . SER A 1 377 ? 0.295 11.001 8.652 1.00 40.38 377 SER A O 1
ATOM 3044 N N . GLY A 1 378 ? 0.176 9.314 10.137 1.00 39.12 378 GLY A N 1
ATOM 3045 C CA . GLY A 1 378 ? -1.131 9.692 10.689 1.00 39.12 378 GLY A CA 1
ATOM 3046 C C . GLY A 1 378 ? -1.921 8.577 11.386 1.00 39.12 378 GLY A C 1
ATOM 3047 O O . GLY A 1 378 ? -2.819 8.891 12.158 1.00 39.12 378 GLY A O 1
ATOM 3048 N N . SER A 1 379 ? -1.606 7.288 11.184 1.00 30.16 379 SER A N 1
ATOM 3049 C CA . SER A 1 379 ? -2.286 6.200 11.913 1.00 30.16 379 SER A CA 1
ATOM 3050 C C . SER A 1 379 ? -1.692 5.991 13.314 1.00 30.16 379 SER A C 1
ATOM 3052 O O . SER A 1 379 ? -0.882 5.085 13.535 1.00 30.16 379 SER A O 1
ATOM 3054 N N . THR A 1 380 ? -2.077 6.838 14.265 1.00 34.66 380 THR A N 1
ATOM 3055 C CA . THR A 1 380 ? -1.849 6.602 15.696 1.00 34.66 380 THR A CA 1
ATOM 3056 C C . THR A 1 380 ? -2.730 5.453 16.206 1.00 34.66 380 THR A C 1
ATOM 3058 O O . THR A 1 380 ? -3.869 5.294 15.783 1.00 34.66 380 THR A O 1
ATOM 3061 N N . GLY A 1 381 ? -2.208 4.658 17.148 1.00 36.16 381 GLY A N 1
ATOM 3062 C CA . GLY A 1 381 ? -3.025 3.768 17.983 1.00 36.16 381 GLY A CA 1
ATOM 3063 C C . GLY A 1 381 ? -3.394 2.387 17.419 1.00 36.16 381 GLY A C 1
ATOM 3064 O O . GLY A 1 381 ? -4.554 2.133 17.132 1.00 36.16 381 GLY A O 1
ATOM 3065 N N . MET A 1 382 ? -2.438 1.451 17.408 1.00 30.67 382 MET A N 1
ATOM 3066 C CA . MET A 1 382 ? -2.598 0.087 17.962 1.00 30.67 382 MET A CA 1
ATOM 3067 C C . MET A 1 382 ? -1.202 -0.515 18.214 1.00 30.67 382 MET A C 1
ATOM 3069 O O . MET A 1 382 ? -0.233 -0.167 17.540 1.00 30.67 382 MET A O 1
ATOM 3073 N N . ALA A 1 383 ? -1.065 -1.352 19.246 1.00 26.69 383 ALA A N 1
ATOM 3074 C CA . ALA A 1 383 ? 0.239 -1.648 19.848 1.00 26.69 383 ALA A CA 1
ATOM 3075 C C . ALA A 1 383 ? 1.116 -2.641 19.045 1.00 26.69 383 ALA A C 1
ATOM 3077 O O . ALA A 1 383 ? 0.607 -3.646 18.539 1.00 26.69 383 ALA A O 1
ATOM 3078 N N . PRO A 1 384 ? 2.452 -2.450 19.003 1.00 34.94 384 PRO A N 1
ATOM 3079 C CA . PRO A 1 384 ? 3.378 -3.442 18.462 1.00 34.94 384 PRO A CA 1
ATOM 3080 C C . PRO A 1 384 ? 3.505 -4.640 19.419 1.00 34.94 384 PRO A C 1
ATOM 3082 O O . PRO A 1 384 ? 4.236 -4.602 20.410 1.00 34.94 384 PRO A O 1
ATOM 3085 N N . GLN A 1 385 ? 2.792 -5.725 19.109 1.00 29.47 385 GLN A N 1
ATOM 3086 C CA . GLN A 1 385 ? 2.843 -6.981 19.861 1.00 29.47 385 GLN A CA 1
ATOM 3087 C C . GLN A 1 385 ? 4.286 -7.519 19.933 1.00 29.47 385 GLN A C 1
ATOM 3089 O O . GLN A 1 385 ? 4.910 -7.814 18.912 1.00 29.47 385 GLN A O 1
ATOM 3094 N N . ARG A 1 386 ? 4.823 -7.670 21.151 1.00 31.47 386 ARG A N 1
ATOM 3095 C CA . ARG A 1 386 ? 6.200 -8.139 21.395 1.00 31.47 386 ARG A CA 1
ATOM 3096 C C . ARG A 1 386 ? 6.439 -9.525 20.779 1.00 31.47 386 ARG A C 1
ATOM 3098 O O . ARG A 1 386 ? 5.727 -10.465 21.130 1.00 31.47 386 ARG A O 1
ATOM 3105 N N . ARG A 1 387 ? 7.551 -9.715 20.053 1.00 28.00 387 ARG A N 1
ATOM 3106 C CA . ARG A 1 387 ? 8.318 -10.981 20.091 1.00 28.00 387 ARG A CA 1
ATOM 3107 C C . ARG A 1 387 ? 9.800 -10.797 19.734 1.00 28.00 387 ARG A C 1
ATOM 3109 O O . ARG A 1 387 ? 10.160 -10.442 18.622 1.00 28.00 387 ARG A O 1
ATOM 3116 N N . ARG A 1 388 ? 10.612 -11.047 20.764 1.00 27.83 388 ARG A N 1
ATOM 3117 C CA . ARG A 1 388 ? 12.080 -11.099 20.869 1.00 27.83 388 ARG A CA 1
ATOM 3118 C C . ARG A 1 388 ? 12.836 -11.449 19.576 1.00 27.83 388 ARG A C 1
ATOM 3120 O O . ARG A 1 388 ? 12.632 -12.524 19.021 1.00 27.83 388 ARG A O 1
ATOM 3127 N N . SER A 1 389 ? 13.832 -10.628 19.242 1.00 26.17 389 SER A N 1
ATOM 3128 C CA . SER A 1 389 ? 15.065 -11.108 18.603 1.00 26.17 389 SER A CA 1
ATOM 3129 C C . SER A 1 389 ? 15.966 -11.748 19.666 1.00 26.17 389 SER A C 1
ATOM 3131 O O . SER A 1 389 ? 15.994 -11.297 20.812 1.00 26.17 389 SER A O 1
ATOM 3133 N N . SER A 1 390 ? 16.720 -12.784 19.309 1.00 26.20 390 SER A N 1
ATOM 3134 C CA . SER A 1 390 ? 17.752 -13.386 20.168 1.00 26.20 390 SER A CA 1
ATOM 3135 C C . SER A 1 390 ? 18.968 -13.759 19.323 1.00 26.20 390 SER A C 1
ATOM 3137 O O . SER A 1 390 ? 18.820 -14.092 18.147 1.00 26.20 390 SER A O 1
ATOM 3139 N N . SER A 1 391 ? 20.162 -13.635 19.900 1.00 28.97 391 SER A N 1
ATOM 3140 C CA . SER A 1 391 ? 21.432 -13.620 19.163 1.00 28.97 391 SER A CA 1
ATOM 3141 C C . SER A 1 391 ? 22.255 -14.901 19.336 1.00 28.97 391 SER A C 1
ATOM 3143 O O . SER A 1 391 ? 22.163 -15.561 20.362 1.00 28.97 391 SER A O 1
ATOM 3145 N N . ALA A 1 392 ? 23.155 -15.116 18.369 1.00 28.73 392 ALA A N 1
ATOM 3146 C CA . ALA A 1 392 ? 24.400 -15.893 18.444 1.00 28.73 392 ALA A CA 1
ATOM 3147 C C . ALA A 1 392 ? 24.357 -17.440 18.529 1.00 28.73 392 ALA A C 1
ATOM 3149 O O . ALA A 1 392 ? 24.098 -18.023 19.571 1.00 28.73 392 ALA A O 1
ATOM 3150 N N . THR A 1 393 ? 24.829 -18.063 17.439 1.00 33.53 393 THR A N 1
ATOM 3151 C CA . THR A 1 393 ? 25.696 -19.269 17.374 1.00 33.53 393 THR A CA 1
ATOM 3152 C C . THR A 1 393 ? 26.304 -19.260 15.959 1.00 33.53 393 THR A C 1
ATOM 3154 O O . THR A 1 393 ? 25.548 -19.301 14.994 1.00 33.53 393 THR A O 1
ATOM 3157 N N . LEU A 1 394 ? 27.565 -18.874 15.718 1.00 33.91 394 LEU A N 1
ATOM 3158 C CA . LEU A 1 394 ? 28.858 -19.543 15.973 1.00 33.91 394 LEU A CA 1
ATOM 3159 C C . LEU A 1 394 ? 29.058 -20.894 15.242 1.00 33.91 394 LEU A C 1
ATOM 3161 O O . LEU A 1 394 ? 28.374 -21.864 15.532 1.00 33.91 394 LEU A O 1
ATOM 3165 N N . PHE A 1 395 ? 30.072 -20.907 14.355 1.00 34.97 395 PHE A N 1
ATOM 3166 C CA . PHE A 1 395 ? 30.638 -22.008 13.538 1.00 34.97 395 PHE A CA 1
ATOM 3167 C C . PHE A 1 395 ? 29.740 -22.693 12.475 1.00 34.97 395 PHE A C 1
ATOM 3169 O O . PHE A 1 395 ? 28.667 -23.196 12.774 1.00 34.97 395 PHE A O 1
ATOM 3176 N N . GLY A 1 396 ? 30.212 -22.776 11.210 1.00 28.84 396 GLY A N 1
ATOM 3177 C CA . GLY A 1 396 ? 29.422 -23.408 10.126 1.00 28.84 396 GLY A CA 1
ATOM 3178 C C . GLY A 1 396 ? 29.923 -23.376 8.660 1.00 28.84 396 GLY A C 1
ATOM 3179 O O . GLY A 1 396 ? 29.101 -23.225 7.769 1.00 28.84 396 GLY A O 1
ATOM 3180 N N . ARG A 1 397 ? 31.233 -23.514 8.385 1.00 38.06 397 ARG A N 1
ATOM 3181 C CA . ARG A 1 397 ? 31.852 -23.846 7.062 1.00 38.06 397 ARG A CA 1
ATOM 3182 C C . ARG A 1 397 ? 31.310 -23.200 5.753 1.00 38.06 397 ARG A C 1
ATOM 3184 O O . ARG A 1 397 ? 30.459 -23.737 5.055 1.00 38.06 397 ARG A O 1
ATOM 3191 N N . MET A 1 398 ? 32.003 -22.141 5.334 1.00 26.17 398 MET A N 1
ATOM 3192 C CA . MET A 1 398 ? 32.558 -21.900 3.982 1.00 26.17 398 MET A CA 1
ATOM 3193 C C . MET A 1 398 ? 32.079 -22.769 2.784 1.00 26.17 398 MET A C 1
ATOM 3195 O O . MET A 1 398 ? 32.519 -23.902 2.615 1.00 26.17 398 MET A O 1
ATOM 3199 N N . THR A 1 399 ? 31.370 -22.149 1.830 1.00 30.72 399 THR A N 1
ATOM 3200 C CA . THR A 1 399 ? 31.533 -22.410 0.380 1.00 30.72 399 THR A CA 1
ATOM 3201 C C . THR A 1 399 ? 31.502 -21.079 -0.382 1.00 30.72 399 THR A C 1
ATOM 3203 O O . THR A 1 399 ? 30.639 -20.240 -0.130 1.00 30.72 399 THR A O 1
ATOM 3206 N N . GLN A 1 400 ? 32.442 -20.845 -1.305 1.00 35.59 400 GLN A N 1
ATOM 3207 C CA . GLN A 1 400 ? 32.350 -19.698 -2.219 1.00 35.59 400 GLN A CA 1
ATOM 3208 C C . GLN A 1 400 ? 31.387 -20.007 -3.372 1.00 35.59 400 GLN A C 1
ATOM 3210 O O . GLN A 1 400 ? 31.400 -21.105 -3.926 1.00 35.59 400 GLN A O 1
ATOM 3215 N N . SER A 1 401 ? 30.603 -19.015 -3.801 1.00 26.73 401 SER A N 1
ATOM 3216 C CA . SER A 1 401 ? 29.909 -19.031 -5.097 1.00 26.73 401 SER A CA 1
ATOM 3217 C C . SER A 1 401 ? 29.602 -17.610 -5.569 1.00 26.73 401 SER A C 1
ATOM 3219 O O . SER A 1 401 ? 28.558 -17.030 -5.278 1.00 26.73 401 SER A O 1
ATOM 3221 N N . PHE A 1 402 ? 30.545 -17.033 -6.312 1.00 30.67 402 PHE A N 1
ATOM 3222 C CA . PHE A 1 402 ? 30.433 -15.699 -6.896 1.00 30.67 402 PHE A CA 1
ATOM 3223 C C . PHE A 1 402 ? 29.411 -15.683 -8.047 1.00 30.67 402 PHE A C 1
ATOM 3225 O O . PHE A 1 402 ? 29.696 -16.181 -9.137 1.00 30.67 402 PHE A O 1
ATOM 3232 N N . ARG A 1 403 ? 28.227 -15.090 -7.822 1.00 34.50 403 ARG A N 1
ATOM 3233 C CA . ARG A 1 403 ? 27.329 -14.565 -8.877 1.00 34.50 403 ARG A CA 1
ATOM 3234 C C . ARG A 1 403 ? 26.242 -13.662 -8.292 1.00 34.50 403 ARG A C 1
ATOM 3236 O O . ARG A 1 403 ? 25.204 -14.127 -7.831 1.00 34.50 403 ARG A O 1
ATOM 3243 N N . GLY A 1 404 ? 26.468 -12.352 -8.354 1.00 29.33 404 GLY A N 1
ATOM 3244 C CA . GLY A 1 404 ? 25.447 -11.366 -8.005 1.00 29.33 404 GLY A CA 1
ATOM 3245 C C . GLY A 1 404 ? 24.277 -11.373 -8.995 1.00 29.33 404 GLY A C 1
ATOM 3246 O O . GLY A 1 404 ? 24.472 -11.393 -10.210 1.00 29.33 404 GLY A O 1
ATOM 3247 N N . THR A 1 405 ? 23.055 -11.306 -8.468 1.00 28.19 405 THR A N 1
ATOM 3248 C CA . THR A 1 405 ? 21.851 -10.912 -9.215 1.00 28.19 405 THR A CA 1
ATOM 3249 C C . THR A 1 405 ? 21.065 -9.940 -8.340 1.00 28.19 405 THR A C 1
ATOM 3251 O O . THR A 1 405 ? 20.846 -10.262 -7.172 1.00 28.19 405 THR A O 1
ATOM 3254 N N . PRO A 1 406 ? 20.669 -8.754 -8.835 1.00 32.19 406 PRO A N 1
ATOM 3255 C CA . PRO A 1 406 ? 19.908 -7.815 -8.022 1.00 32.19 406 PRO A CA 1
ATOM 3256 C C . PRO A 1 406 ? 18.522 -8.393 -7.713 1.00 32.19 406 PRO A C 1
ATOM 3258 O O . PRO A 1 406 ? 17.880 -8.973 -8.595 1.00 32.19 406 PRO A O 1
ATOM 3261 N N . GLN A 1 407 ? 18.047 -8.222 -6.477 1.00 33.19 407 GLN A N 1
ATOM 3262 C CA . GLN A 1 407 ? 16.706 -8.628 -6.057 1.00 33.19 407 GLN A CA 1
ATOM 3263 C C . GLN A 1 407 ? 15.638 -7.851 -6.844 1.00 33.19 407 GLN A C 1
ATOM 3265 O O . GLN A 1 407 ? 15.222 -6.757 -6.469 1.00 33.19 407 GLN A O 1
ATOM 3270 N N . GLY A 1 408 ? 15.174 -8.437 -7.949 1.00 31.31 408 GLY A N 1
ATOM 3271 C CA . GLY A 1 408 ? 14.029 -7.931 -8.696 1.00 31.31 408 GLY A CA 1
ATOM 3272 C C . GLY A 1 408 ? 12.759 -8.024 -7.851 1.00 31.31 408 GLY A C 1
ATOM 3273 O O . GLY A 1 408 ? 12.390 -9.114 -7.415 1.00 31.31 408 GLY A O 1
ATOM 3274 N N . VAL A 1 409 ? 12.096 -6.885 -7.640 1.00 38.25 409 VAL A N 1
ATOM 3275 C CA . VAL A 1 409 ? 10.861 -6.770 -6.850 1.00 38.25 409 VAL A CA 1
ATOM 3276 C C . VAL A 1 409 ? 9.794 -7.731 -7.389 1.00 38.25 409 VAL A C 1
ATOM 3278 O O . VAL A 1 409 ? 9.362 -7.612 -8.538 1.00 38.25 409 VAL A O 1
ATOM 3281 N N . ASN A 1 410 ? 9.361 -8.685 -6.560 1.00 34.50 410 ASN A N 1
ATOM 3282 C CA . ASN A 1 410 ? 8.227 -9.549 -6.888 1.00 34.50 410 ASN A CA 1
ATOM 3283 C C . ASN A 1 410 ? 6.931 -8.737 -6.802 1.00 34.50 410 ASN A C 1
ATOM 3285 O O . ASN A 1 410 ? 6.688 -8.045 -5.820 1.00 34.50 410 ASN A O 1
ATOM 3289 N N . LEU A 1 411 ? 6.098 -8.834 -7.839 1.00 41.06 411 LEU A N 1
ATOM 3290 C CA . LEU A 1 411 ? 4.875 -8.044 -7.979 1.00 41.06 411 LEU A CA 1
ATOM 3291 C C . LEU A 1 411 ? 3.670 -8.970 -8.202 1.00 41.06 411 LEU A C 1
ATOM 3293 O O . LEU A 1 411 ? 3.074 -8.990 -9.279 1.00 41.06 411 LEU A O 1
ATOM 3297 N N . ALA A 1 412 ? 3.334 -9.760 -7.178 1.00 40.06 412 ALA A N 1
ATOM 3298 C CA . ALA A 1 412 ? 2.144 -10.622 -7.161 1.00 40.06 412 ALA A CA 1
ATOM 3299 C C . ALA A 1 412 ? 0.824 -9.816 -7.152 1.00 40.06 412 ALA A C 1
ATOM 3301 O O . ALA A 1 412 ? -0.211 -10.284 -7.616 1.00 40.06 412 ALA A O 1
ATOM 3302 N N . LEU A 1 413 ? 0.888 -8.564 -6.689 1.00 46.00 413 LEU A N 1
ATOM 3303 C CA . LEU A 1 413 ? -0.231 -7.707 -6.281 1.00 46.00 413 LEU A CA 1
ATOM 3304 C C . LEU A 1 413 ? -1.269 -7.334 -7.365 1.00 46.00 413 LEU A C 1
ATOM 3306 O O . LEU A 1 413 ? -2.315 -6.788 -7.035 1.00 46.00 413 LEU A O 1
ATOM 3310 N N . ILE A 1 414 ? -1.010 -7.596 -8.651 1.00 46.78 414 ILE A N 1
ATOM 3311 C CA . ILE A 1 414 ? -1.887 -7.174 -9.769 1.00 46.78 414 ILE A CA 1
ATOM 3312 C C . ILE A 1 414 ? -2.568 -8.385 -10.445 1.00 46.78 414 ILE A C 1
ATOM 3314 O O . ILE A 1 414 ? -2.885 -8.359 -11.635 1.00 46.78 414 ILE A O 1
ATOM 3318 N N . ASN A 1 415 ? -2.717 -9.503 -9.727 1.00 37.94 415 ASN A N 1
ATOM 3319 C CA . ASN A 1 415 ? -3.184 -10.791 -10.264 1.00 37.94 415 ASN A CA 1
ATOM 3320 C C . ASN A 1 415 ? -4.617 -11.177 -9.832 1.00 37.94 415 ASN A C 1
ATOM 3322 O O . ASN A 1 415 ? -4.969 -12.348 -9.892 1.00 37.94 415 ASN A O 1
ATOM 3326 N N . GLY A 1 416 ? -5.430 -10.210 -9.389 1.00 35.22 416 GLY A N 1
ATOM 3327 C CA . GLY A 1 416 ? -6.869 -10.382 -9.116 1.00 35.22 416 GLY A CA 1
ATOM 3328 C C . GLY A 1 416 ? -7.244 -11.089 -7.806 1.00 35.22 416 GLY A C 1
ATOM 3329 O O . GLY A 1 416 ? -8.402 -11.035 -7.408 1.00 35.22 416 GLY A O 1
ATOM 3330 N N . SER A 1 417 ? -6.291 -11.709 -7.106 1.00 28.94 417 SER A N 1
ATOM 3331 C CA . SER A 1 417 ? -6.553 -12.390 -5.833 1.00 28.94 417 SER A CA 1
ATOM 3332 C C . SER A 1 417 ? -6.781 -11.388 -4.693 1.00 28.94 417 SER A C 1
ATOM 3334 O O . SER A 1 417 ? -5.833 -10.783 -4.187 1.00 28.94 417 SER A O 1
ATOM 3336 N N . MET A 1 418 ? -8.040 -11.207 -4.281 1.00 33.81 418 MET A N 1
ATOM 3337 C CA . MET A 1 418 ? -8.406 -10.455 -3.074 1.00 33.81 418 MET A CA 1
ATOM 3338 C C . MET A 1 418 ? -8.253 -11.332 -1.825 1.00 33.81 418 MET A C 1
ATOM 3340 O O . MET A 1 418 ? -9.232 -11.724 -1.198 1.00 33.81 418 MET A O 1
ATOM 3344 N N . VAL A 1 419 ? -7.007 -11.644 -1.464 1.00 31.11 419 VAL A N 1
ATOM 3345 C CA . VAL A 1 419 ? -6.674 -12.353 -0.221 1.00 31.11 419 VAL A CA 1
ATOM 3346 C C . VAL A 1 419 ? -5.897 -11.422 0.703 1.00 31.11 419 VAL A C 1
ATOM 3348 O O . VAL A 1 419 ? -4.849 -10.891 0.337 1.00 31.11 419 VAL A O 1
ATOM 3351 N N . SER A 1 420 ? -6.414 -11.240 1.920 1.00 36.78 420 SER A N 1
ATOM 3352 C CA . SER A 1 420 ? -5.720 -10.523 2.989 1.00 36.78 420 SER A CA 1
ATOM 3353 C C . SER A 1 420 ? -4.487 -11.319 3.427 1.00 36.78 420 SER A C 1
ATOM 3355 O O . SER A 1 420 ? -4.596 -12.340 4.104 1.00 36.78 420 SER A O 1
ATOM 3357 N N . GLY A 1 421 ? -3.306 -10.871 3.001 1.00 29.09 421 GLY A N 1
ATOM 3358 C CA . GLY A 1 421 ? -2.028 -11.504 3.308 1.00 29.09 421 GLY A CA 1
ATOM 3359 C C . GLY A 1 421 ? -0.918 -10.463 3.395 1.00 29.09 421 GLY A C 1
ATOM 3360 O O . GLY A 1 421 ? -0.700 -9.696 2.459 1.00 29.09 421 GLY A O 1
ATOM 3361 N N . VAL A 1 422 ? -0.215 -10.428 4.528 1.00 35.56 422 VAL A N 1
ATOM 3362 C CA . VAL A 1 422 ? 0.862 -9.462 4.789 1.00 35.56 422 VAL A CA 1
ATOM 3363 C C . VAL A 1 422 ? 2.155 -9.916 4.099 1.00 35.56 422 VAL A C 1
ATOM 3365 O O . VAL A 1 422 ? 3.097 -10.368 4.745 1.00 35.56 422 VAL A O 1
ATOM 3368 N N . GLU A 1 423 ? 2.214 -9.796 2.769 1.00 34.38 423 GLU A N 1
ATOM 3369 C CA . GLU A 1 423 ? 3.497 -9.736 2.060 1.00 34.38 423 GLU A CA 1
ATOM 3370 C C . GLU A 1 423 ? 3.995 -8.288 2.045 1.00 34.38 423 GLU A C 1
ATOM 3372 O O . GLU A 1 423 ? 3.428 -7.405 1.399 1.00 34.38 423 GLU A O 1
ATOM 3377 N N . THR A 1 424 ? 5.070 -8.046 2.793 1.00 39.78 424 THR A N 1
ATOM 3378 C CA . THR A 1 424 ? 5.630 -6.718 3.038 1.00 39.78 424 THR A CA 1
ATOM 3379 C C . THR A 1 424 ? 6.258 -6.120 1.775 1.00 39.78 424 THR A C 1
ATOM 3381 O O . THR A 1 424 ? 7.478 -6.169 1.587 1.00 39.78 424 THR A O 1
ATOM 3384 N N . LEU A 1 425 ? 5.449 -5.455 0.940 1.00 47.81 425 LEU A N 1
ATOM 3385 C CA . LEU A 1 425 ? 5.963 -4.318 0.175 1.00 47.81 425 LEU A CA 1
ATOM 3386 C C . LEU A 1 425 ? 6.653 -3.388 1.178 1.00 47.81 425 LEU A C 1
ATOM 3388 O O . LEU A 1 425 ? 6.068 -3.010 2.194 1.00 47.81 425 LEU A O 1
ATOM 3392 N N . ARG A 1 426 ? 7.932 -3.101 0.923 1.00 52.34 426 ARG A N 1
ATOM 3393 C CA . ARG A 1 426 ? 8.825 -2.377 1.832 1.00 52.34 426 ARG A CA 1
ATOM 3394 C C . ARG A 1 426 ? 8.294 -0.957 2.024 1.00 52.34 426 ARG A C 1
ATOM 3396 O O . ARG A 1 426 ? 8.622 -0.086 1.229 1.00 52.34 426 ARG A O 1
ATOM 3403 N N . GLN A 1 427 ? 7.452 -0.762 3.040 1.00 63.47 427 GLN A N 1
ATOM 3404 C CA . GLN A 1 427 ? 6.755 0.495 3.300 1.00 63.47 427 GLN A CA 1
ATOM 3405 C C . GLN A 1 427 ? 7.758 1.643 3.428 1.00 63.47 427 GLN A C 1
ATOM 3407 O O . GLN A 1 427 ? 8.511 1.714 4.403 1.00 63.47 427 GLN A O 1
ATOM 3412 N N . VAL A 1 428 ? 7.761 2.521 2.430 1.00 72.75 428 VAL A N 1
ATOM 3413 C CA . VAL A 1 428 ? 8.718 3.613 2.297 1.00 72.75 428 VAL A CA 1
ATOM 3414 C C . VAL A 1 428 ? 8.275 4.783 3.165 1.00 72.75 428 VAL A C 1
ATOM 3416 O O . VAL A 1 428 ? 7.100 5.165 3.181 1.00 72.75 428 VAL A O 1
ATOM 3419 N N . GLU A 1 429 ? 9.234 5.363 3.877 1.00 70.44 429 GLU A N 1
ATOM 3420 C CA . GLU A 1 429 ? 9.083 6.669 4.504 1.00 70.44 429 GLU A CA 1
ATOM 3421 C C . GLU A 1 429 ? 9.177 7.738 3.411 1.00 70.44 429 GLU A C 1
ATOM 3423 O O . GLU A 1 429 ? 10.242 7.989 2.849 1.00 70.44 429 GLU A O 1
ATOM 3428 N N . ALA A 1 430 ? 8.023 8.278 3.028 1.00 78.12 430 ALA A N 1
ATOM 3429 C CA . ALA A 1 430 ? 7.896 9.155 1.875 1.00 78.12 430 ALA A CA 1
ATOM 3430 C C . ALA A 1 430 ? 8.377 10.572 2.202 1.00 78.12 430 ALA A C 1
ATOM 3432 O O . ALA A 1 430 ? 7.822 11.226 3.086 1.00 78.12 430 ALA A O 1
ATOM 3433 N N . LYS A 1 431 ? 9.354 11.079 1.446 1.00 85.31 431 LYS A N 1
ATOM 3434 C CA . LYS A 1 431 ? 9.723 12.501 1.492 1.00 85.31 431 LYS A CA 1
ATOM 3435 C C . LYS A 1 431 ? 8.649 13.365 0.815 1.00 85.31 431 LYS A C 1
ATOM 3437 O O . LYS A 1 431 ? 7.869 12.881 -0.008 1.00 85.31 431 LYS A O 1
ATOM 3442 N N . TYR A 1 432 ? 8.628 14.658 1.146 1.00 86.69 432 TYR A N 1
ATOM 3443 C CA . TYR A 1 432 ? 7.597 15.615 0.719 1.00 86.69 432 TYR A CA 1
ATOM 3444 C C . TYR A 1 432 ? 7.227 15.566 -0.785 1.00 86.69 432 TYR A C 1
ATOM 3446 O O . TYR A 1 432 ? 6.029 15.496 -1.071 1.00 86.69 432 TYR A O 1
ATOM 3454 N N . PRO A 1 433 ? 8.171 15.486 -1.754 1.00 88.44 433 PRO A N 1
ATOM 3455 C CA . PRO A 1 433 ? 7.816 15.419 -3.178 1.00 88.44 433 PRO A CA 1
ATOM 3456 C C . PRO A 1 433 ? 6.932 14.215 -3.545 1.00 88.44 433 PRO A C 1
ATOM 3458 O O . PRO A 1 433 ? 6.053 14.327 -4.395 1.00 88.44 433 PRO A O 1
ATOM 3461 N N . ALA A 1 434 ? 7.105 13.072 -2.875 1.00 89.56 434 ALA A N 1
ATOM 3462 C CA . ALA A 1 434 ? 6.298 11.874 -3.112 1.00 89.56 434 ALA A CA 1
ATOM 3463 C C . ALA A 1 434 ? 4.878 11.979 -2.527 1.00 89.56 434 ALA A C 1
ATOM 3465 O O . ALA A 1 434 ? 3.944 11.369 -3.054 1.00 89.56 434 ALA A O 1
ATOM 3466 N N . LEU A 1 435 ? 4.706 12.757 -1.453 1.00 90.50 435 LEU A N 1
ATOM 3467 C CA . LEU A 1 435 ? 3.396 13.065 -0.877 1.00 90.50 435 LEU A CA 1
ATOM 3468 C C . LEU A 1 435 ? 2.632 14.058 -1.765 1.00 90.50 435 LEU A C 1
ATOM 3470 O O . LEU A 1 435 ? 1.462 13.820 -2.065 1.00 90.50 435 LEU A O 1
ATOM 3474 N N . LEU A 1 436 ? 3.313 15.095 -2.263 1.00 91.44 436 LEU A N 1
ATOM 3475 C CA . LEU A 1 436 ? 2.752 16.047 -3.224 1.00 91.44 436 LEU A CA 1
ATOM 3476 C C . LEU A 1 436 ? 2.344 15.349 -4.534 1.00 91.44 436 LEU A C 1
ATOM 3478 O O . LEU A 1 436 ? 1.215 15.518 -4.986 1.00 91.44 436 LEU A O 1
ATOM 3482 N N . PHE A 1 437 ? 3.197 14.476 -5.079 1.00 94.44 437 PHE A N 1
ATOM 3483 C CA . PHE A 1 437 ? 2.890 13.661 -6.262 1.00 94.44 437 PHE A CA 1
ATOM 3484 C C . PHE A 1 437 ? 1.645 12.781 -6.077 1.00 94.44 437 PHE A C 1
ATOM 3486 O O . PHE A 1 437 ? 0.806 12.677 -6.972 1.00 94.44 437 PHE A O 1
ATOM 3493 N N . LYS A 1 438 ? 1.488 12.169 -4.894 1.00 92.94 438 LYS A N 1
ATOM 3494 C CA . LYS A 1 438 ? 0.288 11.397 -4.539 1.00 92.94 438 LYS A CA 1
ATOM 3495 C C . LYS A 1 438 ? -0.961 12.289 -4.521 1.00 92.94 438 LYS A C 1
ATOM 3497 O O . LYS A 1 438 ? -1.984 11.881 -5.059 1.00 92.94 438 LYS A O 1
ATOM 3502 N N . GLN A 1 439 ? -0.883 13.484 -3.930 1.00 93.75 439 GLN A N 1
ATOM 3503 C CA . GLN A 1 439 ? -1.999 14.437 -3.870 1.00 93.75 439 GLN A CA 1
ATOM 3504 C C . GLN A 1 439 ? -2.391 14.949 -5.265 1.00 93.75 439 GLN A C 1
ATOM 3506 O O . GLN A 1 439 ? -3.573 14.958 -5.603 1.00 93.75 439 GLN A O 1
ATOM 3511 N N . GLN A 1 440 ? -1.404 15.303 -6.094 1.00 94.38 440 GLN A N 1
ATOM 3512 C CA . GLN A 1 440 ? -1.608 15.690 -7.491 1.00 94.38 440 GLN A CA 1
ATOM 3513 C C . GLN A 1 440 ? -2.302 14.565 -8.274 1.00 94.38 440 GLN A C 1
ATOM 3515 O O . GLN A 1 440 ? -3.294 14.824 -8.947 1.00 94.38 440 GLN A O 1
ATOM 3520 N N . LEU A 1 441 ? -1.855 13.308 -8.142 1.00 94.75 441 LEU A N 1
ATOM 3521 C CA . LEU A 1 441 ? -2.506 12.168 -8.800 1.00 94.75 441 LEU A CA 1
ATOM 3522 C C . LEU A 1 441 ? -3.965 11.960 -8.365 1.00 94.75 441 LEU A C 1
ATOM 3524 O O . LEU A 1 441 ? -4.781 11.616 -9.217 1.00 94.75 441 LEU A O 1
ATOM 3528 N N . THR A 1 442 ? -4.317 12.194 -7.095 1.00 94.75 442 THR A N 1
ATOM 3529 C CA . THR A 1 442 ? -5.723 12.164 -6.646 1.00 94.75 442 THR A CA 1
ATOM 3530 C C . THR A 1 442 ? -6.561 13.217 -7.377 1.00 94.75 442 THR A C 1
ATOM 3532 O O . THR A 1 442 ? -7.547 12.866 -8.021 1.00 94.75 442 THR A O 1
ATOM 3535 N N . ALA A 1 443 ? -6.122 14.480 -7.374 1.00 95.19 443 ALA A N 1
ATOM 3536 C CA . ALA A 1 443 ? -6.831 15.568 -8.054 1.00 95.19 443 ALA A CA 1
ATOM 3537 C C . ALA A 1 443 ? -6.937 15.345 -9.578 1.00 95.19 443 ALA A C 1
ATOM 3539 O O . ALA A 1 443 ? -7.927 15.717 -10.206 1.00 95.19 443 ALA A O 1
ATOM 3540 N N . TYR A 1 444 ? -5.941 14.690 -10.185 1.00 93.50 444 TYR A N 1
ATOM 3541 C CA . TYR A 1 444 ? -5.985 14.281 -11.590 1.00 93.50 444 TYR A CA 1
ATOM 3542 C C . TYR A 1 444 ? -7.017 13.177 -11.862 1.00 93.50 444 TYR A C 1
ATOM 3544 O O . TYR A 1 444 ? -7.734 13.262 -12.856 1.00 93.50 444 TYR A O 1
ATOM 3552 N N . VAL A 1 445 ? -7.137 12.169 -10.990 1.00 95.81 445 VAL A N 1
ATOM 3553 C CA . VAL A 1 445 ? -8.188 11.137 -11.087 1.00 95.81 445 VAL A CA 1
ATOM 3554 C C . VAL A 1 445 ? -9.579 11.775 -11.006 1.00 95.81 445 VAL A C 1
ATOM 3556 O O . VAL A 1 445 ? -10.435 11.483 -11.840 1.00 95.81 445 VAL A O 1
ATOM 3559 N N . GLU A 1 446 ? -9.782 12.699 -10.065 1.00 95.44 446 GLU A N 1
ATOM 3560 C CA . GLU A 1 446 ? -11.038 13.442 -9.893 1.00 95.44 446 GLU A CA 1
ATOM 3561 C C . GLU A 1 446 ? -11.362 14.326 -11.111 1.00 95.44 446 GLU A C 1
ATOM 3563 O O . GLU A 1 446 ? -12.479 14.260 -11.633 1.00 95.44 446 GLU A O 1
ATOM 3568 N N . LYS A 1 447 ? -10.381 15.085 -11.628 1.00 94.31 447 LYS A N 1
ATOM 3569 C CA . LYS A 1 447 ? -10.531 15.914 -12.839 1.00 94.31 447 LYS A CA 1
ATOM 3570 C C . LYS A 1 447 ? -10.934 15.075 -14.053 1.00 94.31 447 LYS A C 1
ATOM 3572 O O . LYS A 1 447 ? -11.905 15.412 -14.727 1.00 94.31 447 LYS A O 1
ATOM 3577 N N . ILE A 1 448 ? -10.215 13.984 -14.330 1.00 94.62 448 ILE A N 1
ATOM 3578 C CA . ILE A 1 448 ? -10.475 13.138 -15.505 1.00 94.62 448 ILE A CA 1
ATOM 3579 C C . ILE A 1 448 ? -11.849 12.459 -15.393 1.00 94.62 448 ILE A C 1
ATOM 3581 O O . ILE A 1 448 ? -12.591 12.419 -16.373 1.00 94.62 448 ILE A O 1
ATOM 3585 N N . TYR A 1 449 ? -12.225 11.976 -14.204 1.00 95.06 449 TYR A N 1
ATOM 3586 C CA . TYR A 1 449 ? -13.558 11.413 -13.970 1.00 95.06 449 TYR A CA 1
ATOM 3587 C C . TYR A 1 449 ? -14.672 12.446 -14.207 1.00 95.06 449 TYR A C 1
ATOM 3589 O O . TYR A 1 449 ? -15.668 12.133 -14.860 1.00 95.06 449 TYR A O 1
ATOM 3597 N N . GLY A 1 450 ? -14.486 13.687 -13.741 1.00 94.69 450 GLY A N 1
ATOM 3598 C CA . GLY A 1 450 ? -15.400 14.798 -14.016 1.00 94.69 450 GLY A CA 1
ATOM 3599 C C . GLY A 1 450 ? -15.569 15.071 -15.513 1.00 94.69 450 GLY A C 1
ATOM 3600 O O . GLY A 1 450 ? -16.698 15.144 -15.989 1.00 94.69 450 GLY A O 1
ATOM 3601 N N . MET A 1 451 ? -14.464 15.130 -16.266 1.00 94.19 451 MET A N 1
ATOM 3602 C CA . MET A 1 451 ? -14.489 15.339 -17.721 1.00 94.19 451 MET A CA 1
ATOM 3603 C C . MET A 1 451 ? -15.264 14.234 -18.457 1.00 94.19 451 MET A C 1
ATOM 3605 O O . MET A 1 451 ? -16.157 14.546 -19.240 1.00 94.19 451 MET A O 1
ATOM 3609 N N . ILE A 1 452 ? -14.996 12.954 -18.159 1.00 94.31 452 ILE A N 1
ATOM 3610 C CA . ILE A 1 452 ? -15.721 11.822 -18.771 1.00 94.31 452 ILE A CA 1
ATOM 3611 C C . ILE A 1 452 ? -17.215 11.884 -18.429 1.00 94.31 452 ILE A C 1
ATOM 3613 O O . ILE A 1 452 ? -18.056 11.741 -19.313 1.00 94.31 452 ILE A O 1
ATOM 3617 N N . ARG A 1 453 ? -17.562 12.121 -17.156 1.00 94.69 453 ARG A N 1
ATOM 3618 C CA . ARG A 1 453 ? -18.958 12.251 -16.707 1.00 94.69 453 ARG A CA 1
ATOM 3619 C C . ARG A 1 453 ? -19.688 13.351 -17.477 1.00 94.69 453 ARG A C 1
ATOM 3621 O O . ARG A 1 453 ? -20.821 13.147 -17.904 1.00 94.69 453 ARG A O 1
ATOM 3628 N N . ASP A 1 454 ? -19.055 14.509 -17.638 1.00 93.56 454 ASP A N 1
ATOM 3629 C CA . ASP A 1 454 ? -19.687 15.672 -18.255 1.00 93.56 454 ASP A CA 1
ATOM 3630 C C . ASP A 1 454 ? -19.753 15.555 -19.785 1.00 93.56 454 ASP A C 1
ATOM 3632 O O . ASP A 1 454 ? -20.699 16.066 -20.380 1.00 93.56 454 ASP A O 1
ATOM 3636 N N . ASN A 1 455 ? -18.835 14.819 -20.419 1.00 93.06 455 ASN A N 1
ATOM 3637 C CA . ASN A 1 455 ? -18.920 14.460 -21.837 1.00 93.06 455 ASN A CA 1
ATOM 3638 C C . ASN A 1 455 ? -20.021 13.425 -22.099 1.00 93.06 455 ASN A C 1
ATOM 3640 O O . ASN A 1 455 ? -20.947 13.710 -22.859 1.00 93.06 455 ASN A O 1
ATOM 3644 N N . LEU A 1 456 ? -20.031 12.306 -21.364 1.00 92.75 456 LEU A N 1
ATOM 3645 C CA . LEU A 1 456 ? -21.107 11.311 -21.444 1.00 92.75 456 LEU A CA 1
ATOM 3646 C C . LEU A 1 456 ? -22.484 11.925 -21.151 1.00 92.75 456 LEU A C 1
ATOM 3648 O O . LEU A 1 456 ? -23.469 11.554 -21.783 1.00 92.75 456 LEU A O 1
ATOM 3652 N N . LYS A 1 457 ? -22.577 12.908 -20.244 1.00 93.44 457 LYS A N 1
ATOM 3653 C CA . LYS A 1 457 ? -23.822 13.655 -20.016 1.00 93.44 457 LYS A CA 1
ATOM 3654 C C . LYS A 1 457 ? -24.262 14.434 -21.263 1.00 93.44 457 LYS A C 1
ATOM 3656 O O . LYS A 1 457 ? -25.432 14.341 -21.623 1.00 93.44 457 LYS A O 1
ATOM 3661 N N . LYS A 1 458 ? -23.360 15.165 -21.936 1.00 92.44 458 LYS A N 1
ATOM 3662 C CA . LYS A 1 458 ? -23.671 15.879 -23.196 1.00 92.44 458 LYS A CA 1
ATOM 3663 C C . LYS A 1 458 ? -24.130 14.914 -24.295 1.00 92.44 458 LYS A C 1
ATOM 3665 O O . LYS A 1 458 ? -25.070 15.234 -25.012 1.00 92.44 458 LYS A O 1
ATOM 3670 N N . GLU A 1 459 ? -23.483 13.755 -24.413 1.00 90.50 459 GLU A N 1
ATOM 3671 C CA . GLU A 1 459 ? -23.785 12.727 -25.421 1.00 90.50 459 GLU A CA 1
ATOM 3672 C C . GLU A 1 459 ? -25.141 12.044 -25.170 1.00 90.50 459 GLU A C 1
ATOM 3674 O O . GLU A 1 459 ? -25.936 11.868 -26.092 1.00 90.50 459 GLU A O 1
ATOM 3679 N N . ILE A 1 460 ? -25.428 11.678 -23.917 1.00 92.44 460 ILE A N 1
ATOM 3680 C CA . ILE A 1 460 ? -26.586 10.848 -23.556 1.00 92.44 460 ILE A CA 1
ATOM 3681 C C . ILE A 1 460 ? -27.856 11.683 -23.320 1.00 92.44 460 ILE A C 1
ATOM 3683 O O . ILE A 1 460 ? -28.950 11.214 -23.631 1.00 92.44 460 ILE A O 1
ATOM 3687 N N . SER A 1 461 ? -27.761 12.920 -22.813 1.00 93.12 461 SER A N 1
ATOM 3688 C CA . SER A 1 461 ? -28.939 13.771 -22.566 1.00 93.12 461 SER A CA 1
ATOM 3689 C C . SER A 1 461 ? -29.879 13.973 -23.773 1.00 93.12 461 SER A C 1
ATOM 3691 O O . SER A 1 461 ? -31.084 13.815 -23.570 1.00 93.12 461 SER A O 1
ATOM 3693 N N . PRO A 1 462 ? -29.419 14.280 -25.007 1.00 92.50 462 PRO A N 1
ATOM 3694 C CA . PRO A 1 462 ? -30.324 14.406 -26.154 1.00 92.50 462 PRO A CA 1
ATOM 3695 C C . PRO A 1 462 ? -30.948 13.062 -26.558 1.00 92.50 462 PRO A C 1
ATOM 3697 O O . PRO A 1 462 ? -32.123 13.022 -26.912 1.00 92.50 462 PRO A O 1
ATOM 3700 N N . LEU A 1 463 ? -30.201 11.956 -26.445 1.00 92.19 463 LEU A N 1
ATOM 3701 C CA . LEU A 1 463 ? -30.705 10.613 -26.748 1.00 92.19 463 LEU A CA 1
ATOM 3702 C C . LEU A 1 463 ? -31.792 10.176 -25.757 1.00 92.19 463 LEU A C 1
ATOM 3704 O O . LEU A 1 463 ? -32.800 9.618 -26.170 1.00 92.19 463 LEU A O 1
ATOM 3708 N N . LEU A 1 464 ? -31.634 10.481 -24.464 1.00 90.50 464 LEU A N 1
ATOM 3709 C CA . LEU A 1 464 ? -32.686 10.250 -23.469 1.00 90.50 464 LEU A CA 1
ATOM 3710 C C . LEU A 1 464 ? -33.932 11.100 -23.741 1.00 90.50 464 LEU A C 1
ATOM 3712 O O . LEU A 1 464 ? -35.036 10.599 -23.567 1.00 90.50 464 LEU A O 1
ATOM 3716 N N . GLY A 1 465 ? -33.775 12.343 -24.210 1.00 88.44 465 GLY A N 1
ATOM 3717 C CA . GLY A 1 465 ? -34.905 13.174 -24.638 1.00 88.44 465 GLY A CA 1
ATOM 3718 C C . GLY A 1 465 ? -35.743 12.502 -25.731 1.00 88.44 465 GLY A C 1
ATOM 3719 O O . GLY A 1 465 ? -36.961 12.428 -25.604 1.00 88.44 465 GLY A O 1
ATOM 3720 N N . LEU A 1 466 ? -35.081 11.926 -26.740 1.00 89.12 466 LEU A N 1
ATOM 3721 C CA . LEU A 1 466 ? -35.710 11.186 -27.846 1.00 89.12 466 LEU A CA 1
ATOM 3722 C C . LEU A 1 466 ? -36.303 9.816 -27.453 1.00 89.12 466 LEU A C 1
ATOM 3724 O O . LEU A 1 466 ? -36.986 9.209 -28.270 1.00 89.12 466 LEU A O 1
ATOM 3728 N N . CYS A 1 467 ? -36.032 9.319 -26.242 1.00 86.00 467 CYS A N 1
ATOM 3729 C CA . CYS A 1 467 ? -36.566 8.051 -25.721 1.00 86.00 467 CYS A CA 1
ATOM 3730 C C . CYS A 1 467 ? -37.629 8.238 -24.620 1.00 86.00 467 CYS A C 1
ATOM 3732 O O . CYS A 1 467 ? -38.129 7.249 -24.086 1.00 86.00 467 CYS A O 1
ATOM 3734 N N . ILE A 1 468 ? -37.909 9.485 -24.223 1.00 85.00 468 ILE A N 1
ATOM 3735 C CA . ILE A 1 468 ? -38.894 9.858 -23.190 1.00 85.00 468 ILE A CA 1
ATOM 3736 C C . ILE A 1 468 ? -40.097 10.598 -23.812 1.00 85.00 468 ILE A C 1
ATOM 3738 O O . ILE A 1 468 ? -41.161 10.651 -23.194 1.00 85.00 468 ILE A O 1
ATOM 3742 N N . GLN A 1 469 ? -39.922 11.152 -25.018 1.00 61.47 469 GLN A N 1
ATOM 3743 C CA . GLN A 1 469 ? -40.985 11.662 -25.894 1.00 61.47 469 GLN A CA 1
ATOM 3744 C C . GLN A 1 469 ? -41.623 10.537 -26.719 1.00 61.47 469 GLN A C 1
ATOM 3746 O O . GLN A 1 469 ? -42.837 10.668 -26.985 1.00 61.47 469 GLN A O 1
#

Radius of gyration: 50.82 Å; chains: 1; bounding box: 146×63×166 Å

Secondary structure (DSSP, 8-state):
-HHHHHHHHHHHHHHHHHHHHHHHHHHHHHHHHHHHHHHHHHHHHHHHHHHHHHHHHHHHHHHHHHHHHHHHHHHHHHHHHHHHHHHHHHHHHHHHHHHHHHHHHHHHHHHHHHHHHHHHHHHHHHHHHHHTTS-------------SHHHHHHHHHHHHHHHHHHHHHHHHHHHHHHHHHHHHHHHHHHHHHHHHHHHHHHHHHHHHHHHHHHHHHHHHHHHHHHHHHHHTS---------------------------------------------SSHHHHHHHHHHHHHHHHHHHHHTS---BSSSSBHHHHHHHHHHHHTTTTS-SS-SHHHHHHHHHHHTTTT---HHHHHHHHHHHHHHHHHHHTTB--TT-----------------------------PPP-GGGSS-----------B---HHHHHHHHHHHHHHHHHHHHHHHHHHHHHHHHHHTTT-

Foldseek 3Di:
DVVVVVVVVVVVVVVVVVVVVVVVVVVVVVVVVVVVVVVVVVVVVVVVVVVVVVVVVVVVVVVVVVVVVVVVVVVVVVVVVVVVVVVVVVVVVVVVVVVVVVVVVVVVVVVVVVVVVVVVVVVVVVVVVVVVVPDDDDDDDDDDDDDDVVVVVVVVVVVVVVVVVVVVVVVVVVVVVVVVVVVVVVVVVVVVVVVVVVVVVVVVVVVVVVVVVVVVVVVVVVVVVVVVVVVPDDPDDDDDDDDDDDDDDDDDDDDDDDDDDDDDDDDDDDDDDDDDDDDPPPPVVVVVVLVVVLVVLLVVLLDCPDADVLHQVNLVSLLLNCVVVVVQQDQDDCSLVSVLVSLCVQPVPDLDLVSLVSSLSSLVSNLVSLVLAEDDPPDDDDDDDDDDDDDDDDDDDDDDDDDDDDPDDDDPPPVPDPDDDPPDNPRDHGHPSSVVSSVSSVVSSVVSVVSSVVSVCVVCVVVVVVVVD